Protein AF-A0A1G4PGA2-F1 (afdb_monomer_lite)

Structure (mmCIF, N/CA/C/O backbone):
data_AF-A0A1G4PGA2-F1
#
_entry.id   AF-A0A1G4PGA2-F1
#
loop_
_atom_site.group_PDB
_atom_site.id
_atom_site.type_symbol
_atom_site.label_atom_id
_atom_site.label_alt_id
_atom_site.label_comp_id
_atom_site.label_asym_id
_atom_site.label_entity_id
_atom_site.label_seq_id
_atom_site.pdbx_PDB_ins_code
_atom_site.Cartn_x
_atom_site.Cartn_y
_atom_site.Cartn_z
_atom_site.occupancy
_atom_site.B_iso_or_equiv
_atom_site.auth_seq_id
_atom_site.auth_comp_id
_atom_site.auth_asym_id
_atom_site.auth_atom_id
_atom_site.pdbx_PDB_model_num
ATOM 1 N N . MET A 1 1 ? 18.883 24.397 -32.772 1.00 50.59 1 MET A N 1
ATOM 2 C CA . MET A 1 1 ? 20.054 25.174 -33.257 1.00 50.59 1 MET A CA 1
ATOM 3 C C . MET A 1 1 ? 21.370 24.807 -32.547 1.00 50.59 1 MET A C 1
ATOM 5 O O . MET A 1 1 ? 22.327 24.494 -33.242 1.00 50.59 1 MET A O 1
ATOM 9 N N . ARG A 1 2 ? 21.434 24.738 -31.201 1.00 57.59 2 ARG A N 1
ATOM 10 C CA . ARG A 1 2 ? 22.665 24.384 -30.444 1.00 57.59 2 ARG A CA 1
ATOM 11 C C . ARG A 1 2 ? 23.278 23.006 -30.782 1.00 57.59 2 ARG A C 1
ATOM 13 O O . ARG A 1 2 ? 24.485 22.928 -30.967 1.00 57.59 2 ARG A O 1
ATOM 20 N N . HIS A 1 3 ? 22.468 21.954 -30.961 1.00 65.19 3 HIS A N 1
ATOM 21 C CA . HIS A 1 3 ? 22.962 20.607 -31.316 1.00 65.19 3 HIS A CA 1
ATOM 22 C C . HIS A 1 3 ? 23.694 20.544 -32.666 1.00 65.19 3 HIS A C 1
ATOM 24 O O . HIS A 1 3 ? 24.702 19.851 -32.784 1.00 65.19 3 HIS A O 1
ATOM 30 N N . LYS A 1 4 ? 23.231 21.305 -33.667 1.00 74.81 4 LYS A N 1
ATOM 31 C CA . LYS A 1 4 ? 23.867 21.354 -34.993 1.00 74.81 4 LYS A CA 1
ATOM 32 C C . LYS A 1 4 ? 25.257 21.996 -34.918 1.00 74.81 4 LYS A C 1
ATOM 34 O O . LYS A 1 4 ? 26.192 21.484 -35.518 1.00 74.81 4 LYS A O 1
ATOM 39 N N . LEU A 1 5 ? 25.414 23.052 -34.113 1.00 78.44 5 LEU A N 1
ATOM 40 C CA . LEU A 1 5 ? 26.699 23.732 -33.920 1.00 78.44 5 LEU A CA 1
ATOM 41 C C . LEU A 1 5 ? 27.727 22.835 -33.203 1.00 78.44 5 LEU A C 1
ATOM 43 O O . LEU A 1 5 ? 28.886 22.769 -33.605 1.00 78.44 5 LEU A O 1
ATOM 47 N N . SER A 1 6 ? 27.294 22.101 -32.171 1.00 79.12 6 SER A N 1
ATOM 48 C CA . SER A 1 6 ? 28.150 21.157 -31.436 1.00 79.12 6 SER A CA 1
ATOM 49 C C . SER A 1 6 ? 28.595 19.969 -32.290 1.00 79.12 6 SER A C 1
ATOM 51 O O . SER A 1 6 ? 29.737 19.529 -32.171 1.00 79.12 6 SER A O 1
ATOM 53 N N . LEU A 1 7 ? 27.719 19.466 -33.165 1.00 82.69 7 LEU A N 1
ATOM 54 C CA . LEU A 1 7 ? 28.053 18.395 -34.101 1.00 82.69 7 LEU A CA 1
ATOM 55 C C . LEU A 1 7 ? 29.088 18.857 -35.138 1.00 82.69 7 LEU A C 1
ATOM 57 O O . LEU A 1 7 ? 30.083 18.169 -35.342 1.00 82.69 7 LEU A O 1
ATOM 61 N N . ILE A 1 8 ? 28.897 20.044 -35.728 1.00 85.75 8 ILE A N 1
ATOM 62 C CA . ILE A 1 8 ? 29.845 20.636 -36.689 1.00 85.75 8 ILE A CA 1
ATOM 63 C C . ILE A 1 8 ? 31.226 20.818 -36.046 1.00 85.75 8 ILE A C 1
ATOM 65 O O . ILE A 1 8 ? 32.229 20.440 -36.645 1.00 85.75 8 ILE A O 1
ATOM 69 N N . TYR A 1 9 ? 31.284 21.324 -34.810 1.00 85.56 9 TYR A N 1
ATOM 70 C CA . TYR A 1 9 ? 32.539 21.467 -34.066 1.00 85.56 9 TYR A CA 1
ATOM 71 C C . TYR A 1 9 ? 33.263 20.125 -33.865 1.00 85.56 9 TYR A C 1
ATOM 73 O O . TYR A 1 9 ? 34.462 20.031 -34.118 1.00 85.56 9 TYR A O 1
ATOM 81 N N . LEU A 1 10 ? 32.550 19.077 -33.433 1.00 84.56 10 LEU A N 1
ATOM 82 C CA . LEU A 1 10 ? 33.153 17.762 -33.188 1.00 84.56 10 LEU A CA 1
ATOM 83 C C . LEU A 1 10 ? 33.642 17.095 -34.481 1.00 84.56 10 LEU A C 1
ATOM 85 O O . LEU A 1 10 ? 34.708 16.480 -34.475 1.00 84.56 10 LEU A O 1
ATOM 89 N N . ILE A 1 11 ? 32.901 17.249 -35.583 1.00 86.75 11 ILE A N 1
ATOM 90 C CA . ILE A 1 11 ? 33.300 16.740 -36.901 1.00 86.75 11 ILE A CA 1
ATOM 91 C C . ILE A 1 11 ? 34.535 17.490 -37.408 1.00 86.75 11 ILE A C 1
ATOM 93 O O . ILE A 1 11 ? 35.513 16.850 -37.784 1.00 86.75 11 ILE A O 1
ATOM 97 N N . ALA A 1 12 ? 34.541 18.825 -37.354 1.00 87.75 12 ALA A N 1
ATOM 98 C CA . ALA A 1 12 ? 35.699 19.625 -37.752 1.00 87.75 12 ALA A CA 1
ATOM 99 C C . ALA A 1 12 ? 36.947 19.266 -36.925 1.00 87.75 12 ALA A C 1
ATOM 101 O O . ALA A 1 12 ? 38.027 19.074 -37.480 1.00 87.75 12 ALA A O 1
ATOM 102 N N . ALA A 1 13 ? 36.791 19.082 -35.609 1.00 85.50 13 ALA A N 1
ATOM 103 C CA . ALA A 1 13 ? 37.876 18.648 -34.735 1.00 85.50 13 ALA A CA 1
ATOM 104 C C . ALA A 1 13 ? 38.384 17.235 -35.077 1.00 85.50 13 ALA A C 1
ATOM 106 O O . ALA A 1 13 ? 39.587 16.994 -35.023 1.00 85.50 13 ALA A O 1
ATOM 107 N N . ALA A 1 14 ? 37.507 16.293 -35.436 1.00 86.75 14 ALA A N 1
ATOM 108 C CA . ALA A 1 14 ? 37.919 14.957 -35.871 1.00 86.75 14 ALA A CA 1
ATOM 109 C C . ALA A 1 14 ? 38.691 15.005 -37.200 1.00 86.75 14 ALA A C 1
ATOM 111 O O . ALA A 1 14 ? 39.750 14.393 -37.309 1.00 86.75 14 ALA A O 1
ATOM 112 N N . VAL A 1 15 ? 38.207 15.790 -38.169 1.00 89.19 15 VAL A N 1
ATOM 113 C CA . VAL A 1 15 ? 38.842 15.956 -39.486 1.00 89.19 15 VAL A CA 1
ATOM 114 C C . VAL A 1 15 ? 40.237 16.573 -39.368 1.00 89.19 15 VAL A C 1
ATOM 116 O O . VAL A 1 15 ? 41.146 16.110 -40.044 1.00 89.19 15 VAL A O 1
ATOM 119 N N . ILE A 1 16 ? 40.439 17.551 -38.477 1.00 89.06 16 ILE A N 1
ATOM 120 C CA . ILE A 1 16 ? 41.754 18.180 -38.244 1.00 89.06 16 ILE A CA 1
ATOM 121 C C . ILE A 1 16 ? 42.763 17.211 -37.600 1.00 89.06 16 ILE A C 1
ATOM 123 O O . ILE A 1 16 ? 43.959 17.320 -37.856 1.00 89.06 16 ILE A O 1
ATOM 127 N N . ASN A 1 17 ? 42.314 16.235 -36.802 1.00 87.31 17 ASN A N 1
ATOM 128 C CA . ASN A 1 17 ? 43.223 15.276 -36.156 1.00 87.31 17 ASN A CA 1
ATOM 129 C C . ASN A 1 17 ? 43.839 14.267 -37.140 1.00 87.31 17 ASN A C 1
ATOM 131 O O . ASN A 1 17 ? 44.959 13.815 -36.926 1.00 87.31 17 ASN A O 1
ATOM 135 N N . ILE A 1 18 ? 43.143 13.927 -38.228 1.00 88.12 18 ILE A N 1
ATOM 136 C CA . ILE A 1 18 ? 43.618 12.957 -39.229 1.00 88.12 18 ILE A CA 1
ATOM 137 C C . ILE A 1 18 ? 44.949 13.385 -39.886 1.00 88.12 18 ILE A C 1
ATOM 139 O O . ILE A 1 18 ? 45.893 12.594 -39.847 1.00 88.12 18 ILE A O 1
ATOM 143 N N . PRO A 1 19 ? 45.099 14.603 -40.452 1.00 89.88 19 PRO A N 1
ATOM 144 C CA . PRO A 1 19 ? 46.370 15.031 -41.033 1.00 89.88 19 PRO A CA 1
ATOM 145 C C . PRO A 1 19 ? 47.485 15.173 -39.989 1.00 89.88 19 PRO A C 1
ATOM 147 O O . PRO A 1 19 ? 48.638 14.921 -40.323 1.00 89.88 19 PRO A O 1
ATOM 150 N N . LEU A 1 20 ? 47.166 15.508 -38.731 1.00 88.00 20 LEU A N 1
ATOM 151 C CA . LEU A 1 20 ? 48.154 15.550 -37.644 1.00 88.00 20 LEU A CA 1
ATOM 152 C C . LEU A 1 20 ? 48.703 14.152 -37.328 1.00 88.00 20 LEU A C 1
ATOM 154 O O . LEU A 1 20 ? 49.911 13.982 -37.221 1.00 88.00 20 LEU A O 1
ATOM 158 N N . ILE A 1 21 ? 47.839 13.135 -37.256 1.00 90.56 21 ILE A N 1
ATOM 159 C CA . ILE A 1 21 ? 48.256 11.735 -37.070 1.00 90.56 21 ILE A CA 1
ATOM 160 C C . ILE A 1 21 ? 49.142 11.271 -38.234 1.00 90.56 21 ILE A C 1
ATOM 162 O O . ILE A 1 21 ? 50.183 10.657 -38.009 1.00 90.56 21 ILE A O 1
ATOM 166 N N . LEU A 1 22 ? 48.759 11.584 -39.476 1.00 89.12 22 LEU A N 1
ATOM 167 C CA . LEU A 1 22 ? 49.545 11.231 -40.663 1.00 89.12 22 LEU A CA 1
ATOM 168 C C . LEU A 1 22 ? 50.917 11.921 -40.677 1.00 89.12 22 LEU A C 1
ATOM 170 O O . LEU A 1 22 ? 51.911 11.292 -41.037 1.00 89.12 22 LEU A O 1
ATOM 174 N N . PHE A 1 23 ? 50.981 13.185 -40.253 1.00 89.38 23 PHE A N 1
ATOM 175 C CA . PHE A 1 23 ? 52.235 13.921 -40.114 1.00 89.38 23 PHE A CA 1
ATOM 176 C C . PHE A 1 23 ? 53.157 13.286 -39.065 1.00 89.38 23 PHE A C 1
ATOM 178 O O . PHE A 1 23 ? 54.341 13.090 -39.332 1.00 89.38 23 PHE A O 1
ATOM 185 N N . GLU A 1 24 ? 52.623 12.877 -37.910 1.00 86.44 24 GLU A N 1
ATOM 186 C CA . GLU A 1 24 ? 53.438 12.216 -36.884 1.00 86.44 24 GLU A CA 1
ATOM 187 C C . GLU A 1 24 ? 53.908 10.819 -37.304 1.00 86.44 24 GLU A C 1
ATOM 189 O O . GLU A 1 24 ? 55.050 10.454 -37.038 1.00 86.44 24 GLU A O 1
ATOM 194 N N . LEU A 1 25 ? 53.092 10.050 -38.032 1.00 87.44 25 LEU A N 1
ATOM 195 C CA . LEU A 1 25 ? 53.529 8.774 -38.614 1.00 87.44 25 LEU A CA 1
ATOM 196 C C . LEU A 1 25 ? 54.690 8.963 -39.605 1.00 87.44 25 LEU A C 1
ATOM 198 O O . LEU A 1 25 ? 55.632 8.167 -39.613 1.00 87.44 25 LEU A O 1
ATOM 202 N N . LEU A 1 26 ? 54.660 10.039 -40.398 1.00 87.31 26 LEU A N 1
ATOM 203 C CA . LEU A 1 26 ? 55.762 10.410 -41.285 1.00 87.31 26 LEU A CA 1
ATOM 204 C C . LEU A 1 26 ? 57.020 10.800 -40.488 1.00 87.31 26 LEU A C 1
ATOM 206 O O . LEU A 1 26 ? 58.119 10.375 -40.847 1.00 87.31 26 LEU A O 1
ATOM 210 N N . ASN A 1 27 ? 56.875 11.541 -39.383 1.00 83.19 27 ASN A N 1
ATOM 211 C CA . ASN A 1 27 ? 57.992 11.855 -38.485 1.00 83.19 27 ASN A CA 1
ATOM 212 C C . ASN A 1 27 ? 58.613 10.584 -37.898 1.00 83.19 27 ASN A C 1
ATOM 214 O O . ASN A 1 27 ? 59.835 10.448 -37.917 1.00 83.19 27 ASN A O 1
ATOM 218 N N . ILE A 1 28 ? 57.805 9.620 -37.437 1.00 84.19 28 ILE A N 1
ATOM 219 C CA . ILE A 1 28 ? 58.326 8.338 -36.934 1.00 84.19 28 ILE A CA 1
ATOM 220 C C . ILE A 1 28 ? 59.193 7.673 -37.998 1.00 84.19 28 ILE A C 1
ATOM 222 O O . ILE A 1 28 ? 60.309 7.270 -37.676 1.00 84.19 28 ILE A O 1
ATOM 226 N N . LEU A 1 29 ? 58.731 7.614 -39.252 1.00 81.88 29 LEU A N 1
ATOM 227 C CA . LEU A 1 29 ? 59.466 7.013 -40.369 1.00 81.88 29 LEU A CA 1
ATOM 228 C C . LEU A 1 29 ? 60.796 7.735 -40.656 1.00 81.88 29 LEU A C 1
ATOM 230 O O . LEU A 1 29 ? 61.819 7.090 -40.866 1.00 81.88 29 LEU A O 1
ATOM 234 N N . ILE A 1 30 ? 60.810 9.071 -40.630 1.00 80.88 30 ILE A N 1
ATOM 235 C CA . ILE A 1 30 ? 62.016 9.876 -40.891 1.00 80.88 30 ILE A CA 1
ATOM 236 C C . ILE A 1 30 ? 63.040 9.734 -39.754 1.00 80.88 30 ILE A C 1
ATOM 238 O O . ILE A 1 30 ? 64.241 9.605 -40.003 1.00 80.88 30 ILE A O 1
ATOM 242 N N . PHE A 1 31 ? 62.582 9.750 -38.500 1.00 75.38 31 PHE A N 1
ATOM 243 C CA . PHE A 1 31 ? 63.460 9.728 -37.329 1.00 75.38 31 PHE A CA 1
ATOM 244 C C . PHE A 1 31 ? 63.889 8.315 -36.907 1.00 75.38 31 PHE A C 1
ATOM 246 O O . PHE A 1 31 ? 64.935 8.182 -36.270 1.00 75.38 31 PHE A O 1
ATOM 253 N N . THR A 1 32 ? 63.177 7.254 -37.316 1.00 74.25 32 THR A N 1
ATOM 254 C CA . THR A 1 32 ? 63.665 5.867 -37.145 1.00 74.25 32 THR A CA 1
ATOM 255 C C . THR A 1 32 ? 64.903 5.611 -37.993 1.00 74.25 32 THR A C 1
ATOM 257 O O . THR A 1 32 ? 65.824 4.942 -37.536 1.00 74.25 32 THR A O 1
ATOM 260 N N . VAL A 1 33 ? 64.984 6.217 -39.181 1.00 71.88 33 VAL A N 1
ATOM 261 C CA . VAL A 1 33 ? 66.159 6.123 -40.063 1.00 71.88 33 VAL A CA 1
ATOM 262 C C . VAL A 1 33 ? 67.386 6.842 -39.476 1.00 71.88 33 VAL A C 1
ATOM 264 O O . VAL A 1 33 ? 68.516 6.467 -39.778 1.00 71.88 33 VAL A O 1
ATOM 267 N N . ARG A 1 34 ? 67.193 7.849 -38.608 1.00 69.00 34 ARG A N 1
ATOM 268 C CA . ARG A 1 34 ? 68.276 8.659 -38.009 1.00 69.00 34 ARG A CA 1
ATOM 269 C C . ARG A 1 34 ? 68.684 8.259 -36.578 1.00 69.00 34 ARG A C 1
ATOM 271 O O . ARG A 1 34 ? 69.595 8.875 -36.039 1.00 69.00 34 ARG A O 1
ATOM 278 N N . TYR A 1 35 ? 68.061 7.235 -35.983 1.00 62.66 35 TYR A N 1
ATOM 279 C CA . TYR A 1 35 ? 68.421 6.652 -34.674 1.00 62.66 35 TYR A CA 1
ATOM 280 C C . TYR A 1 35 ? 68.547 7.649 -33.500 1.00 62.66 35 TYR A C 1
ATOM 282 O O . TYR A 1 35 ? 69.482 7.588 -32.704 1.00 62.66 35 TYR A O 1
ATOM 290 N N . GLU A 1 36 ? 67.562 8.535 -33.320 1.00 73.44 36 GLU A N 1
ATOM 291 C CA . GLU A 1 36 ? 67.478 9.372 -32.114 1.00 73.44 36 GLU A CA 1
ATOM 292 C C . GLU A 1 36 ? 66.358 8.910 -31.158 1.00 73.44 36 GLU A C 1
ATOM 294 O O . GLU A 1 36 ? 65.211 9.357 -31.278 1.00 73.44 36 GLU A O 1
ATOM 299 N N . PRO A 1 37 ? 66.657 8.047 -30.164 1.00 72.25 37 PRO A N 1
ATOM 300 C CA . PRO A 1 37 ? 65.638 7.400 -29.328 1.00 72.25 37 PRO A CA 1
ATOM 301 C C . PRO A 1 37 ? 64.796 8.387 -28.504 1.00 72.25 37 PRO A C 1
ATOM 303 O O . PRO A 1 37 ? 63.609 8.156 -28.285 1.00 72.25 37 PRO A O 1
ATOM 306 N N . GLY A 1 38 ? 65.373 9.521 -28.091 1.00 74.81 38 GLY A N 1
ATOM 307 C CA . GLY A 1 38 ? 64.644 10.562 -27.359 1.00 74.81 38 GLY A CA 1
ATOM 308 C C . GLY A 1 38 ? 63.583 11.277 -28.204 1.00 74.81 38 GLY A C 1
ATOM 309 O O . GLY A 1 38 ? 62.502 11.566 -27.699 1.00 74.81 38 GLY A O 1
ATOM 310 N N . TYR A 1 39 ? 63.857 11.519 -29.491 1.00 77.19 39 TYR A N 1
ATOM 311 C CA . TYR A 1 39 ? 62.876 12.122 -30.399 1.00 77.19 39 TYR A CA 1
ATOM 312 C C . TYR A 1 39 ? 61.802 11.119 -30.808 1.00 77.19 39 TYR A C 1
ATOM 314 O O . TYR A 1 39 ? 60.633 11.483 -30.860 1.00 77.19 39 TYR A O 1
ATOM 322 N N . LEU A 1 40 ? 62.166 9.850 -31.014 1.00 80.81 40 LEU A N 1
ATOM 323 C CA . LEU A 1 40 ? 61.195 8.786 -31.282 1.00 80.81 40 LEU A CA 1
ATOM 324 C C . LEU A 1 40 ? 60.169 8.645 -30.154 1.00 80.81 40 LEU A C 1
ATOM 326 O O . LEU A 1 40 ? 58.977 8.522 -30.428 1.00 80.81 40 LEU A O 1
ATOM 330 N N . LEU A 1 41 ? 60.608 8.735 -28.895 1.00 82.50 41 LEU A N 1
ATOM 331 C CA . LEU A 1 41 ? 59.708 8.721 -27.743 1.00 82.50 41 LEU A CA 1
ATOM 332 C C . LEU A 1 41 ? 58.776 9.944 -27.723 1.00 82.50 41 LEU A C 1
ATOM 334 O O . LEU A 1 41 ? 57.579 9.787 -27.498 1.00 82.50 41 LEU A O 1
ATOM 338 N N . MET A 1 42 ? 59.291 11.149 -27.993 1.00 81.94 42 MET A N 1
ATOM 339 C CA . MET A 1 42 ? 58.457 12.358 -28.068 1.00 81.94 42 MET A CA 1
ATOM 340 C C . MET A 1 42 ? 57.403 12.247 -29.172 1.00 81.94 42 MET A C 1
ATOM 342 O O . MET A 1 42 ? 56.225 12.475 -28.911 1.00 81.94 42 MET A O 1
ATOM 346 N N . VAL A 1 43 ? 57.802 11.842 -30.380 1.00 84.88 43 VAL A N 1
ATOM 347 C CA . VAL A 1 43 ? 56.888 11.667 -31.519 1.00 84.88 43 VAL A CA 1
ATOM 348 C C . VAL A 1 43 ? 55.839 10.586 -31.218 1.00 84.88 43 VAL A C 1
ATOM 350 O O . VAL A 1 43 ? 54.659 10.778 -31.505 1.00 84.88 43 VAL A O 1
ATOM 353 N N . ALA A 1 44 ? 56.217 9.484 -30.561 1.00 85.75 44 ALA A N 1
ATOM 354 C CA . ALA A 1 44 ? 55.272 8.448 -30.137 1.00 85.75 44 ALA A CA 1
ATOM 355 C C . ALA A 1 44 ? 54.255 8.957 -29.096 1.00 85.75 44 ALA A C 1
ATOM 357 O O . ALA A 1 44 ? 53.068 8.624 -29.172 1.00 85.75 44 ALA A O 1
ATOM 358 N N . LEU A 1 45 ? 54.687 9.795 -28.147 1.00 86.88 45 LEU A N 1
ATOM 359 C CA . LEU A 1 45 ? 53.793 10.445 -27.183 1.00 86.88 45 LEU A CA 1
ATOM 360 C C . LEU A 1 45 ? 52.828 11.416 -27.881 1.00 86.88 45 LEU A C 1
ATOM 362 O O . LEU A 1 45 ? 51.634 11.410 -27.570 1.00 86.88 45 LEU A O 1
ATOM 366 N N . PHE A 1 46 ? 53.314 12.203 -28.850 1.00 86.50 46 PHE A N 1
ATOM 367 C CA . PHE A 1 46 ? 52.479 13.102 -29.654 1.00 86.50 46 PHE A CA 1
ATOM 368 C C . PHE A 1 46 ? 51.428 12.314 -30.439 1.00 86.50 46 PHE A C 1
ATOM 370 O O . PHE A 1 46 ? 50.238 12.614 -30.341 1.00 86.50 46 PHE A O 1
ATOM 377 N N . LEU A 1 47 ? 51.840 11.253 -31.138 1.00 89.12 47 LEU A N 1
ATOM 378 C CA . LEU A 1 47 ? 50.938 10.369 -31.874 1.00 89.12 47 LEU A CA 1
ATOM 379 C C . LEU A 1 47 ? 49.860 9.768 -30.958 1.00 89.12 47 LEU A C 1
ATOM 381 O O . LEU A 1 47 ? 48.676 9.784 -31.296 1.00 89.12 47 LEU A O 1
ATOM 385 N N . THR A 1 48 ? 50.249 9.297 -29.771 1.00 88.31 48 THR A N 1
ATOM 386 C CA . THR A 1 48 ? 49.319 8.720 -28.788 1.00 88.31 48 THR A CA 1
ATOM 387 C C . THR A 1 48 ? 48.273 9.743 -28.335 1.00 88.31 48 THR A C 1
ATOM 389 O O . THR A 1 48 ? 47.082 9.428 -28.293 1.00 88.31 48 THR A O 1
ATOM 392 N N . ALA A 1 49 ? 48.681 10.985 -28.056 1.00 89.31 49 ALA A N 1
ATOM 393 C CA . ALA A 1 49 ? 47.759 12.053 -27.675 1.00 89.31 49 ALA A CA 1
ATOM 394 C C . ALA A 1 49 ? 46.753 12.380 -28.795 1.00 89.31 49 ALA A C 1
ATOM 396 O O . ALA A 1 49 ? 45.555 12.497 -28.526 1.00 89.31 49 ALA A O 1
ATOM 397 N N . GLN A 1 50 ? 47.205 12.453 -30.054 1.00 89.12 50 GLN A N 1
ATOM 398 C CA . GLN A 1 50 ? 46.321 12.713 -31.198 1.00 89.12 50 GLN A CA 1
ATOM 399 C C . GLN A 1 50 ? 45.319 11.570 -31.433 1.00 89.12 50 GLN A C 1
ATOM 401 O O . GLN A 1 50 ? 44.133 11.819 -31.666 1.00 89.12 50 GLN A O 1
ATOM 406 N N . CYS A 1 51 ? 45.755 10.315 -31.294 1.00 90.75 51 CYS A N 1
ATOM 407 C CA . CYS A 1 51 ? 44.871 9.149 -31.361 1.00 90.75 51 CYS A CA 1
ATOM 408 C C . CYS A 1 51 ? 43.793 9.183 -30.265 1.00 90.75 51 CYS A C 1
ATOM 410 O O . CYS A 1 51 ? 42.616 8.932 -30.539 1.00 90.75 51 CYS A O 1
ATOM 412 N N . LEU A 1 52 ? 44.162 9.554 -29.034 1.00 90.44 52 LEU A N 1
ATOM 413 C CA . LEU A 1 52 ? 43.212 9.708 -27.931 1.00 90.44 52 LEU A CA 1
ATOM 414 C C . LEU A 1 52 ? 42.220 10.854 -28.181 1.00 90.44 52 LEU A C 1
ATOM 416 O O . LEU A 1 52 ? 41.025 10.689 -27.931 1.00 90.44 52 LEU A O 1
ATOM 420 N N . TYR A 1 53 ? 42.661 11.990 -28.731 1.00 91.12 53 TYR A N 1
ATOM 421 C CA . TYR A 1 53 ? 41.755 13.077 -29.120 1.00 91.12 53 TYR A CA 1
ATOM 422 C C . TYR A 1 53 ? 40.759 12.663 -30.199 1.00 91.12 53 TYR A C 1
ATOM 424 O O . TYR A 1 53 ? 39.577 13.016 -30.105 1.00 91.12 53 TYR A O 1
ATOM 432 N N . LEU A 1 54 ? 41.200 11.891 -31.193 1.00 90.56 54 LEU A N 1
ATOM 433 C CA . LEU A 1 54 ? 40.316 11.349 -32.219 1.00 90.56 54 LEU A CA 1
ATOM 434 C C . LEU A 1 54 ? 39.279 10.394 -31.609 1.00 90.56 54 LEU A C 1
ATOM 436 O O . LEU A 1 54 ? 38.084 10.553 -31.863 1.00 90.56 54 LEU A O 1
ATOM 440 N N . ALA A 1 55 ? 39.703 9.476 -30.735 1.00 89.75 55 ALA A N 1
ATOM 441 C CA . ALA A 1 55 ? 38.800 8.566 -30.031 1.00 89.75 55 ALA A CA 1
ATOM 442 C C . ALA A 1 55 ? 37.762 9.323 -29.177 1.00 89.75 55 ALA A C 1
ATOM 444 O O . ALA A 1 55 ? 36.566 9.029 -29.248 1.00 89.75 55 ALA A O 1
ATOM 445 N N . ILE A 1 56 ? 38.184 10.355 -28.433 1.00 89.94 56 ILE A N 1
ATOM 446 C CA . ILE A 1 56 ? 37.280 11.210 -27.646 1.00 89.94 56 ILE A CA 1
ATOM 447 C C . ILE A 1 56 ? 36.261 11.910 -28.555 1.00 89.94 56 ILE A C 1
ATOM 449 O O . ILE A 1 56 ? 35.082 11.980 -28.199 1.00 89.94 56 ILE A O 1
ATOM 453 N N . ASN A 1 57 ? 36.672 12.414 -29.724 1.00 88.38 57 ASN A N 1
ATOM 454 C CA . ASN A 1 57 ? 35.760 13.041 -30.686 1.00 88.38 57 ASN A CA 1
ATOM 455 C C . ASN A 1 57 ? 34.720 12.050 -31.221 1.00 88.38 57 ASN A C 1
ATOM 457 O O . ASN A 1 57 ? 33.531 12.365 -31.192 1.00 88.38 57 ASN A O 1
ATOM 461 N N . ILE A 1 58 ? 35.136 10.848 -31.633 1.00 87.31 58 ILE A N 1
ATOM 462 C CA . ILE A 1 58 ? 34.233 9.801 -32.141 1.00 87.31 58 ILE A CA 1
ATOM 463 C C . ILE A 1 58 ? 33.211 9.407 -31.067 1.00 87.31 58 ILE A C 1
ATOM 465 O O . ILE A 1 58 ? 32.005 9.444 -31.311 1.00 87.31 58 ILE A O 1
ATOM 469 N N . VAL A 1 59 ? 33.667 9.124 -29.841 1.00 85.06 59 VAL A N 1
ATOM 470 C CA . VAL A 1 59 ? 32.781 8.796 -28.711 1.00 85.06 59 VAL A CA 1
ATOM 471 C C . VAL A 1 59 ? 31.834 9.956 -28.392 1.00 85.06 59 VAL A C 1
ATOM 473 O O . VAL A 1 59 ? 30.666 9.734 -28.076 1.00 85.06 59 VAL A O 1
ATOM 476 N N . SER A 1 60 ? 32.303 11.200 -28.496 1.00 85.38 60 SER A N 1
ATOM 477 C CA . SER A 1 60 ? 31.468 12.385 -28.280 1.00 85.38 60 SER A CA 1
ATOM 478 C C . SER A 1 60 ? 30.385 12.515 -29.354 1.00 85.38 60 SER A C 1
ATOM 480 O O . SER A 1 60 ? 29.238 12.770 -29.006 1.00 85.38 60 SER A O 1
ATOM 482 N N . ILE A 1 61 ? 30.698 12.276 -30.632 1.00 85.56 61 ILE A N 1
ATOM 483 C CA . ILE A 1 61 ? 29.713 12.277 -31.728 1.00 85.56 61 ILE A CA 1
ATOM 484 C C . ILE A 1 61 ? 28.651 11.195 -31.489 1.00 85.56 61 ILE A C 1
ATOM 486 O O . ILE A 1 61 ? 27.458 11.502 -31.493 1.00 85.56 61 ILE A O 1
ATOM 490 N N . LEU A 1 62 ? 29.072 9.967 -31.161 1.00 82.00 62 LEU A N 1
ATOM 491 C CA . LEU A 1 62 ? 28.160 8.860 -30.841 1.00 82.00 62 LEU A CA 1
ATOM 492 C C . LEU A 1 62 ? 27.256 9.175 -29.637 1.00 82.00 62 LEU A C 1
ATOM 494 O O . LEU A 1 62 ? 26.072 8.846 -29.636 1.00 82.00 62 LEU A O 1
ATOM 498 N N . ARG A 1 63 ? 27.786 9.846 -28.605 1.00 79.69 63 ARG A N 1
ATOM 499 C CA . ARG A 1 63 ? 27.001 10.281 -27.436 1.00 79.69 63 ARG A CA 1
ATOM 500 C C . ARG A 1 63 ? 26.062 11.447 -27.748 1.00 79.69 63 ARG A C 1
ATOM 502 O O . ARG A 1 63 ? 25.019 11.553 -27.105 1.00 79.69 63 ARG A O 1
ATOM 509 N N . LEU A 1 64 ? 26.421 12.319 -28.690 1.00 81.25 64 LEU A N 1
ATOM 510 C CA . LEU A 1 64 ? 25.577 13.431 -29.132 1.00 81.25 64 LEU A CA 1
ATOM 511 C C . LEU A 1 64 ? 24.366 12.923 -29.924 1.00 81.25 64 LEU A C 1
ATOM 513 O O . LEU A 1 64 ? 23.280 13.472 -29.767 1.00 81.25 64 LEU A O 1
ATOM 517 N N . TRP A 1 65 ? 24.545 11.868 -30.729 1.00 76.94 65 TRP A N 1
ATOM 518 C CA . TRP A 1 65 ? 23.455 11.188 -31.441 1.00 76.94 65 TRP A CA 1
ATOM 519 C C . TRP A 1 65 ? 22.461 10.504 -30.494 1.00 76.94 65 TRP A C 1
ATOM 521 O O . TRP A 1 65 ? 21.285 10.421 -30.814 1.00 76.94 65 TRP A O 1
ATOM 531 N N . LYS A 1 66 ? 22.898 10.098 -29.294 1.00 73.62 66 LYS A N 1
ATOM 532 C CA . LYS A 1 66 ? 22.037 9.583 -28.208 1.00 73.62 66 LYS A CA 1
ATOM 533 C C . LYS A 1 66 ? 21.481 10.686 -27.283 1.00 73.62 66 LYS A C 1
ATOM 535 O O . LYS A 1 66 ? 21.303 10.459 -26.088 1.00 73.62 66 LYS A O 1
ATOM 540 N N . GLU A 1 67 ? 21.319 11.904 -27.804 1.00 67.88 67 GLU A N 1
ATOM 541 C CA . GLU A 1 67 ? 20.725 13.080 -27.136 1.00 67.88 67 GLU A CA 1
ATOM 542 C C . GLU A 1 67 ? 21.294 13.466 -25.754 1.00 67.88 67 GLU A C 1
ATOM 544 O O . GLU A 1 67 ? 20.629 14.071 -24.909 1.00 67.88 67 GLU A O 1
ATOM 549 N N . ASN A 1 68 ? 22.565 13.168 -25.481 1.00 64.25 68 ASN A N 1
ATOM 550 C CA . ASN A 1 68 ? 23.142 13.501 -24.183 1.00 64.25 68 ASN A CA 1
ATOM 551 C C . ASN A 1 68 ? 23.462 15.015 -24.070 1.00 64.25 68 ASN A C 1
ATOM 553 O O . ASN A 1 68 ? 24.272 15.562 -24.821 1.00 64.25 68 ASN A O 1
ATOM 557 N N . LYS A 1 69 ? 22.856 15.708 -23.094 1.00 61.50 69 LYS A N 1
ATOM 558 C CA . LYS A 1 69 ? 22.897 17.183 -22.958 1.00 61.50 69 LYS A CA 1
ATOM 559 C C . LYS A 1 69 ? 24.266 17.765 -22.548 1.00 61.50 69 LYS A C 1
ATOM 561 O O . LYS A 1 69 ? 24.458 18.973 -22.651 1.00 61.50 69 LYS A O 1
ATOM 566 N N . ARG A 1 70 ? 25.231 16.946 -22.094 1.00 68.50 70 ARG A N 1
ATOM 567 C CA . ARG A 1 70 ? 26.540 17.403 -21.550 1.00 68.50 70 ARG A CA 1
ATOM 568 C C . ARG A 1 70 ? 27.775 16.943 -22.339 1.00 68.50 70 ARG A C 1
ATOM 570 O O . ARG A 1 70 ? 28.900 17.016 -21.845 1.00 68.50 70 ARG A O 1
ATOM 577 N N . VAL A 1 71 ? 27.587 16.485 -23.575 1.00 78.44 71 VAL A N 1
ATOM 578 C CA . VAL A 1 71 ? 28.649 15.866 -24.389 1.00 78.44 71 VAL A CA 1
ATOM 579 C C . VAL A 1 71 ? 29.846 16.787 -24.605 1.00 78.44 71 VAL A C 1
ATOM 581 O O . VAL A 1 71 ? 30.976 16.363 -24.383 1.00 78.44 71 VAL A O 1
ATOM 584 N N . VAL A 1 72 ? 29.615 18.052 -24.964 1.00 77.19 72 VAL A N 1
ATOM 585 C CA . VAL A 1 72 ? 30.694 19.007 -25.277 1.00 77.19 72 VAL A CA 1
ATOM 586 C C . VAL A 1 72 ? 31.571 19.291 -24.056 1.00 77.19 72 VAL A C 1
ATOM 588 O O . VAL A 1 72 ? 32.792 19.246 -24.166 1.00 77.19 72 VAL A O 1
ATOM 591 N N . ALA A 1 73 ? 30.966 19.500 -22.882 1.00 77.56 73 ALA A N 1
ATOM 592 C CA . ALA A 1 73 ? 31.706 19.737 -21.642 1.00 77.56 73 ALA A CA 1
ATOM 593 C C . ALA A 1 73 ? 32.537 18.508 -21.236 1.00 77.56 73 ALA A C 1
ATOM 595 O O . ALA A 1 73 ? 33.716 18.640 -20.920 1.00 77.56 73 ALA A O 1
ATOM 596 N N . SER A 1 74 ? 31.959 17.302 -21.325 1.00 80.00 74 SER A N 1
ATOM 597 C CA . SER A 1 74 ? 32.698 16.062 -21.044 1.00 80.00 74 SER A CA 1
ATOM 598 C C . SER A 1 74 ? 33.842 15.819 -22.038 1.00 80.00 74 SER A C 1
ATOM 600 O O . SER A 1 74 ? 34.922 15.400 -21.637 1.00 80.00 74 SER A O 1
ATOM 602 N N . SER A 1 75 ? 33.629 16.136 -23.320 1.00 84.06 75 SER A N 1
ATOM 603 C CA . SER A 1 75 ? 34.637 16.040 -24.382 1.00 84.06 75 SER A CA 1
ATOM 604 C C . SER A 1 75 ? 35.811 16.978 -24.119 1.00 84.06 75 SER A C 1
ATOM 606 O O . SER A 1 75 ? 36.963 16.567 -24.224 1.00 84.06 75 SER A O 1
ATOM 608 N N . LEU A 1 76 ? 35.520 18.222 -23.726 1.00 84.19 76 LEU A N 1
ATOM 609 C CA . LEU A 1 76 ? 36.536 19.214 -23.394 1.00 84.19 76 LEU A CA 1
ATOM 610 C C . LEU A 1 76 ? 37.363 18.770 -22.185 1.00 84.19 76 LEU A C 1
ATOM 612 O O . LEU A 1 76 ? 38.584 18.771 -22.267 1.00 84.19 76 LEU A O 1
ATOM 616 N N . LEU A 1 77 ? 36.715 18.315 -21.108 1.00 84.88 77 LEU A N 1
ATOM 617 C CA . LEU A 1 77 ? 37.413 17.840 -19.912 1.00 84.88 77 LEU A CA 1
ATOM 618 C C . LEU A 1 77 ? 38.307 16.624 -20.204 1.00 84.88 77 LEU A C 1
ATOM 620 O O . LEU A 1 77 ? 39.457 16.609 -19.779 1.00 84.88 77 LEU A O 1
ATOM 624 N N . MET A 1 78 ? 37.824 15.646 -20.981 1.00 86.00 78 MET A N 1
ATOM 625 C CA . MET A 1 78 ? 38.629 14.486 -21.389 1.00 86.00 78 MET A CA 1
ATOM 626 C C . MET A 1 78 ? 39.853 14.895 -22.222 1.00 86.00 78 MET A C 1
ATOM 628 O O . MET A 1 78 ? 40.945 14.375 -22.004 1.00 86.00 78 MET A O 1
ATOM 632 N N . LYS A 1 79 ? 39.700 15.855 -23.145 1.00 88.44 79 LYS A N 1
ATOM 633 C CA . LYS A 1 79 ? 40.827 16.393 -23.924 1.00 88.44 79 LYS A CA 1
ATOM 634 C C . LYS A 1 79 ? 41.817 17.139 -23.033 1.00 88.44 79 LYS A C 1
ATOM 636 O O . LYS A 1 79 ? 43.017 16.942 -23.173 1.00 88.44 79 LYS A O 1
ATOM 641 N N . THR A 1 80 ? 41.336 17.929 -22.077 1.00 88.06 80 THR A N 1
ATOM 642 C CA . THR A 1 80 ? 42.202 18.596 -21.100 1.00 88.06 80 THR A CA 1
ATOM 643 C C . THR A 1 80 ? 42.982 17.580 -20.265 1.00 88.06 80 THR A C 1
ATOM 645 O O . THR A 1 80 ? 44.178 17.752 -20.078 1.00 88.06 80 THR A O 1
ATOM 648 N N . THR A 1 81 ? 42.372 16.476 -19.822 1.00 88.94 81 THR A N 1
ATOM 649 C CA . THR A 1 81 ? 43.103 15.414 -19.109 1.00 88.94 81 THR A CA 1
ATOM 650 C C . THR A 1 81 ? 44.210 14.803 -19.971 1.00 88.94 81 THR A C 1
ATOM 652 O O . THR A 1 81 ? 45.337 14.671 -19.501 1.00 88.94 81 THR A O 1
ATOM 655 N N . VAL A 1 82 ? 43.922 14.471 -21.235 1.00 90.62 82 VAL A N 1
ATOM 656 C CA . VAL A 1 82 ? 44.926 13.924 -22.167 1.00 90.62 82 VAL A CA 1
ATOM 657 C C . VAL A 1 82 ? 46.053 14.929 -22.424 1.00 90.62 82 VAL A C 1
ATOM 659 O O . VAL A 1 82 ? 47.217 14.539 -22.412 1.00 90.62 82 VAL A O 1
ATOM 662 N N . PHE A 1 83 ? 45.734 16.218 -22.571 1.00 90.38 83 PHE A N 1
ATOM 663 C CA . PHE A 1 83 ? 46.723 17.292 -22.695 1.00 90.38 83 PHE A CA 1
ATOM 664 C C . PHE A 1 83 ? 47.675 17.325 -21.493 1.00 90.38 83 PHE A C 1
ATOM 666 O O . PHE A 1 83 ? 48.891 17.337 -21.659 1.00 90.38 83 PHE A O 1
ATOM 673 N N . LEU A 1 84 ? 47.132 17.286 -20.275 1.00 89.62 84 LEU A N 1
ATOM 674 C CA . LEU A 1 84 ? 47.927 17.351 -19.048 1.00 89.62 84 LEU A CA 1
ATOM 675 C C . LEU A 1 84 ? 48.807 16.109 -18.856 1.00 89.62 84 LEU A C 1
ATOM 677 O O . LEU A 1 84 ? 49.974 16.241 -18.495 1.00 89.62 84 LEU A O 1
ATOM 681 N N . LEU A 1 85 ? 48.289 14.915 -19.164 1.00 87.75 85 LEU A N 1
ATOM 682 C CA . LEU A 1 85 ? 49.070 13.673 -19.125 1.00 87.75 85 LEU A CA 1
ATOM 683 C C . LEU A 1 85 ? 50.184 13.654 -20.174 1.00 87.75 85 LEU A C 1
ATOM 685 O O . LEU A 1 85 ? 51.284 13.173 -19.898 1.00 87.75 85 LEU A O 1
ATOM 689 N N . PHE A 1 86 ? 49.918 14.197 -21.361 1.00 89.75 86 PHE A N 1
ATOM 690 C CA . PHE A 1 86 ? 50.921 14.344 -22.406 1.00 89.75 86 PHE A CA 1
ATOM 691 C C . PHE A 1 86 ? 52.071 15.255 -21.949 1.00 89.75 86 PHE A C 1
ATOM 693 O O . PHE A 1 86 ? 53.230 14.854 -22.036 1.00 89.75 86 PHE A O 1
ATOM 700 N N . PHE A 1 87 ? 51.765 16.430 -21.385 1.00 84.81 87 PHE A N 1
ATOM 701 C CA . PHE A 1 87 ? 52.788 17.337 -20.853 1.00 84.81 87 PHE A CA 1
ATOM 702 C C . PHE A 1 87 ? 53.562 16.718 -19.686 1.00 84.81 87 PHE A C 1
ATOM 704 O O . PHE A 1 87 ? 54.788 16.786 -19.680 1.00 84.81 87 PHE A O 1
ATOM 711 N N . ALA A 1 88 ? 52.884 16.039 -18.755 1.00 86.62 88 ALA A N 1
ATOM 712 C CA . ALA A 1 88 ? 53.555 15.298 -17.687 1.00 86.62 88 ALA A CA 1
ATOM 713 C C . ALA A 1 88 ? 54.539 14.255 -18.250 1.00 86.62 88 ALA A C 1
ATOM 715 O O . ALA A 1 88 ? 55.666 14.153 -17.781 1.00 86.62 88 ALA A O 1
ATOM 716 N N . SER A 1 89 ? 54.145 13.532 -19.303 1.00 84.44 89 SER A N 1
ATOM 717 C CA . SER A 1 89 ? 54.985 12.511 -19.947 1.00 84.44 89 SER A CA 1
ATOM 718 C C . SER A 1 89 ? 56.164 13.109 -20.720 1.00 84.44 89 SER A C 1
ATOM 720 O O . SER A 1 89 ? 57.243 12.519 -20.762 1.00 84.44 89 SER A O 1
ATOM 722 N N . LEU A 1 90 ? 55.991 14.297 -21.308 1.00 84.31 90 LEU A N 1
ATOM 723 C CA . LEU A 1 90 ? 57.043 15.001 -22.042 1.00 84.31 90 LEU A CA 1
ATOM 724 C C . LEU A 1 90 ? 58.195 15.416 -21.113 1.00 84.31 90 LEU A C 1
ATOM 726 O O . LEU A 1 90 ? 59.360 15.243 -21.476 1.00 84.31 90 LEU A O 1
ATOM 730 N N . TYR A 1 91 ? 57.884 15.856 -19.889 1.00 82.38 91 TYR A N 1
ATOM 731 C CA . TYR A 1 91 ? 58.873 16.222 -18.864 1.00 82.38 91 TYR A CA 1
ATOM 732 C C . TYR A 1 91 ? 59.546 15.029 -18.163 1.00 82.38 91 TYR A C 1
ATOM 734 O O . TYR A 1 91 ? 60.426 15.236 -17.330 1.00 82.38 91 TYR A O 1
ATOM 742 N N . ILE A 1 92 ? 59.186 13.788 -18.514 1.00 78.88 92 ILE A N 1
ATOM 743 C CA . ILE A 1 92 ? 59.887 12.561 -18.086 1.00 78.88 92 ILE A CA 1
ATOM 744 C C . ILE A 1 92 ? 60.947 12.145 -19.122 1.00 78.88 92 ILE A C 1
ATOM 746 O O . ILE A 1 92 ? 61.819 11.322 -18.841 1.00 78.88 92 ILE A O 1
ATOM 750 N N . THR A 1 93 ? 60.917 12.715 -20.333 1.00 75.69 93 THR A N 1
ATOM 751 C CA . THR A 1 93 ? 61.865 12.328 -21.382 1.00 75.69 93 THR A CA 1
ATOM 752 C C . THR A 1 93 ? 63.305 12.734 -21.023 1.00 75.69 93 THR A C 1
ATOM 754 O O . THR A 1 93 ? 63.521 13.826 -20.493 1.00 75.69 93 THR A O 1
ATOM 757 N N . PRO A 1 94 ? 64.325 11.916 -21.362 1.00 68.12 94 PRO A N 1
ATOM 758 C CA . PRO A 1 94 ? 65.712 12.139 -20.930 1.00 68.12 94 PRO A CA 1
ATOM 759 C C . PRO A 1 94 ? 66.314 13.499 -21.318 1.00 68.12 94 PRO A C 1
ATOM 761 O O . PRO A 1 94 ? 67.275 13.941 -20.699 1.00 68.12 94 PRO A O 1
ATOM 764 N N . LYS A 1 95 ? 65.771 14.160 -22.352 1.00 67.25 95 LYS A N 1
ATOM 765 C CA . LYS A 1 95 ? 66.238 15.469 -22.834 1.00 67.25 95 LYS A CA 1
ATOM 766 C C . LYS A 1 95 ? 65.561 16.665 -22.135 1.00 67.25 95 LYS A C 1
ATOM 768 O O . LYS A 1 95 ? 66.059 17.776 -22.273 1.00 67.25 95 LYS A O 1
ATOM 773 N N . VAL A 1 96 ? 64.441 16.469 -21.430 1.00 70.62 96 VAL A N 1
ATOM 774 C CA . VAL A 1 96 ? 63.586 17.552 -20.885 1.00 70.62 96 VAL A CA 1
ATOM 775 C C . VAL A 1 96 ? 63.147 17.240 -19.446 1.00 70.62 96 VAL A C 1
ATOM 777 O O . VAL A 1 96 ? 62.053 17.603 -19.022 1.00 70.62 96 VAL A O 1
ATOM 780 N N . PHE A 1 97 ? 63.983 16.524 -18.689 1.00 79.62 97 PHE A N 1
ATOM 781 C CA . PHE A 1 97 ? 63.609 16.045 -17.362 1.00 79.62 97 PHE A CA 1
ATOM 782 C C . PHE A 1 97 ? 63.424 17.196 -16.364 1.00 79.62 97 PHE A C 1
ATOM 784 O O . PHE A 1 97 ? 64.396 17.833 -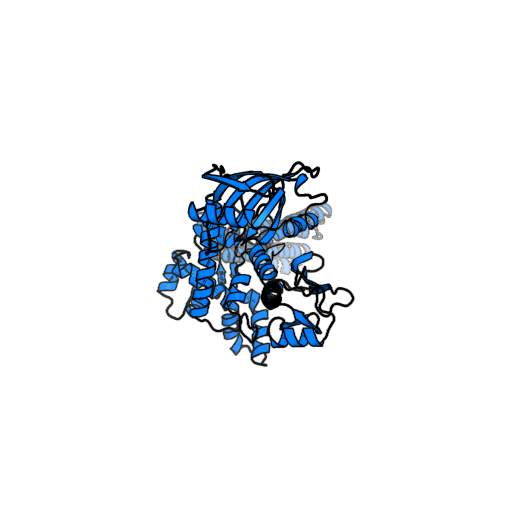15.959 1.00 79.62 97 PHE A O 1
ATOM 791 N N . ILE A 1 98 ? 62.172 17.453 -15.971 1.00 86.00 98 ILE A N 1
ATOM 792 C CA . ILE A 1 98 ? 61.795 18.459 -14.967 1.00 86.00 98 ILE A CA 1
ATOM 793 C C . ILE A 1 98 ? 60.787 17.806 -13.999 1.00 86.00 98 ILE A C 1
ATOM 795 O O . ILE A 1 98 ? 59.586 17.738 -14.304 1.00 86.00 98 ILE A O 1
ATOM 799 N N . PRO A 1 99 ? 61.250 17.286 -12.845 1.00 81.38 99 PRO A N 1
ATOM 800 C CA . PRO A 1 99 ? 60.410 16.582 -11.873 1.00 81.38 99 PRO A CA 1
ATOM 801 C C . PRO A 1 99 ? 59.216 17.403 -11.376 1.00 81.38 99 PRO A C 1
ATOM 803 O O . PRO A 1 99 ? 58.102 16.889 -11.272 1.00 81.38 99 PRO A O 1
ATOM 806 N N . GLU A 1 100 ? 59.427 18.691 -11.107 1.00 84.44 100 GLU A N 1
ATOM 807 C CA . GLU A 1 100 ? 58.421 19.593 -10.547 1.00 84.44 100 GLU A CA 1
ATOM 808 C C . GLU A 1 100 ? 57.279 19.836 -11.540 1.00 84.44 100 GLU A C 1
ATOM 810 O O . GLU A 1 100 ? 56.105 19.817 -11.167 1.00 84.44 100 GLU A O 1
ATOM 815 N N . ALA A 1 101 ? 57.611 20.000 -12.825 1.00 81.38 101 ALA A N 1
ATOM 816 C CA . ALA A 1 101 ? 56.627 20.146 -13.892 1.00 81.38 101 ALA A CA 1
ATOM 817 C C . ALA A 1 101 ? 55.841 18.843 -14.094 1.00 81.38 101 ALA A C 1
ATOM 819 O O . ALA A 1 101 ? 54.614 18.873 -14.176 1.00 81.38 101 ALA A O 1
ATOM 820 N N . THR A 1 102 ? 56.528 17.697 -14.089 1.00 84.88 102 THR A N 1
ATOM 821 C CA . THR A 1 102 ? 55.900 16.369 -14.183 1.00 84.88 102 THR A CA 1
ATOM 822 C C . THR A 1 102 ? 54.858 16.165 -13.083 1.00 84.88 102 THR A C 1
ATOM 824 O O . THR A 1 102 ? 53.722 15.773 -13.359 1.00 84.88 102 THR A O 1
ATOM 827 N N . LEU A 1 103 ? 55.221 16.477 -11.836 1.00 84.62 103 LEU A N 1
ATOM 828 C CA . LEU A 1 103 ? 54.349 16.317 -10.675 1.00 84.62 103 LEU A CA 1
ATOM 829 C C . LEU A 1 103 ? 53.168 17.301 -10.710 1.00 84.62 103 LEU A C 1
ATOM 831 O O . LEU A 1 103 ? 52.033 16.899 -10.459 1.00 84.62 103 LEU A O 1
ATOM 835 N N . CYS A 1 104 ? 53.402 18.557 -11.103 1.00 89.12 104 CYS A N 1
ATOM 836 C CA . CYS A 1 104 ? 52.352 19.567 -11.260 1.00 89.12 104 CYS A CA 1
ATOM 837 C C . CYS A 1 104 ? 51.304 19.156 -12.312 1.00 89.12 104 CYS A C 1
ATOM 839 O O . CYS A 1 104 ? 50.105 19.114 -12.020 1.00 89.12 104 CYS A O 1
ATOM 841 N N . PHE A 1 105 ? 51.748 18.781 -13.517 1.00 87.31 105 PHE A N 1
ATOM 842 C CA . PHE A 1 105 ? 50.855 18.342 -14.593 1.00 87.31 105 PHE A CA 1
ATOM 843 C C . PHE A 1 105 ? 50.155 17.015 -14.264 1.00 87.31 105 PHE A C 1
ATOM 845 O O . PHE A 1 105 ? 48.976 16.857 -14.584 1.00 87.31 105 PHE A O 1
ATOM 852 N N . GLY A 1 106 ? 50.833 16.095 -13.570 1.00 85.56 106 GLY A N 1
ATOM 853 C CA . GLY A 1 106 ? 50.253 14.837 -13.097 1.00 85.56 106 GLY A CA 1
ATOM 854 C C . GLY A 1 106 ? 49.134 15.036 -12.069 1.00 85.56 106 GLY A C 1
ATOM 855 O O . GLY A 1 106 ? 48.055 14.459 -12.216 1.00 85.56 106 GLY A O 1
ATOM 856 N N . ILE A 1 107 ? 49.339 15.903 -11.069 1.00 87.75 107 ILE A N 1
ATOM 857 C CA . ILE A 1 107 ? 48.301 16.242 -10.081 1.00 87.75 107 ILE A CA 1
ATOM 858 C C . ILE A 1 107 ? 47.118 16.931 -10.764 1.00 87.75 107 ILE A C 1
ATOM 860 O O . ILE A 1 107 ? 45.967 16.567 -10.517 1.00 87.75 107 ILE A O 1
ATOM 864 N N . LEU A 1 108 ? 47.373 17.885 -11.666 1.00 88.19 108 LEU A N 1
ATOM 865 C CA . LEU A 1 108 ? 46.299 18.573 -12.382 1.00 88.19 108 LEU A CA 1
ATOM 866 C C . LEU A 1 108 ? 45.494 17.595 -13.255 1.00 88.19 108 LEU A C 1
ATOM 868 O O . LEU A 1 108 ? 44.263 17.655 -13.276 1.00 88.19 108 LEU A O 1
ATOM 872 N N . ALA A 1 109 ? 46.164 16.646 -13.916 1.00 87.88 109 ALA A N 1
ATOM 873 C CA . ALA A 1 109 ? 45.507 15.580 -14.667 1.00 87.88 109 ALA A CA 1
ATOM 874 C C . ALA A 1 109 ? 44.634 14.694 -13.768 1.00 87.88 109 ALA A C 1
ATOM 876 O O . ALA A 1 109 ? 43.516 14.359 -14.160 1.00 87.88 109 ALA A O 1
ATOM 877 N N . ALA A 1 110 ? 45.097 14.358 -12.559 1.00 85.31 110 ALA A N 1
ATOM 878 C CA . ALA A 1 110 ? 44.329 13.578 -11.592 1.00 85.31 110 ALA A CA 1
ATOM 879 C C . ALA A 1 110 ? 43.080 14.332 -11.102 1.00 85.31 110 ALA A C 1
ATOM 881 O O . ALA A 1 110 ? 41.996 13.750 -11.045 1.00 85.31 110 ALA A O 1
ATOM 882 N N . VAL A 1 111 ? 43.191 15.636 -10.824 1.00 88.38 111 VAL A N 1
ATOM 883 C CA . VAL A 1 111 ? 42.055 16.482 -10.416 1.00 88.38 111 VAL A CA 1
ATOM 884 C C . VAL A 1 111 ? 41.017 16.581 -11.535 1.00 88.38 111 VAL A C 1
ATOM 886 O O . VAL A 1 111 ? 39.834 16.316 -11.312 1.00 88.38 111 VAL A O 1
ATOM 889 N N . VAL A 1 112 ? 41.445 16.898 -12.761 1.00 85.88 112 VAL A N 1
ATOM 890 C CA . VAL A 1 112 ? 40.534 17.007 -13.913 1.00 85.88 112 VAL A CA 1
ATOM 891 C C . VAL A 1 112 ? 39.950 15.639 -14.278 1.00 85.88 112 VAL A C 1
ATOM 893 O O . VAL A 1 112 ? 38.758 15.542 -14.554 1.00 85.88 112 VAL A O 1
ATOM 896 N N . GLY A 1 113 ? 40.740 14.564 -14.219 1.00 80.88 113 GLY A N 1
ATOM 897 C CA . GLY A 1 113 ? 40.277 13.193 -14.452 1.00 80.88 113 GLY A CA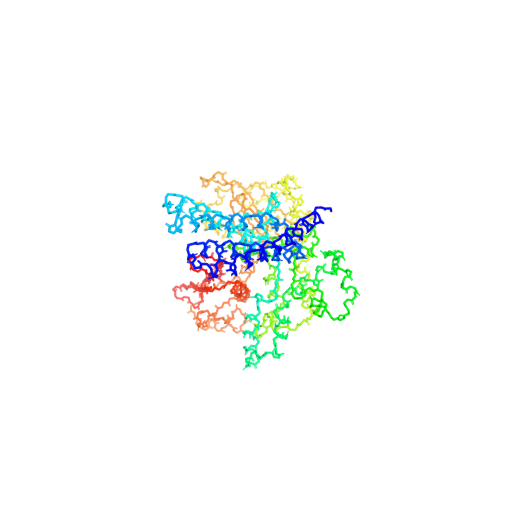 1
ATOM 898 C C . GLY A 1 113 ? 39.242 12.734 -13.420 1.00 80.88 113 GLY A C 1
ATOM 899 O O . GLY A 1 113 ? 38.232 12.130 -13.779 1.00 80.88 113 GLY A O 1
ATOM 900 N N . THR A 1 114 ? 39.425 13.110 -12.153 1.00 80.06 114 THR A N 1
ATOM 901 C CA . THR A 1 114 ? 38.437 12.884 -11.089 1.00 80.06 114 THR A CA 1
ATOM 902 C C . THR A 1 114 ? 37.156 13.674 -11.364 1.00 80.06 114 THR A C 1
ATOM 904 O O . THR A 1 114 ? 36.058 13.125 -11.275 1.00 80.06 114 THR A O 1
ATOM 907 N N . ALA A 1 115 ? 37.267 14.931 -11.809 1.00 78.81 115 ALA A N 1
ATOM 908 C CA . ALA A 1 115 ? 36.113 15.719 -12.236 1.00 78.81 115 ALA A CA 1
ATOM 909 C C . ALA A 1 115 ? 35.383 15.084 -13.435 1.00 78.81 115 ALA A C 1
ATOM 911 O O . ALA A 1 115 ? 34.155 15.043 -13.432 1.00 78.81 115 ALA A O 1
ATOM 912 N N . VAL A 1 116 ? 36.100 14.523 -14.420 1.00 76.12 116 VAL A N 1
ATOM 913 C CA . VAL A 1 116 ? 35.515 13.743 -15.531 1.00 76.12 116 VAL A CA 1
ATOM 914 C C . VAL A 1 116 ? 34.772 12.520 -15.004 1.00 76.12 116 VAL A C 1
ATOM 916 O O . VAL A 1 116 ? 33.653 12.262 -15.451 1.00 76.12 116 VAL A O 1
ATOM 919 N N . PHE A 1 117 ? 35.361 11.784 -14.057 1.00 71.19 117 PHE A N 1
ATOM 920 C CA . PHE A 1 117 ? 34.738 10.615 -13.440 1.00 71.19 117 PHE A CA 1
ATOM 921 C C . PHE A 1 117 ? 33.427 10.993 -12.745 1.00 71.19 117 PHE A C 1
ATOM 923 O O . PHE A 1 117 ? 32.404 10.383 -13.037 1.00 71.19 117 PHE A O 1
ATOM 930 N N . PHE A 1 118 ? 33.401 12.054 -11.932 1.00 68.94 118 PHE A N 1
ATOM 931 C CA . PHE A 1 118 ? 32.167 12.536 -11.301 1.00 68.94 118 PHE A CA 1
ATOM 932 C C . PHE A 1 118 ? 31.152 13.090 -12.318 1.00 68.94 118 PHE A C 1
ATOM 934 O O . PHE A 1 118 ? 29.970 12.755 -12.240 1.00 68.94 118 PHE A O 1
ATOM 941 N N . PHE A 1 119 ? 31.585 13.851 -13.331 1.00 65.12 119 PHE A N 1
ATOM 942 C CA . PHE A 1 119 ? 30.693 14.374 -14.378 1.00 65.12 119 PHE A CA 1
ATOM 943 C C . PHE A 1 119 ? 30.081 13.275 -15.255 1.00 65.12 119 PHE A C 1
ATOM 945 O O . PHE A 1 119 ? 28.931 13.405 -15.680 1.00 65.12 119 PHE A O 1
ATOM 952 N N . CYS A 1 120 ? 30.827 12.203 -15.538 1.00 62.56 120 CYS A N 1
ATOM 953 C CA . CYS A 1 120 ? 30.348 11.065 -16.324 1.00 62.56 120 CYS A CA 1
ATOM 954 C C . CYS A 1 120 ? 29.547 10.064 -15.475 1.00 62.56 120 CYS A C 1
ATOM 956 O O . CYS A 1 120 ? 28.610 9.458 -15.993 1.00 62.56 120 CYS A O 1
ATOM 958 N N . ARG A 1 121 ? 29.875 9.914 -14.183 1.00 54.69 121 ARG A N 1
ATOM 959 C CA . ARG A 1 121 ? 29.179 9.037 -13.224 1.00 54.69 121 ARG A CA 1
ATOM 960 C C . ARG A 1 121 ? 27.904 9.657 -12.659 1.00 54.69 121 ARG A C 1
ATOM 962 O O . ARG A 1 121 ? 27.037 8.917 -12.212 1.00 54.69 121 ARG A O 1
ATOM 969 N N . SER A 1 122 ? 27.699 10.967 -12.801 1.00 45.81 122 SER A N 1
ATOM 970 C CA . SER A 1 122 ? 26.429 11.657 -12.504 1.00 45.81 122 SER A CA 1
ATOM 971 C C . SER A 1 122 ? 25.238 11.204 -13.384 1.00 45.81 122 SER A C 1
ATOM 973 O O . SER A 1 122 ? 24.224 11.893 -13.444 1.00 45.81 122 SER A O 1
ATOM 975 N N . ARG A 1 123 ? 25.363 10.069 -14.089 1.00 43.06 123 ARG A N 1
ATOM 976 C CA . ARG A 1 123 ? 24.298 9.339 -14.790 1.00 43.06 123 ARG A CA 1
ATOM 977 C C . ARG A 1 123 ? 24.054 7.917 -14.244 1.00 43.06 123 ARG A C 1
ATOM 979 O O . ARG A 1 123 ? 23.225 7.210 -14.800 1.00 43.06 123 ARG A O 1
ATOM 986 N N . ALA A 1 124 ? 24.779 7.494 -13.202 1.00 35.44 124 ALA A N 1
ATOM 987 C CA . ALA A 1 124 ? 24.501 6.273 -12.433 1.00 35.44 124 ALA A CA 1
ATOM 988 C C . ALA A 1 124 ? 23.682 6.553 -11.156 1.00 35.44 124 ALA A C 1
ATOM 990 O O . ALA A 1 124 ? 23.116 5.632 -10.585 1.00 35.44 124 ALA A O 1
ATOM 991 N N . GLY A 1 125 ? 23.595 7.818 -10.734 1.00 33.62 125 GLY A N 1
ATOM 992 C CA . GLY A 1 125 ? 22.469 8.318 -9.951 1.00 33.62 125 GLY A CA 1
ATOM 993 C C . GLY A 1 125 ? 21.457 8.886 -10.935 1.00 33.62 125 GLY A C 1
ATOM 994 O O . GLY A 1 125 ? 21.865 9.534 -11.906 1.00 33.62 125 GLY A O 1
ATOM 995 N N . GLY A 1 126 ? 20.180 8.568 -10.736 1.00 33.53 126 GLY A N 1
ATOM 996 C CA . GLY A 1 126 ? 19.082 9.005 -11.586 1.00 33.53 126 GLY A CA 1
ATOM 997 C C . GLY A 1 126 ? 19.138 10.500 -11.885 1.00 33.53 126 GLY A C 1
ATOM 998 O O . GLY A 1 126 ? 19.771 11.289 -11.183 1.00 33.53 126 GLY A O 1
ATOM 999 N N . GLN A 1 127 ? 18.474 10.905 -12.964 1.00 32.22 127 GLN A N 1
ATOM 1000 C CA . GLN A 1 127 ? 18.056 12.292 -13.061 1.00 32.22 127 GLN A CA 1
ATOM 1001 C C . GLN A 1 127 ? 17.306 12.621 -11.772 1.00 32.22 127 GLN A C 1
ATOM 1003 O O . GLN A 1 127 ? 16.162 12.209 -11.611 1.00 32.22 127 GLN A O 1
ATOM 1008 N N . ASP A 1 128 ? 17.952 13.379 -10.888 1.00 35.34 128 ASP A N 1
ATOM 1009 C CA . ASP A 1 128 ? 17.268 14.224 -9.930 1.00 35.34 128 ASP A CA 1
ATOM 1010 C C . ASP A 1 128 ? 16.396 15.166 -10.765 1.00 35.34 128 ASP A C 1
ATOM 1012 O O . ASP A 1 128 ? 16.778 16.281 -11.139 1.00 35.34 128 ASP A O 1
ATOM 1016 N N . ASN A 1 129 ? 15.190 14.693 -11.079 1.00 34.28 129 ASN A N 1
ATOM 1017 C CA . ASN A 1 129 ? 14.016 15.519 -10.944 1.00 34.28 129 ASN A CA 1
ATOM 1018 C C . ASN A 1 129 ? 14.134 16.077 -9.537 1.00 34.28 129 ASN A C 1
ATOM 1020 O O . ASN A 1 129 ? 13.781 15.396 -8.580 1.00 34.28 129 ASN A O 1
ATOM 1024 N N . LYS A 1 130 ? 14.713 17.277 -9.397 1.00 27.94 130 LYS A N 1
ATOM 1025 C CA . LYS A 1 130 ? 14.531 18.036 -8.168 1.00 27.94 130 LYS A CA 1
ATOM 1026 C C . LYS A 1 130 ? 13.032 17.964 -7.913 1.00 27.94 130 LYS A C 1
ATOM 1028 O O . LYS A 1 130 ? 12.299 18.444 -8.789 1.00 27.94 130 LYS A O 1
ATOM 1033 N N . PRO A 1 131 ? 12.581 17.322 -6.820 1.00 35.25 131 PRO A N 1
ATOM 1034 C CA . PRO A 1 131 ? 11.178 17.359 -6.497 1.00 35.25 131 PRO A CA 1
ATOM 1035 C C . PRO A 1 131 ? 10.839 18.840 -6.499 1.00 35.25 131 PRO A C 1
ATOM 1037 O O . PRO A 1 131 ? 11.540 19.660 -5.888 1.00 35.25 131 PRO A O 1
ATOM 1040 N N . VAL A 1 132 ? 9.836 19.205 -7.297 1.00 34.84 132 VAL A N 1
ATOM 1041 C CA . VAL A 1 132 ? 9.126 20.454 -7.059 1.00 34.84 132 VAL A CA 1
ATOM 1042 C C . VAL A 1 132 ? 8.905 20.441 -5.558 1.00 34.84 132 VAL A C 1
ATOM 1044 O O . VAL A 1 132 ? 8.380 19.449 -5.058 1.00 34.84 132 VAL A O 1
ATOM 1047 N N . LYS A 1 133 ? 9.426 21.438 -4.834 1.00 34.25 133 LYS A N 1
ATOM 1048 C CA . LYS A 1 133 ? 9.146 21.580 -3.406 1.00 34.25 133 LYS A CA 1
ATOM 1049 C C . LYS A 1 133 ? 7.631 21.712 -3.293 1.00 34.25 133 LYS A C 1
ATOM 1051 O O . LYS A 1 133 ? 7.086 22.800 -3.435 1.00 34.25 133 LYS A O 1
ATOM 1056 N N . SER A 1 134 ? 6.964 20.577 -3.165 1.00 36.03 134 SER A N 1
ATOM 1057 C CA . SER A 1 134 ? 5.561 20.460 -2.865 1.00 36.03 134 SER A CA 1
ATOM 1058 C C . SER A 1 134 ? 5.502 20.547 -1.359 1.00 36.03 134 SER A C 1
ATOM 1060 O O . SER A 1 134 ? 5.931 19.632 -0.654 1.00 36.03 134 SER A O 1
ATOM 1062 N N . ASN A 1 135 ? 5.022 21.681 -0.875 1.00 35.88 135 ASN A N 1
ATOM 1063 C CA . ASN A 1 135 ? 4.530 21.770 0.485 1.00 35.88 135 ASN A CA 1
ATOM 1064 C C . ASN A 1 135 ? 3.470 20.660 0.621 1.00 35.88 135 ASN A C 1
ATOM 1066 O O . ASN A 1 135 ? 2.466 20.712 -0.078 1.00 35.88 135 ASN A O 1
ATOM 1070 N N . GLY A 1 136 ? 3.761 19.599 1.383 1.00 42.03 136 GLY A N 1
ATOM 1071 C CA . GLY A 1 136 ? 2.800 18.525 1.674 1.00 42.03 136 GLY A CA 1
ATOM 1072 C C . GLY A 1 136 ? 3.251 17.077 1.434 1.00 42.03 136 GLY A C 1
ATOM 1073 O O . GLY A 1 136 ? 2.593 16.183 1.948 1.00 42.03 136 GLY A O 1
ATOM 1074 N N . ILE A 1 137 ? 4.355 16.804 0.722 1.00 43.22 137 ILE A N 1
ATOM 1075 C CA . ILE A 1 137 ? 4.886 15.424 0.633 1.00 43.22 137 ILE A CA 1
ATOM 1076 C C . ILE A 1 137 ? 5.837 15.190 1.812 1.00 43.22 137 ILE A C 1
ATOM 1078 O O . ILE A 1 137 ? 6.754 15.990 2.021 1.00 43.22 137 ILE A O 1
ATOM 1082 N N . ASP A 1 138 ? 5.614 14.116 2.582 1.00 44.62 138 ASP A N 1
ATOM 1083 C CA . ASP A 1 138 ? 6.515 13.699 3.662 1.00 44.62 138 ASP A CA 1
ATOM 1084 C C . ASP A 1 138 ? 7.941 13.567 3.089 1.00 44.62 138 ASP A C 1
ATOM 1086 O O . ASP A 1 138 ? 8.152 12.782 2.159 1.00 44.62 138 ASP A O 1
ATOM 1090 N N . PRO A 1 139 ? 8.942 14.304 3.608 1.00 41.44 139 PRO A N 1
ATOM 1091 C CA . PRO A 1 139 ? 10.325 14.232 3.134 1.00 41.44 139 PRO A CA 1
ATOM 1092 C C . PRO A 1 139 ? 10.959 12.830 3.244 1.00 41.44 139 PRO A C 1
ATOM 1094 O O . PRO A 1 139 ? 12.096 12.644 2.814 1.00 41.44 139 PRO A O 1
ATOM 1097 N N . ARG A 1 140 ? 10.253 11.850 3.824 1.00 43.97 140 ARG A N 1
ATOM 1098 C CA . ARG A 1 140 ? 10.647 10.440 3.933 1.00 43.97 140 ARG A CA 1
ATOM 1099 C C . ARG A 1 140 ? 10.292 9.566 2.722 1.00 43.97 140 ARG A C 1
ATOM 1101 O O . ARG A 1 140 ? 10.672 8.398 2.761 1.00 43.97 140 ARG A O 1
ATOM 1108 N N . LEU A 1 141 ? 9.586 10.074 1.710 1.00 52.56 141 LEU A N 1
ATOM 1109 C CA . LEU A 1 141 ? 9.145 9.304 0.538 1.00 52.56 141 LEU A CA 1
ATOM 1110 C C . LEU A 1 141 ? 9.905 9.720 -0.731 1.00 52.56 141 LEU A C 1
ATOM 1112 O O . LEU A 1 141 ? 9.988 10.908 -1.054 1.00 52.56 141 LEU A O 1
ATOM 1116 N N . SER A 1 142 ? 10.440 8.749 -1.478 1.00 61.78 142 SER A N 1
ATOM 1117 C CA . SER A 1 142 ? 10.865 8.963 -2.867 1.00 61.78 142 SER A CA 1
ATOM 1118 C C . SER A 1 142 ? 9.646 8.786 -3.775 1.00 61.78 142 SER A C 1
ATOM 1120 O O . SER A 1 142 ? 9.054 7.714 -3.832 1.00 61.78 142 SER A O 1
ATOM 1122 N N . GLY A 1 143 ? 9.240 9.854 -4.470 1.00 71.62 143 GLY A N 1
ATOM 1123 C CA . GLY A 1 143 ? 8.099 9.802 -5.393 1.00 71.62 143 GLY A CA 1
ATOM 1124 C C . GLY A 1 143 ? 8.280 8.774 -6.520 1.00 71.62 143 GLY A C 1
ATOM 1125 O O . GLY A 1 143 ? 9.386 8.295 -6.781 1.00 71.62 143 GLY A O 1
ATOM 1126 N N . PHE A 1 144 ? 7.198 8.469 -7.236 1.00 84.06 144 PHE A N 1
ATOM 1127 C CA . PHE A 1 144 ? 7.188 7.485 -8.313 1.00 84.06 144 PHE A CA 1
ATOM 1128 C C . PHE A 1 144 ? 8.137 7.901 -9.445 1.00 84.06 144 PHE A C 1
ATOM 1130 O O .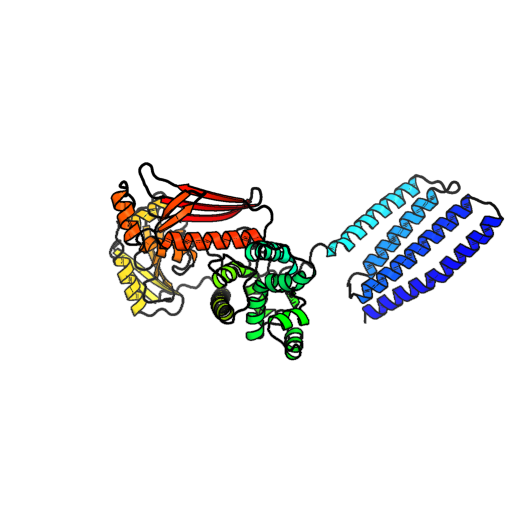 PHE A 1 144 ? 7.984 8.965 -10.057 1.00 84.06 144 PHE A O 1
ATOM 1137 N N . THR A 1 145 ? 9.116 7.058 -9.762 1.00 84.25 145 THR A N 1
ATOM 1138 C CA . THR A 1 145 ? 10.092 7.327 -10.831 1.00 84.25 145 THR A CA 1
ATOM 1139 C C . THR A 1 145 ? 9.834 6.465 -12.054 1.00 84.25 145 THR A C 1
ATOM 1141 O O . THR A 1 145 ? 9.681 6.989 -13.159 1.00 84.25 145 THR A O 1
ATOM 1144 N N . ASP A 1 146 ? 9.770 5.157 -11.855 1.00 86.75 146 ASP A N 1
ATOM 1145 C CA . ASP A 1 146 ? 9.387 4.184 -12.856 1.00 86.75 146 ASP A CA 1
ATOM 1146 C C . ASP A 1 146 ? 9.074 2.831 -12.203 1.00 86.75 146 ASP A C 1
ATOM 1148 O O . ASP A 1 146 ? 9.376 2.601 -11.033 1.00 86.75 146 ASP A O 1
ATOM 1152 N N . TYR A 1 147 ? 8.476 1.939 -12.986 1.00 89.56 147 TYR A N 1
ATOM 1153 C CA . TYR A 1 147 ? 8.374 0.520 -12.688 1.00 89.56 147 TYR A CA 1
ATOM 1154 C C . TYR A 1 147 ? 8.930 -0.273 -13.866 1.00 89.56 147 TYR A C 1
ATOM 1156 O O . TYR A 1 147 ? 8.541 -0.043 -15.012 1.00 89.56 147 TYR A O 1
ATOM 1164 N N . LYS A 1 148 ? 9.809 -1.244 -13.601 1.00 89.25 148 LYS A N 1
ATOM 1165 C CA . LYS A 1 148 ? 10.365 -2.123 -14.637 1.00 89.25 148 LYS A CA 1
ATOM 1166 C C . LYS A 1 148 ? 10.207 -3.580 -14.235 1.00 89.25 148 LYS A C 1
ATOM 1168 O O . LYS A 1 148 ? 10.783 -3.989 -13.230 1.00 89.25 148 LYS A O 1
ATOM 1173 N N . ALA A 1 149 ? 9.555 -4.388 -15.073 1.00 89.62 149 ALA A N 1
ATOM 1174 C CA . ALA A 1 149 ? 9.365 -5.822 -14.812 1.00 89.62 149 ALA A CA 1
ATOM 1175 C C . ALA A 1 149 ? 10.692 -6.559 -14.538 1.00 89.62 149 ALA A C 1
ATOM 1177 O O . ALA A 1 149 ? 10.761 -7.473 -13.726 1.00 89.62 149 ALA A O 1
ATOM 1178 N N . LYS A 1 150 ? 11.799 -6.101 -15.141 1.00 89.25 150 LYS A N 1
ATOM 1179 C CA . LYS A 1 150 ? 13.141 -6.654 -14.892 1.00 89.25 150 LYS A CA 1
ATOM 1180 C C . LYS A 1 150 ? 13.589 -6.606 -13.422 1.00 89.25 150 LYS A C 1
ATOM 1182 O O . LYS A 1 150 ? 14.505 -7.340 -13.068 1.00 89.25 150 LYS A O 1
ATOM 1187 N N . TRP A 1 151 ? 13.038 -5.706 -12.604 1.00 85.81 151 TRP A N 1
ATOM 1188 C CA . TRP A 1 151 ? 13.424 -5.559 -11.198 1.00 85.81 151 TRP A CA 1
ATOM 1189 C C . TRP A 1 151 ? 12.868 -6.677 -10.324 1.00 85.81 151 TRP A C 1
ATOM 1191 O O . TRP A 1 151 ? 13.584 -7.149 -9.451 1.00 85.81 151 TRP A O 1
ATOM 1201 N N . VAL A 1 152 ? 11.661 -7.148 -10.637 1.00 87.81 152 VAL A N 1
ATOM 1202 C CA . VAL A 1 152 ? 10.970 -8.239 -9.929 1.00 87.81 152 VAL A CA 1
ATOM 1203 C C . VAL A 1 152 ? 11.021 -9.565 -10.696 1.00 87.81 152 VAL A C 1
ATOM 1205 O O . VAL A 1 152 ? 10.402 -10.551 -10.311 1.00 87.81 152 VAL A O 1
ATOM 1208 N N . TRP A 1 153 ? 11.782 -9.622 -11.796 1.00 90.94 153 TRP A N 1
ATOM 1209 C CA . TRP A 1 153 ? 11.910 -10.825 -12.622 1.00 90.94 153 TRP A CA 1
ATOM 1210 C C . TRP A 1 153 ? 12.408 -12.029 -11.819 1.00 90.94 153 TRP A C 1
ATOM 1212 O O . TRP A 1 153 ? 11.931 -13.140 -12.023 1.00 90.94 153 TRP A O 1
ATOM 1222 N N . ALA A 1 154 ? 13.353 -11.819 -10.896 1.00 88.12 154 ALA A N 1
ATOM 1223 C CA . ALA A 1 154 ? 13.894 -12.897 -10.070 1.00 88.12 154 ALA A CA 1
ATOM 1224 C C . ALA A 1 154 ? 12.836 -13.479 -9.119 1.00 88.12 154 ALA A C 1
ATOM 1226 O O . ALA A 1 154 ? 12.789 -14.695 -8.944 1.00 88.12 154 ALA A O 1
ATOM 1227 N N . ASP A 1 155 ? 11.969 -12.630 -8.568 1.00 87.19 155 ASP A N 1
ATOM 1228 C CA . ASP A 1 155 ? 10.884 -13.047 -7.677 1.00 87.19 155 ASP A CA 1
ATOM 1229 C C . ASP A 1 155 ? 9.812 -13.807 -8.463 1.00 87.19 155 ASP A C 1
ATOM 1231 O O . ASP A 1 155 ? 9.417 -14.906 -8.073 1.00 87.19 155 ASP A O 1
ATOM 1235 N N . ALA A 1 156 ? 9.436 -13.298 -9.641 1.00 90.69 156 ALA A N 1
ATOM 1236 C CA . ALA A 1 156 ? 8.538 -13.995 -10.558 1.00 90.69 156 ALA A CA 1
ATOM 1237 C C . ALA A 1 156 ? 9.115 -15.350 -11.014 1.00 90.69 156 ALA A C 1
ATOM 1239 O O . ALA A 1 156 ? 8.393 -16.341 -11.069 1.00 90.69 156 ALA A O 1
ATOM 1240 N N . ALA A 1 157 ? 10.420 -15.432 -11.295 1.00 90.56 157 ALA A N 1
ATOM 1241 C CA . ALA A 1 157 ? 11.096 -16.679 -11.654 1.00 90.56 157 ALA A CA 1
ATOM 1242 C C . ALA A 1 157 ? 11.105 -17.694 -10.498 1.00 90.56 157 ALA A C 1
ATOM 1244 O O . ALA A 1 157 ? 10.899 -18.891 -10.717 1.00 90.56 157 ALA A O 1
ATOM 1245 N N . ALA A 1 158 ? 11.350 -17.228 -9.270 1.00 88.44 158 ALA A N 1
ATOM 1246 C CA . ALA A 1 158 ? 11.327 -18.065 -8.075 1.00 88.44 158 ALA A CA 1
ATOM 1247 C C . ALA A 1 158 ? 9.917 -18.608 -7.803 1.00 88.44 158 ALA A C 1
ATOM 1249 O O . ALA A 1 158 ? 9.753 -19.799 -7.529 1.00 88.44 158 ALA A O 1
ATOM 1250 N N . GLU A 1 159 ? 8.899 -17.761 -7.945 1.00 89.12 159 GLU A N 1
ATOM 1251 C CA . GLU A 1 159 ? 7.503 -18.163 -7.814 1.00 89.12 159 GLU A CA 1
ATOM 1252 C C . GLU A 1 159 ? 7.079 -19.141 -8.920 1.00 89.12 159 GLU A C 1
ATOM 1254 O O . GLU A 1 159 ? 6.471 -20.170 -8.625 1.00 89.12 159 GLU A O 1
ATOM 1259 N N . TYR A 1 160 ? 7.495 -18.903 -10.166 1.00 90.06 160 TYR A N 1
ATOM 1260 C CA . TYR A 1 160 ? 7.257 -19.819 -11.283 1.00 90.06 160 TYR A CA 1
ATOM 1261 C C . TYR A 1 160 ? 7.852 -21.204 -11.005 1.00 90.06 160 TYR A C 1
ATOM 1263 O O . TYR A 1 160 ? 7.182 -22.225 -11.170 1.00 90.06 160 TYR A O 1
ATOM 1271 N N . LYS A 1 161 ? 9.099 -21.253 -10.514 1.00 89.44 161 LYS A N 1
ATOM 1272 C CA . LYS A 1 161 ? 9.757 -22.506 -10.114 1.00 89.44 161 LYS A CA 1
ATOM 1273 C C . LYS A 1 161 ? 9.001 -23.207 -8.986 1.00 89.44 161 LYS A C 1
ATOM 1275 O O . LYS A 1 161 ? 8.891 -24.431 -9.013 1.00 89.44 161 LYS A O 1
ATOM 1280 N N . ARG A 1 162 ? 8.480 -22.458 -8.010 1.00 88.69 162 ARG A N 1
ATOM 1281 C CA . ARG A 1 162 ? 7.683 -23.002 -6.899 1.00 88.69 162 ARG A CA 1
ATOM 1282 C C . ARG A 1 162 ? 6.385 -23.648 -7.391 1.00 88.69 162 ARG A C 1
ATOM 1284 O O . ARG A 1 162 ? 6.060 -24.736 -6.932 1.00 88.69 162 ARG A O 1
ATOM 1291 N N . ILE A 1 163 ? 5.673 -23.001 -8.313 1.00 87.38 163 ILE A N 1
ATOM 1292 C CA . ILE A 1 163 ? 4.362 -23.454 -8.807 1.00 87.38 163 ILE A CA 1
ATOM 1293 C C . ILE A 1 163 ? 4.504 -24.605 -9.811 1.00 87.38 163 ILE A C 1
ATOM 1295 O O . ILE A 1 163 ? 3.789 -25.600 -9.726 1.00 87.38 163 ILE A O 1
ATOM 1299 N N . HIS A 1 164 ? 5.448 -24.502 -10.749 1.00 85.50 164 HIS A N 1
ATOM 1300 C CA . HIS A 1 164 ? 5.594 -25.459 -11.852 1.00 85.50 164 HIS A CA 1
ATOM 1301 C C . HIS A 1 164 ? 6.700 -26.504 -11.634 1.00 85.50 164 HIS A C 1
ATOM 1303 O O . HIS A 1 164 ? 6.931 -27.348 -12.500 1.00 85.50 164 HIS A O 1
ATOM 1309 N N . GLY A 1 165 ? 7.432 -26.439 -10.517 1.00 82.75 165 GLY A N 1
ATOM 1310 C CA . GLY A 1 165 ? 8.490 -27.392 -10.158 1.00 82.75 165 GLY A CA 1
ATOM 1311 C C . GLY A 1 165 ? 9.699 -27.414 -11.102 1.00 82.75 165 GLY A C 1
ATOM 1312 O O . GLY A 1 165 ? 10.532 -28.312 -11.001 1.00 82.75 165 GLY A O 1
ATOM 1313 N N . THR A 1 166 ? 9.804 -26.455 -12.027 1.00 83.50 166 THR A N 1
ATOM 1314 C CA . THR A 1 166 ? 10.785 -26.469 -13.121 1.00 83.50 166 THR A CA 1
ATOM 1315 C C . THR A 1 166 ? 11.604 -25.183 -13.130 1.00 83.50 166 THR A C 1
ATOM 1317 O O . THR A 1 166 ? 11.071 -24.100 -12.893 1.00 83.50 166 THR A O 1
ATOM 1320 N N . GLU A 1 167 ? 12.909 -25.282 -13.399 1.00 81.50 167 GLU A N 1
ATOM 1321 C CA . GLU A 1 167 ? 13.746 -24.090 -13.560 1.00 81.50 167 GLU A CA 1
ATOM 1322 C C . GLU A 1 167 ? 13.409 -23.328 -14.843 1.00 81.50 167 GLU A C 1
ATOM 1324 O O . GLU A 1 167 ? 13.053 -23.912 -15.869 1.00 81.50 167 GLU A O 1
ATOM 1329 N N . VAL A 1 168 ? 13.551 -22.005 -14.780 1.00 80.88 168 VAL A N 1
ATOM 1330 C CA . VAL A 1 168 ? 13.294 -21.119 -15.914 1.00 80.88 168 VAL A CA 1
ATOM 1331 C C . VAL A 1 168 ? 14.364 -21.344 -16.981 1.00 80.88 168 VAL A C 1
ATOM 1333 O O . VAL A 1 168 ? 15.533 -21.009 -16.795 1.00 80.88 168 VAL A O 1
ATOM 1336 N N . SER A 1 169 ? 13.953 -21.910 -18.113 1.00 79.88 169 SER A N 1
ATOM 1337 C CA . SER A 1 169 ? 14.791 -22.021 -19.309 1.00 79.88 169 SER A CA 1
ATOM 1338 C C . SER A 1 169 ? 14.814 -20.708 -20.103 1.00 79.88 169 SER A C 1
ATOM 1340 O O . SER A 1 169 ? 13.981 -19.823 -19.899 1.00 79.88 169 SER A O 1
ATOM 1342 N N . ALA A 1 170 ? 15.748 -20.581 -21.052 1.00 76.69 170 ALA A N 1
ATOM 1343 C CA . ALA A 1 170 ? 15.836 -19.405 -21.922 1.00 76.69 170 ALA A CA 1
ATOM 1344 C C . ALA A 1 170 ? 14.534 -19.149 -22.709 1.00 76.69 170 ALA A C 1
ATOM 1346 O O . ALA A 1 170 ? 14.136 -17.996 -22.869 1.00 76.69 170 ALA A O 1
ATOM 1347 N N . ASP A 1 171 ? 13.837 -20.213 -23.114 1.00 77.38 171 ASP A N 1
ATOM 1348 C CA . ASP A 1 171 ? 12.575 -20.133 -23.861 1.00 77.38 171 ASP A CA 1
ATOM 1349 C C . ASP A 1 171 ? 11.403 -19.657 -22.984 1.00 77.38 171 ASP A C 1
ATOM 1351 O O . ASP A 1 171 ? 10.439 -19.074 -23.476 1.00 77.38 171 ASP A O 1
ATOM 1355 N N . MET A 1 172 ? 11.501 -19.840 -21.663 1.00 82.38 172 MET A N 1
ATOM 1356 C CA . MET A 1 172 ? 10.498 -19.401 -20.685 1.00 82.38 172 MET A CA 1
ATOM 1357 C C . MET A 1 172 ? 10.720 -17.966 -20.201 1.00 82.38 172 MET A C 1
ATOM 1359 O O . MET A 1 172 ? 9.859 -17.405 -19.525 1.00 82.38 172 MET A O 1
ATOM 1363 N N . ASN A 1 173 ? 11.843 -17.340 -20.567 1.00 83.88 173 ASN A N 1
ATOM 1364 C CA . ASN A 1 173 ? 12.189 -15.992 -20.121 1.00 83.88 173 ASN A CA 1
ATOM 1365 C C . ASN A 1 173 ? 11.098 -14.970 -20.479 1.00 83.88 173 ASN A C 1
ATOM 1367 O O . ASN A 1 173 ? 10.748 -14.113 -19.671 1.00 83.88 173 ASN A O 1
ATOM 1371 N N . TYR A 1 174 ? 10.507 -15.106 -21.669 1.00 84.31 174 TYR A N 1
ATOM 1372 C CA . TYR A 1 174 ? 9.394 -14.267 -22.109 1.00 84.31 174 TYR A CA 1
ATOM 1373 C C . TYR A 1 174 ? 8.169 -14.390 -21.193 1.00 84.31 174 TYR A C 1
ATOM 1375 O O . TYR A 1 174 ? 7.605 -13.376 -20.785 1.00 84.31 174 TYR A O 1
ATOM 1383 N N . GLN A 1 175 ? 7.790 -15.616 -20.831 1.00 87.62 175 GLN A N 1
ATOM 1384 C CA . GLN A 1 175 ? 6.647 -15.863 -19.954 1.00 87.62 175 GLN A CA 1
ATOM 1385 C C . GLN A 1 175 ? 6.891 -15.298 -18.549 1.00 87.62 175 GLN A C 1
ATOM 1387 O O . GLN A 1 175 ? 6.006 -14.673 -17.973 1.00 87.62 175 GLN A O 1
ATOM 1392 N N . VAL A 1 176 ? 8.112 -15.428 -18.022 1.00 90.81 176 VAL A N 1
ATOM 1393 C CA . VAL A 1 176 ? 8.467 -14.844 -16.720 1.00 90.81 176 VAL A CA 1
ATOM 1394 C C . VAL A 1 176 ? 8.428 -13.317 -16.762 1.00 90.81 176 VAL A C 1
ATOM 1396 O O . VAL A 1 176 ? 7.953 -12.705 -15.812 1.00 90.81 176 VAL A O 1
ATOM 1399 N N . TYR A 1 177 ? 8.842 -12.680 -17.862 1.00 90.31 177 TYR A N 1
ATOM 1400 C CA . TYR A 1 177 ? 8.672 -11.232 -18.027 1.00 90.31 177 TYR A CA 1
ATOM 1401 C C . TYR A 1 177 ? 7.202 -10.806 -18.048 1.00 90.31 177 TYR A C 1
ATOM 1403 O O . TYR A 1 177 ? 6.879 -9.768 -17.468 1.00 90.31 177 TYR A O 1
ATOM 1411 N N . ARG A 1 178 ? 6.310 -11.611 -18.645 1.00 91.56 178 ARG A N 1
ATOM 1412 C CA . ARG A 1 178 ? 4.862 -11.367 -18.559 1.00 91.56 178 ARG A CA 1
ATOM 1413 C C . ARG A 1 178 ? 4.397 -11.411 -17.105 1.00 91.56 178 ARG A C 1
ATOM 1415 O O . ARG A 1 178 ? 3.825 -10.428 -16.647 1.00 91.56 178 ARG A O 1
ATOM 1422 N N . TYR A 1 179 ? 4.726 -12.459 -16.351 1.00 92.81 179 TYR A N 1
ATOM 1423 C CA . TYR A 1 179 ? 4.365 -12.551 -14.927 1.00 92.81 179 TYR A CA 1
ATOM 1424 C C . TYR A 1 179 ? 4.956 -11.419 -14.078 1.00 92.81 179 TYR A C 1
ATOM 1426 O O . TYR A 1 179 ? 4.250 -10.770 -13.311 1.00 92.81 179 TYR A O 1
ATOM 1434 N N . ALA A 1 180 ? 6.229 -11.090 -14.286 1.00 92.44 180 ALA A N 1
ATOM 1435 C CA . ALA A 1 180 ? 6.899 -9.982 -13.611 1.00 92.44 180 ALA A CA 1
ATOM 1436 C C . ALA A 1 180 ? 6.254 -8.615 -13.907 1.00 92.44 180 ALA A C 1
ATOM 1438 O O . ALA A 1 180 ? 6.399 -7.678 -13.126 1.00 92.44 180 ALA A O 1
ATOM 1439 N N . SER A 1 181 ? 5.545 -8.480 -15.031 1.00 93.19 181 SER A N 1
ATOM 1440 C CA . SER A 1 181 ? 4.834 -7.253 -15.394 1.00 93.19 181 SER A CA 1
ATOM 1441 C C . SER A 1 181 ? 3.403 -7.164 -14.855 1.00 93.19 181 SER A C 1
ATOM 1443 O O . SER A 1 181 ? 2.823 -6.082 -14.929 1.00 93.19 181 SER A O 1
ATOM 1445 N N . MET A 1 182 ? 2.838 -8.237 -14.283 1.00 93.38 182 MET A N 1
ATOM 1446 C CA . MET A 1 182 ? 1.445 -8.244 -13.806 1.00 93.38 182 MET A CA 1
ATOM 1447 C C . MET A 1 182 ? 1.099 -7.070 -12.888 1.00 93.38 182 MET A C 1
ATOM 1449 O O . MET A 1 182 ? 0.102 -6.406 -13.179 1.00 93.38 182 MET A O 1
ATOM 1453 N N . PRO A 1 183 ? 1.906 -6.725 -11.860 1.00 91.88 183 PRO A N 1
ATOM 1454 C CA . PRO A 1 183 ? 1.560 -5.615 -10.981 1.00 91.88 183 PRO A CA 1
ATOM 1455 C C . PRO A 1 183 ? 1.385 -4.312 -11.765 1.00 91.88 183 PRO A C 1
ATOM 1457 O O . PRO A 1 183 ? 0.342 -3.670 -11.699 1.00 91.88 183 PRO A O 1
ATOM 1460 N N . VAL A 1 184 ? 2.365 -3.944 -12.593 1.00 92.62 184 VAL A N 1
ATOM 1461 C CA . VAL A 1 184 ? 2.307 -2.680 -13.339 1.00 92.62 184 VAL A CA 1
ATOM 1462 C C . VAL A 1 184 ? 1.256 -2.676 -14.440 1.00 92.62 184 VAL A C 1
ATOM 1464 O O . VAL A 1 184 ? 0.744 -1.609 -14.756 1.00 92.62 184 VAL A O 1
ATOM 1467 N N . ILE A 1 185 ? 0.888 -3.828 -15.000 1.00 94.88 185 ILE A N 1
ATOM 1468 C CA . ILE A 1 185 ? -0.133 -3.901 -16.052 1.00 94.88 185 ILE A CA 1
ATOM 1469 C C . ILE A 1 185 ? -1.492 -3.435 -15.550 1.00 94.88 185 ILE A C 1
ATOM 1471 O O . ILE A 1 185 ? -2.167 -2.693 -16.261 1.00 94.88 185 ILE A O 1
ATOM 1475 N N . TYR A 1 186 ? -1.885 -3.806 -14.331 1.00 95.94 186 TYR A N 1
ATOM 1476 C CA . TYR A 1 186 ? -3.155 -3.337 -13.781 1.00 95.94 186 TYR A CA 1
ATOM 1477 C C . TYR A 1 186 ? -3.149 -1.820 -13.543 1.00 95.94 186 TYR A C 1
ATOM 1479 O O . TYR A 1 186 ? -4.127 -1.145 -13.867 1.00 95.94 186 TYR A O 1
ATOM 1487 N N . LEU A 1 187 ? -2.033 -1.260 -13.057 1.00 95.44 187 LEU A N 1
ATOM 1488 C CA . LEU A 1 187 ? -1.876 0.193 -12.923 1.00 95.44 187 LEU A CA 1
ATOM 1489 C C . LEU A 1 187 ? -1.870 0.894 -14.289 1.00 95.44 187 LEU A C 1
ATOM 1491 O O . LEU A 1 187 ? -2.508 1.930 -14.462 1.00 95.44 187 LEU A O 1
ATOM 1495 N N . PHE A 1 188 ? -1.169 0.326 -15.268 1.00 95.69 188 PHE A N 1
ATOM 1496 C CA . PHE A 1 188 ? -1.103 0.824 -16.638 1.00 95.69 188 PHE A CA 1
ATOM 1497 C C . PHE A 1 188 ? -2.489 0.855 -17.289 1.00 95.69 188 PHE A C 1
ATOM 1499 O O . PHE A 1 188 ? -2.879 1.886 -17.834 1.00 95.69 188 PHE A O 1
ATOM 1506 N N . GLN A 1 189 ? -3.252 -0.233 -17.178 1.00 95.62 189 GLN A N 1
ATOM 1507 C CA . GLN A 1 189 ? -4.632 -0.307 -17.648 1.00 95.62 189 GLN A CA 1
ATOM 1508 C C . GLN A 1 189 ? -5.493 0.779 -16.981 1.00 95.62 189 GLN A C 1
ATOM 1510 O O . GLN A 1 189 ? -6.186 1.519 -17.676 1.00 95.62 189 GLN A O 1
ATOM 1515 N N . TRP A 1 190 ? -5.392 0.944 -15.655 1.00 96.81 190 TRP A N 1
ATOM 1516 C CA . TRP A 1 190 ? -6.142 1.971 -14.921 1.00 96.81 190 TRP A CA 1
ATOM 1517 C C . TRP A 1 190 ? -5.820 3.394 -15.406 1.00 96.81 190 TRP A C 1
ATOM 1519 O O . TRP A 1 190 ? -6.734 4.201 -15.606 1.00 96.81 190 TRP A O 1
ATOM 1529 N N . LEU A 1 191 ? -4.532 3.688 -15.638 1.00 96.25 191 LEU A N 1
ATOM 1530 C CA . LEU A 1 191 ? -4.061 4.965 -16.187 1.00 96.25 191 LEU A CA 1
ATOM 1531 C C . LEU A 1 191 ? -4.557 5.186 -17.620 1.00 96.25 191 LEU A C 1
ATOM 1533 O O . LEU A 1 191 ? -4.955 6.300 -17.964 1.00 96.25 191 LEU A O 1
ATOM 1537 N N . ARG A 1 192 ? -4.528 4.141 -18.452 1.00 93.50 192 ARG A N 1
ATOM 1538 C CA . ARG A 1 192 ? -4.976 4.188 -19.847 1.00 93.50 192 ARG A CA 1
ATOM 1539 C C . ARG A 1 192 ? -6.466 4.496 -19.932 1.00 93.50 192 ARG A C 1
ATOM 1541 O O . ARG A 1 192 ? -6.851 5.423 -20.638 1.00 93.50 192 ARG A O 1
ATOM 1548 N N . ASP A 1 193 ? -7.284 3.773 -19.174 1.00 94.12 193 ASP A N 1
ATOM 1549 C CA . ASP A 1 193 ? -8.746 3.881 -19.230 1.00 94.12 193 ASP A CA 1
ATOM 1550 C C . ASP A 1 193 ? -9.258 5.244 -18.714 1.00 94.12 193 ASP A C 1
ATOM 1552 O O . ASP A 1 193 ? -10.365 5.661 -19.048 1.00 94.12 193 ASP A O 1
ATOM 1556 N N . ARG A 1 194 ? -8.437 5.980 -17.948 1.00 94.56 194 ARG A N 1
ATOM 1557 C CA . ARG A 1 194 ? -8.710 7.353 -17.471 1.00 94.56 194 ARG A CA 1
ATOM 1558 C C . ARG A 1 194 ? -7.998 8.442 -18.278 1.00 94.56 194 ARG A C 1
ATOM 1560 O O . ARG A 1 194 ? -7.990 9.599 -17.862 1.00 94.56 194 ARG A O 1
ATOM 1567 N N . GLU A 1 195 ? -7.373 8.086 -19.400 1.00 93.06 195 GLU A N 1
ATOM 1568 C CA . GLU A 1 195 ? -6.595 9.002 -20.246 1.00 93.06 195 GLU A CA 1
ATOM 1569 C C . GLU A 1 195 ? -5.502 9.765 -19.468 1.00 93.06 195 GLU A C 1
ATOM 1571 O O . GLU A 1 195 ? -5.252 10.955 -19.683 1.00 93.06 195 GLU A O 1
ATOM 1576 N N . LEU A 1 196 ? -4.844 9.084 -18.527 1.00 95.44 196 LEU A N 1
ATOM 1577 C CA . LEU A 1 196 ? -3.806 9.650 -17.658 1.00 95.44 196 LEU A CA 1
ATOM 1578 C C . LEU A 1 196 ? -2.385 9.430 -18.198 1.00 95.44 196 LEU A C 1
ATOM 1580 O O . LEU A 1 196 ? -1.424 9.926 -17.610 1.00 95.44 196 LEU A O 1
ATOM 1584 N N . LEU A 1 197 ? -2.246 8.739 -19.330 1.00 93.56 197 LEU A N 1
ATOM 1585 C CA . LEU A 1 197 ? -0.997 8.608 -20.086 1.00 93.56 197 LEU A CA 1
ATOM 1586 C C . LEU A 1 197 ? -0.782 9.808 -21.023 1.00 93.56 197 LEU A C 1
ATOM 1588 O O . LEU A 1 197 ? -1.724 10.530 -21.369 1.00 93.56 197 LEU A O 1
ATOM 1592 N N . THR A 1 198 ? 0.465 10.061 -21.421 1.00 90.88 198 THR A N 1
ATOM 1593 C CA . THR A 1 198 ? 0.784 11.119 -22.391 1.00 90.88 198 THR A CA 1
ATOM 1594 C C . THR A 1 198 ? 0.180 10.830 -23.764 1.00 90.88 198 THR A C 1
ATOM 1596 O O . THR A 1 198 ? -0.075 9.682 -24.128 1.00 90.88 198 THR A O 1
ATOM 1599 N N . ASP A 1 199 ? -0.032 11.885 -24.553 1.00 89.50 199 ASP A N 1
ATOM 1600 C CA . ASP A 1 199 ? -0.644 11.763 -25.882 1.00 89.50 199 ASP A CA 1
ATOM 1601 C C . ASP A 1 199 ? 0.192 10.874 -26.819 1.00 89.50 199 ASP A C 1
ATOM 1603 O O . ASP A 1 199 ? -0.367 10.066 -27.549 1.00 89.50 199 ASP A O 1
ATOM 1607 N N . GLU A 1 200 ? 1.526 10.934 -26.716 1.00 88.50 200 GLU A N 1
ATOM 1608 C CA . GLU A 1 200 ? 2.459 10.075 -27.464 1.00 88.50 200 GLU A CA 1
ATOM 1609 C C . GLU A 1 200 ? 2.222 8.578 -27.206 1.00 88.50 200 GLU A C 1
ATOM 1611 O O . GLU A 1 200 ? 2.211 7.766 -28.137 1.00 88.50 200 GLU A O 1
ATOM 1616 N N . ILE A 1 201 ? 1.993 8.209 -25.943 1.00 90.31 201 ILE A N 1
ATOM 1617 C CA . ILE A 1 201 ? 1.729 6.823 -25.557 1.00 90.31 201 ILE A CA 1
ATOM 1618 C C . ILE A 1 201 ? 0.322 6.414 -25.978 1.00 90.31 201 ILE A C 1
ATOM 1620 O O . ILE A 1 201 ? 0.159 5.360 -26.585 1.00 90.31 201 ILE A O 1
ATOM 1624 N N . ASN A 1 202 ? -0.684 7.257 -25.735 1.00 87.12 202 ASN A N 1
ATOM 1625 C CA . ASN A 1 202 ? -2.058 6.978 -26.157 1.00 87.12 202 ASN A CA 1
ATOM 1626 C C . ASN A 1 202 ? -2.166 6.778 -27.675 1.00 87.12 202 ASN A C 1
ATOM 1628 O O . ASN A 1 202 ? -2.850 5.859 -28.124 1.00 87.12 202 ASN A O 1
ATOM 1632 N N . ASP A 1 203 ? -1.464 7.588 -28.468 1.00 85.81 203 ASP A N 1
ATOM 1633 C CA . ASP A 1 203 ? -1.417 7.416 -29.918 1.00 85.81 203 ASP A CA 1
ATOM 1634 C C . ASP A 1 203 ? -0.722 6.108 -30.300 1.00 85.81 203 ASP A C 1
ATOM 1636 O O . ASP A 1 203 ? -1.254 5.363 -31.118 1.00 85.81 203 ASP A O 1
ATOM 1640 N N . SER A 1 204 ? 0.400 5.767 -29.663 1.00 86.75 204 SER A N 1
ATOM 1641 C CA . SER A 1 204 ? 1.096 4.493 -29.901 1.00 86.75 204 SER A CA 1
ATOM 1642 C C . SER A 1 204 ? 0.218 3.275 -29.576 1.00 86.75 204 SER A C 1
ATOM 1644 O O . SER A 1 204 ? 0.201 2.302 -30.333 1.00 86.75 204 SER A O 1
ATOM 1646 N N . LEU A 1 205 ? -0.572 3.344 -28.500 1.00 86.75 205 LEU A N 1
ATOM 1647 C CA . LEU A 1 205 ? -1.485 2.277 -28.079 1.00 86.75 205 LEU A CA 1
ATOM 1648 C C . LEU A 1 205 ? -2.646 2.055 -29.054 1.00 86.75 205 LEU A C 1
ATOM 1650 O O . LEU A 1 205 ? -3.072 0.919 -29.234 1.00 86.75 205 LEU A O 1
ATOM 1654 N N . ARG A 1 206 ? -3.126 3.102 -29.738 1.00 82.00 206 ARG A N 1
ATOM 1655 C CA . ARG A 1 206 ? -4.177 2.970 -30.767 1.00 82.00 206 ARG A CA 1
ATOM 1656 C C . ARG A 1 206 ? -3.739 2.116 -31.958 1.00 82.00 206 ARG A C 1
ATOM 1658 O O . ARG A 1 206 ? -4.587 1.511 -32.609 1.00 82.00 206 ARG A O 1
ATOM 1665 N N . TYR A 1 207 ? -2.438 2.075 -32.248 1.00 78.94 207 TYR A N 1
ATOM 1666 C CA . TYR A 1 207 ? -1.868 1.281 -33.343 1.00 78.94 207 TYR A CA 1
ATOM 1667 C C . TYR A 1 207 ? -1.317 -0.073 -32.882 1.00 78.94 207 TYR A C 1
ATOM 1669 O O . TYR A 1 207 ? -1.136 -0.973 -33.704 1.00 78.94 207 TYR A O 1
ATOM 1677 N N . ALA A 1 208 ? -1.068 -0.236 -31.582 1.00 74.00 208 ALA A N 1
ATOM 1678 C CA . ALA A 1 208 ? -0.695 -1.505 -30.981 1.00 74.00 208 ALA A CA 1
ATOM 1679 C C . ALA A 1 208 ? -1.951 -2.384 -30.843 1.00 74.00 208 ALA A C 1
ATOM 1681 O O . ALA A 1 208 ? -2.683 -2.323 -29.861 1.00 74.00 208 ALA A O 1
ATOM 1682 N N . GLY A 1 209 ? -2.261 -3.185 -31.863 1.00 72.94 209 GLY A N 1
ATOM 1683 C CA . GLY A 1 209 ? -3.250 -4.257 -31.711 1.00 72.94 209 GLY A CA 1
ATOM 1684 C C . GLY A 1 209 ? -2.809 -5.280 -30.650 1.00 72.94 209 GLY A C 1
ATOM 1685 O O . GLY A 1 209 ? -1.632 -5.339 -30.300 1.00 72.94 209 GLY A O 1
ATOM 1686 N N . GLY A 1 210 ? -3.738 -6.109 -30.168 1.00 80.94 210 GLY A N 1
ATOM 1687 C CA . GLY A 1 210 ? -3.467 -7.142 -29.158 1.00 80.94 210 GLY A CA 1
ATOM 1688 C C . GLY A 1 210 ? -4.145 -6.868 -27.816 1.00 80.94 210 GLY A C 1
ATOM 1689 O O . GLY A 1 210 ? -4.924 -5.923 -27.689 1.00 80.94 210 GLY A O 1
ATOM 1690 N N . ASP A 1 211 ? -3.877 -7.729 -26.835 1.00 86.56 211 ASP A N 1
ATOM 1691 C CA . ASP A 1 211 ? -4.332 -7.538 -25.456 1.00 86.56 211 ASP A CA 1
ATOM 1692 C C . ASP A 1 211 ? -3.476 -6.482 -24.719 1.00 86.56 211 ASP A C 1
ATOM 1694 O O . ASP A 1 211 ? -2.474 -5.985 -25.241 1.00 86.56 211 ASP A O 1
ATOM 1698 N N . VAL A 1 212 ? -3.872 -6.102 -23.497 1.00 88.31 212 VAL A N 1
ATOM 1699 C CA . VAL A 1 212 ? -3.153 -5.086 -22.698 1.00 88.31 212 VAL A CA 1
ATOM 1700 C C . VAL A 1 212 ? -1.680 -5.447 -22.471 1.00 88.31 212 VAL A C 1
ATOM 1702 O O . VAL A 1 212 ? -0.816 -4.572 -22.463 1.00 88.31 212 VAL A O 1
ATOM 1705 N N . LEU A 1 213 ? -1.388 -6.737 -22.324 1.00 87.19 213 LEU A N 1
ATOM 1706 C CA . LEU A 1 213 ? -0.053 -7.282 -22.102 1.00 87.19 213 LEU A CA 1
ATOM 1707 C C . LEU A 1 213 ? 0.840 -7.081 -23.322 1.00 87.19 213 LEU A C 1
ATOM 1709 O O . LEU A 1 213 ? 1.964 -6.586 -23.206 1.00 87.19 213 LEU A O 1
ATOM 1713 N N . ASP A 1 214 ? 0.334 -7.446 -24.495 1.00 86.31 214 ASP A N 1
ATOM 1714 C CA . ASP A 1 214 ? 1.027 -7.265 -25.760 1.00 86.31 214 ASP A CA 1
ATOM 1715 C C . ASP A 1 214 ? 1.226 -5.789 -26.083 1.00 86.31 214 ASP A C 1
ATOM 1717 O O . ASP A 1 214 ? 2.312 -5.402 -26.517 1.00 86.31 214 ASP A O 1
ATOM 1721 N N . GLN A 1 215 ? 0.231 -4.950 -25.801 1.00 87.38 215 GLN A N 1
ATOM 1722 C CA . GLN A 1 215 ? 0.351 -3.502 -25.947 1.00 87.38 215 GLN A CA 1
ATOM 1723 C C . GLN A 1 215 ? 1.432 -2.922 -25.033 1.00 87.38 215 GLN A C 1
ATOM 1725 O O . GLN A 1 215 ? 2.308 -2.194 -25.505 1.00 87.38 215 GLN A O 1
ATOM 1730 N N . PHE A 1 216 ? 1.412 -3.276 -23.745 1.00 88.88 216 PHE A N 1
ATOM 1731 C CA . PHE A 1 216 ? 2.397 -2.812 -22.770 1.00 88.88 216 PHE A CA 1
ATOM 1732 C C . PHE A 1 216 ? 3.815 -3.243 -23.158 1.00 88.88 216 PHE A C 1
ATOM 1734 O O . PHE A 1 216 ? 4.763 -2.462 -23.078 1.00 88.88 216 PHE A O 1
ATOM 1741 N N . ARG A 1 217 ? 3.967 -4.464 -23.676 1.00 87.50 217 ARG A N 1
ATOM 1742 C CA . ARG A 1 217 ? 5.236 -4.944 -24.223 1.00 87.50 217 ARG A CA 1
ATOM 1743 C C . ARG A 1 217 ? 5.685 -4.148 -25.445 1.00 87.50 217 ARG A C 1
ATOM 1745 O O . ARG A 1 217 ? 6.822 -3.695 -25.485 1.00 87.50 217 ARG A O 1
ATOM 1752 N N . VAL A 1 218 ? 4.841 -4.042 -26.469 1.00 82.88 218 VAL A N 1
ATOM 1753 C CA . VAL A 1 218 ? 5.229 -3.470 -27.768 1.00 82.88 218 VAL A CA 1
ATOM 1754 C C . VAL A 1 218 ? 5.533 -1.981 -27.647 1.00 82.88 218 VAL A C 1
ATOM 1756 O O . VAL A 1 218 ? 6.482 -1.503 -28.265 1.00 82.88 218 VAL A O 1
ATOM 1759 N N . VAL A 1 219 ? 4.741 -1.257 -26.857 1.00 83.62 219 VAL A N 1
ATOM 1760 C CA . VAL A 1 219 ? 4.853 0.200 -26.729 1.00 83.62 219 VAL A CA 1
ATOM 1761 C C . VAL A 1 219 ? 5.848 0.599 -25.643 1.00 83.62 219 VAL A C 1
ATOM 1763 O O . VAL A 1 219 ? 6.549 1.592 -25.813 1.00 83.62 219 VAL A O 1
ATOM 1766 N N . MET A 1 220 ? 5.932 -0.163 -24.548 1.00 86.50 220 MET A N 1
ATOM 1767 C CA . MET A 1 220 ? 6.632 0.273 -23.333 1.00 86.50 220 MET A CA 1
ATOM 1768 C C . MET A 1 220 ? 7.737 -0.687 -22.863 1.00 86.50 220 MET A C 1
ATOM 1770 O O . MET A 1 220 ? 8.390 -0.425 -21.857 1.00 86.50 220 MET A O 1
ATOM 1774 N N . ASP A 1 221 ? 7.974 -1.801 -23.569 1.00 86.94 221 ASP A N 1
ATOM 1775 C CA . ASP A 1 221 ? 9.012 -2.799 -23.248 1.00 86.94 221 ASP A CA 1
ATOM 1776 C C . ASP A 1 221 ? 8.986 -3.242 -21.770 1.00 86.94 221 ASP A C 1
ATOM 1778 O O . ASP A 1 221 ? 10.002 -3.292 -21.071 1.00 86.94 221 ASP A O 1
ATOM 1782 N N . TYR A 1 222 ? 7.776 -3.506 -21.262 1.00 86.75 222 TYR A N 1
ATOM 1783 C CA . TYR A 1 222 ? 7.520 -3.882 -19.867 1.00 86.75 222 TYR A CA 1
ATOM 1784 C C . TYR A 1 222 ? 8.001 -2.862 -18.814 1.00 86.75 222 TYR A C 1
ATOM 1786 O O . TYR A 1 222 ? 8.309 -3.224 -17.667 1.00 86.75 222 TYR A O 1
ATOM 1794 N N . CYS A 1 223 ? 8.089 -1.587 -19.192 1.00 90.25 223 CYS A N 1
ATOM 1795 C CA . CYS A 1 223 ? 8.527 -0.496 -18.333 1.00 90.25 223 CYS A CA 1
ATOM 1796 C C . CYS A 1 223 ? 7.496 0.635 -18.346 1.00 90.25 223 CYS A C 1
ATOM 1798 O O . CYS A 1 223 ? 7.182 1.158 -19.400 1.00 90.25 223 CYS A O 1
ATOM 1800 N N . LEU A 1 224 ? 7.018 1.058 -17.176 1.00 91.56 224 LEU A N 1
ATOM 1801 C CA . LEU A 1 224 ? 6.203 2.265 -17.036 1.00 91.56 224 LEU A CA 1
ATOM 1802 C C . LEU A 1 224 ? 7.069 3.378 -16.455 1.00 91.56 224 LEU A C 1
ATOM 1804 O O . LEU A 1 224 ? 7.506 3.293 -15.306 1.00 91.56 224 LEU A O 1
ATOM 1808 N N . LEU A 1 225 ? 7.331 4.419 -17.235 1.00 89.56 225 LEU A N 1
ATOM 1809 C CA . LEU A 1 225 ? 8.179 5.541 -16.853 1.00 89.56 225 LEU A CA 1
ATOM 1810 C C . LEU A 1 225 ? 7.338 6.758 -16.458 1.00 89.56 225 LEU A C 1
ATOM 1812 O O . LEU A 1 225 ? 6.306 7.061 -17.050 1.00 89.56 225 LEU A O 1
ATOM 1816 N N . ARG A 1 226 ? 7.819 7.554 -15.497 1.00 91.50 226 ARG A N 1
ATOM 1817 C CA . ARG A 1 226 ? 7.130 8.786 -15.070 1.00 91.50 226 ARG A CA 1
ATOM 1818 C C . ARG A 1 226 ? 6.828 9.762 -16.213 1.00 91.50 226 ARG A C 1
ATOM 1820 O O . ARG A 1 226 ? 5.815 10.450 -16.165 1.00 91.50 226 ARG A O 1
ATOM 1827 N N . ASN A 1 227 ? 7.703 9.874 -17.214 1.00 88.94 227 ASN A N 1
ATOM 1828 C CA . ASN A 1 227 ? 7.516 10.793 -18.347 1.00 88.94 227 ASN A CA 1
ATOM 1829 C C . ASN A 1 227 ? 6.439 10.336 -19.343 1.00 88.94 227 ASN A C 1
ATOM 1831 O O . ASN A 1 227 ? 6.098 11.104 -20.237 1.00 88.94 227 ASN A O 1
ATOM 1835 N N . GLU A 1 228 ? 5.916 9.123 -19.189 1.00 90.06 228 GLU A N 1
ATOM 1836 C CA . GLU A 1 228 ? 4.818 8.555 -19.982 1.00 90.06 228 GLU A CA 1
ATOM 1837 C C . GLU A 1 228 ? 3.452 8.823 -19.330 1.00 90.06 228 GLU A C 1
ATOM 1839 O O . GLU A 1 228 ? 2.405 8.532 -19.907 1.00 90.06 228 GLU A O 1
ATOM 1844 N N . ILE A 1 229 ? 3.454 9.435 -18.142 1.00 93.44 229 ILE A N 1
ATOM 1845 C CA . ILE A 1 229 ? 2.274 9.739 -17.337 1.00 93.44 229 ILE A CA 1
ATOM 1846 C C . ILE A 1 229 ? 2.041 11.256 -17.310 1.00 93.44 229 ILE A C 1
ATOM 1848 O O . ILE A 1 229 ? 2.973 12.058 -17.188 1.00 93.44 229 ILE A O 1
ATOM 1852 N N . ARG A 1 230 ? 0.776 11.678 -17.407 1.00 92.31 230 ARG A N 1
ATOM 1853 C CA . ARG A 1 230 ? 0.396 13.096 -17.377 1.00 92.31 230 ARG A CA 1
ATOM 1854 C C . ARG A 1 230 ? 0.744 13.738 -16.026 1.00 92.31 230 ARG A C 1
ATOM 1856 O O . ARG A 1 230 ? 0.468 13.156 -14.981 1.00 92.31 230 ARG A O 1
ATOM 1863 N N . PRO A 1 231 ? 1.232 14.992 -15.992 1.00 86.69 231 PRO A N 1
ATOM 1864 C CA . PRO A 1 231 ? 1.652 15.638 -14.744 1.00 86.69 231 PRO A CA 1
ATOM 1865 C C . PRO A 1 231 ? 0.580 15.739 -13.648 1.00 86.69 231 PRO A C 1
ATOM 1867 O O . PRO A 1 231 ? 0.921 15.752 -12.468 1.00 86.69 231 PRO A O 1
ATOM 1870 N N . GLY A 1 232 ? -0.705 15.809 -14.020 1.00 85.06 232 GLY A N 1
ATOM 1871 C CA . GLY A 1 232 ? -1.813 16.016 -13.080 1.00 85.06 232 GLY A CA 1
ATOM 1872 C C . GLY A 1 232 ? -2.025 14.880 -12.074 1.00 85.06 232 GLY A C 1
ATOM 1873 O O . GLY A 1 232 ? -2.492 15.141 -10.969 1.00 85.06 232 GLY A O 1
ATOM 1874 N N . ILE A 1 233 ? -1.646 13.644 -12.418 1.00 91.62 233 ILE A N 1
ATOM 1875 C CA . ILE A 1 233 ? -1.783 12.475 -11.531 1.00 91.62 233 ILE A CA 1
ATOM 1876 C C . ILE A 1 233 ? -0.505 12.180 -10.739 1.00 91.62 233 ILE A C 1
ATOM 1878 O O . ILE A 1 233 ? -0.540 11.455 -9.749 1.00 91.62 233 ILE A O 1
ATOM 1882 N N . LEU A 1 234 ? 0.633 12.764 -11.126 1.00 89.25 234 LEU A N 1
ATOM 1883 C CA . LEU A 1 234 ? 1.933 12.385 -10.570 1.00 89.25 234 LEU A CA 1
ATOM 1884 C C . LEU A 1 234 ? 2.025 12.591 -9.058 1.00 89.25 234 LEU A C 1
ATOM 1886 O O . LEU A 1 234 ? 2.629 11.763 -8.394 1.00 89.25 234 LEU A O 1
ATOM 1890 N N . LYS A 1 235 ? 1.386 13.627 -8.498 1.00 87.38 235 LYS A N 1
ATOM 1891 C CA . LYS A 1 235 ? 1.371 13.832 -7.038 1.00 87.38 235 LYS A CA 1
ATOM 1892 C C . LYS A 1 235 ? 0.689 12.683 -6.286 1.00 87.38 235 LYS A C 1
ATOM 1894 O O . LYS A 1 235 ? 1.123 12.344 -5.194 1.00 87.38 235 LYS A O 1
ATOM 1899 N N . PHE A 1 236 ? -0.367 12.105 -6.861 1.00 90.94 236 PHE A N 1
ATOM 1900 C CA . PHE A 1 236 ? -1.037 10.943 -6.281 1.00 90.94 236 PHE A CA 1
ATOM 1901 C C . PHE A 1 236 ? -0.120 9.722 -6.343 1.00 90.94 236 PHE A C 1
ATOM 1903 O O . PHE A 1 236 ? 0.122 9.091 -5.321 1.00 90.94 236 PHE A O 1
ATOM 1910 N N . LEU A 1 237 ? 0.467 9.444 -7.512 1.00 92.12 237 LEU A N 1
ATOM 1911 C CA . LEU A 1 237 ? 1.402 8.325 -7.679 1.00 92.12 237 LEU A CA 1
ATOM 1912 C C . LEU A 1 237 ? 2.655 8.474 -6.803 1.00 92.12 237 LEU A C 1
ATOM 1914 O O . LEU A 1 237 ? 3.160 7.483 -6.290 1.00 92.12 237 LEU A O 1
ATOM 1918 N N . ASP A 1 238 ? 3.116 9.705 -6.575 1.00 87.38 238 ASP A N 1
ATOM 1919 C CA . ASP A 1 238 ? 4.221 10.024 -5.665 1.00 87.38 238 ASP A CA 1
ATOM 1920 C C . ASP A 1 238 ? 3.913 9.701 -4.203 1.00 87.38 238 ASP A C 1
ATOM 1922 O O . ASP A 1 238 ? 4.845 9.566 -3.424 1.00 87.38 238 ASP A O 1
ATOM 1926 N N . SER A 1 239 ? 2.644 9.584 -3.817 1.00 85.12 239 SER A N 1
ATOM 1927 C CA . SER A 1 239 ? 2.255 9.106 -2.489 1.00 85.12 239 SER A CA 1
ATOM 1928 C C . SER A 1 239 ? 1.922 7.616 -2.508 1.00 85.12 239 SER A C 1
ATOM 1930 O O . SER A 1 239 ? 2.304 6.886 -1.603 1.00 85.12 239 SER A O 1
ATOM 1932 N N . TYR A 1 240 ? 1.201 7.171 -3.534 1.00 90.50 240 TYR A N 1
ATOM 1933 C CA . TYR A 1 240 ? 0.590 5.847 -3.599 1.00 90.50 240 TYR A CA 1
ATOM 1934 C C . TYR A 1 240 ? 1.558 4.742 -4.044 1.00 90.50 240 TYR A C 1
ATOM 1936 O O . TYR A 1 240 ? 1.387 3.580 -3.693 1.00 90.50 240 TYR A O 1
ATOM 1944 N N . CYS A 1 241 ? 2.583 5.081 -4.823 1.00 88.56 241 CYS A N 1
ATOM 1945 C CA . CYS A 1 241 ? 3.600 4.144 -5.310 1.00 88.56 241 CYS A CA 1
ATOM 1946 C C . CYS A 1 241 ? 4.996 4.441 -4.738 1.00 88.56 241 CYS A C 1
ATOM 1948 O O . CYS A 1 241 ? 5.981 3.904 -5.244 1.00 88.56 241 CYS A O 1
ATOM 1950 N N . ALA A 1 242 ? 5.104 5.345 -3.761 1.00 79.31 242 ALA A N 1
ATOM 1951 C CA . ALA A 1 242 ? 6.393 5.722 -3.199 1.00 79.31 242 ALA A CA 1
ATOM 1952 C C . ALA A 1 242 ? 6.984 4.631 -2.314 1.00 79.31 242 ALA A C 1
ATOM 1954 O O . ALA A 1 242 ? 6.289 4.003 -1.516 1.00 79.31 242 ALA A O 1
ATOM 1955 N N . GLU A 1 243 ? 8.306 4.498 -2.385 1.00 72.94 243 GLU A N 1
ATOM 1956 C CA . GLU A 1 243 ? 9.043 3.708 -1.411 1.00 72.94 243 GLU A CA 1
ATOM 1957 C C . GLU A 1 243 ? 9.033 4.435 -0.064 1.00 72.94 243 GLU A C 1
ATOM 1959 O O . GLU A 1 243 ? 9.419 5.607 0.047 1.00 72.94 243 GLU A O 1
ATOM 1964 N N . ALA A 1 244 ? 8.600 3.724 0.976 1.00 70.19 244 ALA A N 1
ATOM 1965 C CA . ALA A 1 244 ? 8.543 4.248 2.326 1.00 70.19 244 ALA A CA 1
ATOM 1966 C C . ALA A 1 244 ? 9.753 3.818 3.153 1.00 70.19 244 ALA A C 1
ATOM 1968 O O . ALA A 1 244 ? 10.139 2.653 3.195 1.00 70.19 244 ALA A O 1
ATOM 1969 N N . ASN A 1 245 ? 10.315 4.764 3.912 1.00 72.12 245 ASN A N 1
ATOM 1970 C CA . ASN A 1 245 ? 11.315 4.433 4.928 1.00 72.12 245 ASN A CA 1
ATOM 1971 C C . ASN A 1 245 ? 10.750 3.524 6.030 1.00 72.12 245 ASN A C 1
ATOM 1973 O O . ASN A 1 245 ? 11.497 2.723 6.591 1.00 72.12 245 ASN A O 1
ATOM 1977 N N . ILE A 1 246 ? 9.460 3.684 6.343 1.00 79.38 246 ILE A N 1
ATOM 1978 C CA . ILE A 1 246 ? 8.677 2.854 7.261 1.00 79.38 246 ILE A CA 1
ATOM 1979 C C . ILE A 1 246 ? 7.293 2.679 6.634 1.00 79.38 246 ILE A C 1
ATOM 1981 O O . ILE A 1 246 ? 6.586 3.665 6.409 1.00 79.38 246 ILE A O 1
ATOM 1985 N N . PHE A 1 247 ? 6.902 1.436 6.385 1.00 82.00 247 PHE A N 1
ATOM 1986 C CA . PHE A 1 247 ? 5.577 1.068 5.913 1.00 82.00 247 PHE A CA 1
ATOM 1987 C C . PHE A 1 247 ? 4.626 0.998 7.101 1.00 82.00 247 PHE A C 1
ATOM 1989 O O . PHE A 1 247 ? 4.854 0.254 8.058 1.00 82.00 247 PHE A O 1
ATOM 1996 N N . ARG A 1 248 ? 3.551 1.789 7.044 1.00 80.19 248 ARG A N 1
ATOM 1997 C CA . ARG A 1 248 ? 2.491 1.711 8.049 1.00 80.19 248 ARG A CA 1
ATOM 1998 C C . ARG A 1 248 ? 1.474 0.644 7.645 1.00 80.19 248 ARG A C 1
ATOM 2000 O O . ARG A 1 248 ? 1.139 0.553 6.465 1.00 80.19 248 ARG A O 1
ATOM 2007 N N . PRO A 1 249 ? 0.918 -0.102 8.605 1.00 74.38 249 PRO A N 1
ATOM 2008 C CA . PRO A 1 249 ? -0.098 -1.108 8.326 1.00 74.38 249 PRO A CA 1
ATOM 2009 C C . PRO A 1 249 ? -1.403 -0.542 7.768 1.00 74.38 249 PRO A C 1
ATOM 2011 O O . PRO A 1 249 ? -2.123 -1.293 7.137 1.00 74.38 249 PRO A O 1
ATOM 2014 N N . GLY A 1 250 ? -1.692 0.752 7.928 1.00 74.44 250 GLY A N 1
ATOM 2015 C CA . GLY A 1 250 ? -2.815 1.436 7.269 1.00 74.44 250 GLY A CA 1
ATOM 2016 C C . GLY A 1 250 ? -2.437 2.219 6.004 1.00 74.44 250 GLY A C 1
ATOM 2017 O O . GLY A 1 250 ? -3.268 2.954 5.492 1.00 74.44 250 GLY A O 1
ATOM 2018 N N . MET A 1 251 ? -1.189 2.132 5.526 1.00 79.00 251 MET A N 1
ATOM 2019 C CA . MET A 1 251 ? -0.714 2.952 4.406 1.00 79.00 251 MET A CA 1
ATOM 2020 C C . MET A 1 251 ? -1.400 2.573 3.091 1.00 79.00 251 MET A C 1
ATOM 2022 O O . MET A 1 251 ? -1.430 1.400 2.717 1.00 79.00 251 MET A O 1
ATOM 2026 N N . ASP A 1 252 ? -1.860 3.590 2.367 1.00 83.94 252 ASP A N 1
ATOM 2027 C CA . ASP A 1 252 ? -2.357 3.459 1.001 1.00 83.94 252 ASP A CA 1
ATOM 2028 C C . ASP A 1 252 ? -1.160 3.286 0.065 1.00 83.94 252 ASP A C 1
ATOM 2030 O O . ASP A 1 252 ? -0.471 4.253 -0.263 1.00 83.94 252 ASP A O 1
ATOM 2034 N N . HIS A 1 253 ? -0.883 2.041 -0.323 1.00 88.19 253 HIS A N 1
ATOM 2035 C CA . HIS A 1 253 ? 0.269 1.701 -1.149 1.00 88.19 253 HIS A CA 1
ATOM 2036 C C . HIS A 1 253 ? -0.112 0.695 -2.235 1.00 88.19 253 HIS A C 1
ATOM 2038 O O . HIS A 1 253 ? -0.674 -0.363 -1.949 1.00 88.19 253 HIS A O 1
ATOM 2044 N N . PHE A 1 254 ? 0.265 0.992 -3.478 1.00 91.31 254 PHE A N 1
ATOM 2045 C CA . PHE A 1 254 ? -0.139 0.235 -4.659 1.00 91.31 254 PHE A CA 1
ATOM 2046 C C . PHE A 1 254 ? 0.159 -1.263 -4.555 1.00 91.31 254 PHE A C 1
ATOM 2048 O O . PHE A 1 254 ? -0.700 -2.084 -4.859 1.00 91.31 254 PHE A O 1
ATOM 2055 N N . MET A 1 255 ? 1.354 -1.641 -4.088 1.00 88.94 255 MET A N 1
ATOM 2056 C CA . MET A 1 255 ? 1.702 -3.063 -3.975 1.00 88.94 255 MET A CA 1
ATOM 2057 C C . MET A 1 255 ? 0.874 -3.793 -2.911 1.00 88.94 255 MET A C 1
ATOM 2059 O O . MET A 1 255 ? 0.657 -4.989 -3.058 1.00 88.94 255 MET A O 1
ATOM 2063 N N . PHE A 1 256 ? 0.388 -3.105 -1.871 1.00 90.25 256 PHE A N 1
ATOM 2064 C CA . PHE A 1 256 ? -0.499 -3.732 -0.883 1.00 90.25 256 PHE A CA 1
ATOM 2065 C C . PHE A 1 256 ? -1.867 -3.999 -1.497 1.00 90.25 256 PHE A C 1
ATOM 2067 O O . PHE A 1 256 ? -2.347 -5.128 -1.442 1.00 90.25 256 PHE A O 1
ATOM 2074 N N . ASP A 1 257 ? -2.438 -2.995 -2.162 1.00 91.81 257 ASP A N 1
ATOM 2075 C CA . ASP A 1 257 ? -3.730 -3.138 -2.831 1.00 91.81 257 ASP A CA 1
ATOM 2076 C C . ASP A 1 257 ? -3.657 -4.189 -3.963 1.00 91.81 257 ASP A C 1
ATOM 2078 O O . ASP A 1 257 ? -4.572 -4.997 -4.121 1.00 91.81 257 ASP A O 1
ATOM 2082 N N . TYR A 1 258 ? -2.541 -4.253 -4.705 1.00 92.44 258 TYR A N 1
ATOM 2083 C CA . TYR A 1 258 ? -2.305 -5.285 -5.720 1.00 92.44 258 TYR A CA 1
ATOM 2084 C C . TYR A 1 258 ? -2.284 -6.699 -5.119 1.00 92.44 258 TYR A C 1
ATOM 2086 O O . TYR A 1 258 ? -3.006 -7.566 -5.611 1.00 92.44 258 TYR A O 1
ATOM 2094 N N . TYR A 1 259 ? -1.504 -6.936 -4.054 1.00 90.12 259 TYR A N 1
ATOM 2095 C CA . TYR A 1 259 ? -1.387 -8.257 -3.411 1.00 90.12 259 TYR A CA 1
ATOM 2096 C C . TYR A 1 259 ? -2.732 -8.728 -2.844 1.00 90.12 259 TYR A C 1
ATOM 2098 O O . TYR A 1 259 ? -3.096 -9.896 -2.993 1.00 90.12 259 TYR A O 1
ATOM 2106 N N . GLU A 1 260 ? -3.505 -7.812 -2.254 1.00 87.62 260 GLU A N 1
ATOM 2107 C CA . GLU A 1 260 ? -4.856 -8.104 -1.773 1.00 87.62 260 GLU A CA 1
ATOM 2108 C C . GLU A 1 260 ? -5.809 -8.461 -2.930 1.00 87.62 260 GLU A C 1
ATOM 2110 O O . GLU A 1 260 ? -6.610 -9.392 -2.805 1.00 87.62 260 GLU A O 1
ATOM 2115 N N . ALA A 1 261 ? -5.694 -7.792 -4.084 1.00 91.12 261 ALA A N 1
ATOM 2116 C CA . ALA A 1 261 ? -6.531 -8.063 -5.252 1.00 91.12 261 ALA A CA 1
ATOM 2117 C C . ALA A 1 261 ? -6.222 -9.415 -5.926 1.00 91.12 261 ALA A C 1
ATOM 2119 O O . ALA A 1 261 ? -7.152 -10.126 -6.318 1.00 91.12 261 ALA A O 1
ATOM 2120 N N . VAL A 1 262 ? -4.946 -9.804 -6.049 1.00 90.00 262 VAL A N 1
ATOM 2121 C CA . VAL A 1 262 ? -4.538 -11.068 -6.709 1.00 90.00 262 VAL A CA 1
ATOM 2122 C C . VAL A 1 262 ? -4.553 -12.290 -5.793 1.00 90.00 262 VAL A C 1
ATOM 2124 O O . VAL A 1 262 ? -4.197 -13.389 -6.225 1.00 90.00 262 VAL A O 1
ATOM 2127 N N . ARG A 1 263 ? -4.958 -12.119 -4.533 1.00 83.69 263 ARG A N 1
ATOM 2128 C CA . ARG A 1 263 ? -4.934 -13.168 -3.514 1.00 83.69 263 ARG A CA 1
ATOM 2129 C C . ARG A 1 263 ? -5.584 -14.467 -4.003 1.00 83.69 263 ARG A C 1
ATOM 2131 O O . ARG A 1 263 ? -6.727 -14.484 -4.458 1.00 83.69 263 ARG A O 1
ATOM 2138 N N . ASN A 1 264 ? -4.849 -15.565 -3.858 1.00 82.81 264 ASN A N 1
ATOM 2139 C CA . ASN A 1 264 ? -5.250 -16.905 -4.282 1.00 82.81 264 ASN A CA 1
ATOM 2140 C C . ASN A 1 264 ? -4.725 -17.977 -3.305 1.00 82.81 264 ASN A C 1
ATOM 2142 O O . ASN A 1 264 ? -3.798 -17.698 -2.538 1.00 82.81 264 ASN A O 1
ATOM 2146 N N . PRO A 1 265 ? -5.295 -19.201 -3.324 1.00 79.50 265 PRO A N 1
ATOM 2147 C CA . PRO A 1 265 ? -4.896 -20.284 -2.419 1.00 79.50 265 PRO A CA 1
ATOM 2148 C C . PRO A 1 265 ? -3.420 -20.681 -2.528 1.00 79.50 265 PRO A C 1
ATOM 2150 O O . PRO A 1 265 ? -2.820 -21.084 -1.534 1.00 79.50 265 PRO A O 1
ATOM 2153 N N . ASP A 1 266 ? -2.822 -20.525 -3.712 1.00 78.62 266 ASP A N 1
ATOM 2154 C CA . ASP A 1 266 ? -1.429 -20.890 -3.978 1.00 78.62 266 ASP A CA 1
ATOM 2155 C C . ASP A 1 266 ? -0.425 -19.830 -3.500 1.00 78.62 266 ASP A C 1
ATOM 2157 O O . ASP A 1 266 ? 0.787 -20.018 -3.667 1.00 78.62 266 ASP A O 1
ATOM 2161 N N . LYS A 1 267 ? -0.913 -18.721 -2.919 1.00 80.56 267 LYS A N 1
ATOM 2162 C CA . LYS A 1 267 ? -0.124 -17.546 -2.514 1.00 80.56 267 LYS A CA 1
ATOM 2163 C C . LYS A 1 267 ? 0.809 -17.070 -3.637 1.00 80.56 267 LYS A C 1
ATOM 2165 O O . LYS A 1 267 ? 1.987 -16.808 -3.411 1.00 80.56 267 LYS A O 1
ATOM 2170 N N . ALA A 1 268 ? 0.313 -17.079 -4.876 1.00 85.81 268 ALA A N 1
ATOM 2171 C CA . ALA A 1 268 ? 1.028 -16.555 -6.035 1.00 85.81 268 ALA A CA 1
ATOM 2172 C C . ALA A 1 268 ? 0.755 -15.052 -6.190 1.00 85.81 268 ALA A C 1
ATOM 2174 O O . ALA A 1 268 ? -0.396 -14.633 -6.113 1.00 85.81 268 ALA A O 1
ATOM 2175 N N . TYR A 1 269 ? 1.779 -14.243 -6.439 1.00 87.50 269 TYR A N 1
ATOM 2176 C CA . TYR A 1 269 ? 1.637 -12.791 -6.588 1.00 87.50 269 TYR A CA 1
ATOM 2177 C C . TYR A 1 269 ? 2.034 -12.280 -7.970 1.00 87.50 269 TYR A C 1
ATOM 2179 O O . TYR A 1 269 ? 1.505 -11.270 -8.426 1.00 87.50 269 TYR A O 1
ATOM 2187 N N . TYR A 1 270 ? 2.945 -12.965 -8.653 1.00 90.31 270 TYR A N 1
ATOM 2188 C CA . TYR A 1 270 ? 3.419 -12.617 -9.993 1.00 90.31 270 TYR A CA 1
ATOM 2189 C C . TYR A 1 270 ? 2.897 -13.597 -11.040 1.00 90.31 270 TYR A C 1
ATOM 2191 O O . TYR A 1 270 ? 2.441 -13.190 -12.106 1.00 90.31 270 TYR A O 1
ATOM 2199 N N . CYS A 1 271 ? 2.940 -14.893 -10.731 1.00 90.38 271 CYS A N 1
ATOM 2200 C CA . CYS A 1 271 ? 2.497 -15.996 -11.579 1.00 90.38 271 CYS A CA 1
ATOM 2201 C C . CYS A 1 271 ? 0.974 -16.163 -11.523 1.00 90.38 271 CYS A C 1
ATOM 2203 O O . CYS A 1 271 ? 0.456 -17.250 -11.277 1.00 90.38 271 CYS A O 1
ATOM 2205 N N . VAL A 1 272 ? 0.266 -15.055 -11.723 1.00 89.81 272 VAL A N 1
ATOM 2206 C CA . VAL A 1 272 ? -1.189 -14.975 -11.793 1.00 89.81 272 VAL A CA 1
ATOM 2207 C C . VAL A 1 272 ? -1.539 -14.471 -13.184 1.00 89.81 272 VAL A C 1
ATOM 2209 O O . VAL A 1 272 ? -0.964 -13.493 -13.658 1.00 89.81 272 VAL A O 1
ATOM 2212 N N . GLU A 1 273 ? -2.457 -15.151 -13.864 1.00 90.25 273 GLU A N 1
ATOM 2213 C CA . GLU A 1 273 ? -2.915 -14.703 -15.178 1.00 90.25 273 GLU A CA 1
ATOM 2214 C C . GLU A 1 273 ? -3.735 -13.415 -15.060 1.00 90.25 273 GLU A C 1
ATOM 2216 O O . GLU A 1 273 ? -4.460 -13.189 -14.084 1.00 90.25 273 GLU A O 1
ATOM 2221 N N . TYR A 1 274 ? -3.636 -12.570 -16.085 1.00 91.69 274 TYR A N 1
ATOM 2222 C CA . TYR A 1 274 ? -4.442 -11.360 -16.149 1.00 91.69 274 TYR A CA 1
ATOM 2223 C C . TYR A 1 274 ? -5.934 -11.712 -16.169 1.00 91.69 274 TYR A C 1
ATOM 2225 O O . TYR A 1 274 ? -6.372 -12.570 -16.937 1.00 91.69 274 TYR A O 1
ATOM 2233 N N . SER A 1 275 ? -6.726 -11.023 -15.348 1.00 93.12 275 SER A N 1
ATOM 2234 C CA . SER A 1 275 ? -8.183 -11.155 -15.353 1.00 93.12 275 SER A CA 1
ATOM 2235 C C . SER A 1 275 ? -8.865 -9.804 -15.184 1.00 93.12 275 SER A C 1
ATOM 2237 O O . SER A 1 275 ? -8.476 -8.993 -14.340 1.00 93.12 275 SER A O 1
ATOM 2239 N N . GLU A 1 276 ? -9.936 -9.599 -15.949 1.00 93.94 276 GLU A N 1
ATOM 2240 C CA . GLU A 1 276 ? -10.790 -8.411 -15.842 1.00 93.94 276 GLU A CA 1
ATOM 2241 C C . GLU A 1 276 ? -11.387 -8.270 -14.435 1.00 93.94 276 GLU A C 1
ATOM 2243 O O . GLU A 1 276 ? -11.468 -7.170 -13.902 1.00 93.94 276 GLU A O 1
ATOM 2248 N N . ASP A 1 277 ? -11.727 -9.375 -13.769 1.00 94.75 277 ASP A N 1
ATOM 2249 C CA . ASP A 1 277 ? -12.258 -9.347 -12.400 1.00 94.75 277 ASP A CA 1
ATOM 2250 C C . ASP A 1 277 ? -11.249 -8.789 -11.388 1.00 94.75 277 ASP A C 1
ATOM 2252 O O . ASP A 1 277 ? -11.608 -8.062 -10.459 1.00 94.75 277 ASP A O 1
ATOM 2256 N N . THR A 1 278 ? -9.967 -9.113 -11.548 1.00 94.88 278 THR A N 1
ATOM 2257 C CA . THR A 1 278 ? -8.903 -8.556 -10.703 1.00 94.88 278 THR A CA 1
ATOM 2258 C C . THR A 1 278 ? -8.654 -7.099 -11.049 1.00 94.88 278 THR A C 1
ATOM 2260 O O . THR A 1 278 ? -8.529 -6.277 -10.140 1.00 94.88 278 THR A O 1
ATOM 2263 N N . TYR A 1 279 ? -8.658 -6.766 -12.343 1.00 96.00 279 TYR A N 1
ATOM 2264 C CA . TYR A 1 279 ? -8.553 -5.385 -12.793 1.00 96.00 279 TYR A CA 1
ATOM 2265 C C . TYR A 1 279 ? -9.664 -4.517 -12.202 1.00 96.00 279 TYR A C 1
ATOM 2267 O O . TYR A 1 279 ? -9.359 -3.514 -11.569 1.00 96.00 279 TYR A O 1
ATOM 2275 N N . ASN A 1 280 ? -10.927 -4.923 -12.321 1.00 95.94 280 ASN A N 1
ATOM 2276 C CA . ASN A 1 280 ? -12.073 -4.167 -11.820 1.00 95.94 280 ASN A CA 1
ATOM 2277 C C . ASN A 1 280 ? -12.015 -3.963 -10.299 1.00 95.94 280 ASN A C 1
ATOM 2279 O O . ASN A 1 280 ? -12.265 -2.857 -9.817 1.00 95.94 280 ASN A O 1
ATOM 2283 N N . ARG A 1 281 ? -11.631 -5.001 -9.540 1.00 94.88 281 ARG A N 1
ATOM 2284 C CA . ARG A 1 281 ? -11.442 -4.896 -8.083 1.00 94.88 281 ARG A CA 1
ATOM 2285 C C . ARG A 1 281 ? -10.351 -3.888 -7.730 1.00 94.88 281 ARG A C 1
ATOM 2287 O O . ARG A 1 281 ? -10.597 -2.985 -6.935 1.00 94.88 281 ARG A O 1
ATOM 2294 N N . LEU A 1 282 ? -9.171 -4.008 -8.338 1.00 96.12 282 LEU A N 1
ATOM 2295 C CA . LEU A 1 282 ? -8.056 -3.106 -8.053 1.00 96.12 282 LEU A CA 1
ATOM 2296 C C . LEU A 1 282 ? -8.344 -1.677 -8.537 1.00 96.12 282 LEU A C 1
ATOM 2298 O O . LEU A 1 282 ? -8.057 -0.722 -7.825 1.00 96.12 282 LEU A O 1
ATOM 2302 N N . ALA A 1 283 ? -8.967 -1.518 -9.704 1.00 96.88 283 ALA A N 1
ATOM 2303 C CA . ALA A 1 283 ? -9.351 -0.224 -10.256 1.00 96.88 283 ALA A CA 1
ATOM 2304 C C . ALA A 1 283 ? -10.305 0.541 -9.330 1.00 96.88 283 ALA A C 1
ATOM 2306 O O . ALA A 1 283 ? -10.103 1.736 -9.124 1.00 96.88 283 ALA A O 1
ATOM 2307 N N . SER A 1 284 ? -11.287 -0.150 -8.737 1.00 95.06 284 SER A N 1
ATOM 2308 C CA . SER A 1 284 ? -12.189 0.438 -7.739 1.00 95.06 284 SER A CA 1
ATOM 2309 C C . SER A 1 284 ? -11.422 0.948 -6.519 1.00 95.06 284 SER A C 1
ATOM 2311 O O . SER A 1 284 ? -11.665 2.061 -6.065 1.00 95.06 284 SER A O 1
ATOM 2313 N N . VAL A 1 285 ? -10.457 0.171 -6.014 1.00 93.56 285 VAL A N 1
ATOM 2314 C CA . VAL A 1 285 ? -9.635 0.592 -4.869 1.00 93.56 285 VAL A CA 1
ATOM 2315 C C . VAL A 1 285 ? -8.797 1.820 -5.229 1.00 93.56 285 VAL A C 1
ATOM 2317 O O . VAL A 1 285 ? -8.781 2.788 -4.471 1.00 93.56 285 VAL A O 1
ATOM 2320 N N . ILE A 1 286 ? -8.139 1.826 -6.395 1.00 95.81 286 ILE A N 1
ATOM 2321 C CA . ILE A 1 286 ? -7.333 2.974 -6.839 1.00 95.81 286 ILE A CA 1
ATOM 2322 C C . ILE A 1 286 ? -8.213 4.225 -7.005 1.00 95.81 286 ILE A C 1
ATOM 2324 O O . ILE A 1 286 ? -7.783 5.317 -6.632 1.00 95.81 286 ILE A O 1
ATOM 2328 N N . ASP A 1 287 ? -9.444 4.090 -7.509 1.00 94.25 287 ASP A N 1
ATOM 2329 C CA . ASP A 1 287 ? -10.394 5.205 -7.612 1.00 94.25 287 ASP A CA 1
ATOM 2330 C C . ASP A 1 287 ? -10.762 5.790 -6.248 1.00 94.25 287 ASP A C 1
ATOM 2332 O O . ASP A 1 287 ? -10.773 7.017 -6.091 1.00 94.25 287 ASP A O 1
ATOM 2336 N N . ASP A 1 288 ? -11.006 4.935 -5.255 1.00 89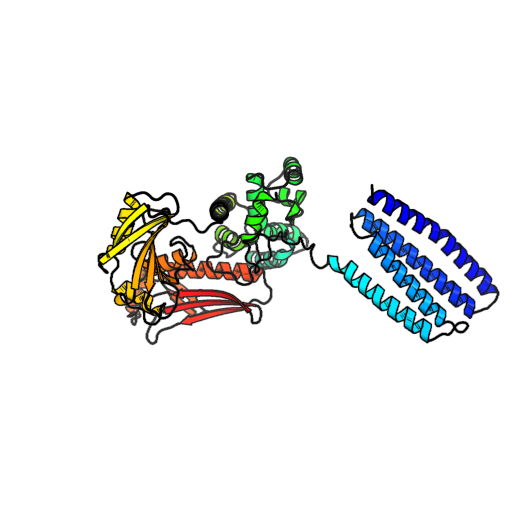.38 288 ASP A N 1
ATOM 2337 C CA . ASP A 1 288 ? -11.290 5.361 -3.886 1.00 89.38 288 ASP A CA 1
ATOM 2338 C C . ASP A 1 288 ? -10.082 6.089 -3.280 1.00 89.38 288 ASP A C 1
ATOM 2340 O O . ASP A 1 288 ? -10.228 7.182 -2.718 1.00 89.38 288 ASP A O 1
ATOM 2344 N N . ARG A 1 289 ? -8.867 5.542 -3.457 1.00 90.06 289 ARG A N 1
ATOM 2345 C CA . ARG A 1 289 ? -7.618 6.180 -2.997 1.00 90.06 289 ARG A CA 1
ATOM 2346 C C . ARG A 1 289 ? -7.400 7.529 -3.671 1.00 90.06 289 ARG A C 1
ATOM 2348 O O . ARG A 1 289 ? -7.060 8.511 -3.009 1.00 90.06 289 ARG A O 1
ATOM 2355 N N . TYR A 1 290 ? -7.610 7.603 -4.984 1.00 91.25 290 TYR A N 1
ATOM 2356 C CA . TYR A 1 290 ? -7.421 8.832 -5.742 1.00 91.25 290 TYR A CA 1
ATOM 2357 C C . TYR A 1 290 ? -8.450 9.899 -5.358 1.00 91.25 290 TYR A C 1
ATOM 2359 O O . TYR A 1 290 ? -8.101 11.072 -5.199 1.00 91.25 290 TYR A O 1
ATOM 2367 N N . SER A 1 291 ? -9.703 9.501 -5.145 1.00 86.31 291 SER A N 1
ATOM 2368 C CA . SER A 1 291 ? -10.769 10.394 -4.689 1.00 86.31 291 SER A CA 1
ATOM 2369 C C . SER A 1 291 ? -10.468 10.954 -3.297 1.00 86.31 291 SER A C 1
ATOM 2371 O O . SER A 1 291 ? -10.532 12.168 -3.101 1.00 86.31 291 SER A O 1
ATOM 2373 N N . ALA A 1 292 ? -10.040 10.106 -2.357 1.00 80.25 292 ALA A N 1
ATOM 2374 C CA . ALA A 1 292 ? -9.616 10.533 -1.023 1.00 80.25 292 ALA A CA 1
ATOM 2375 C C . ALA A 1 292 ? -8.419 11.498 -1.078 1.00 80.25 292 ALA A C 1
ATOM 2377 O O . ALA A 1 292 ? -8.425 12.550 -0.433 1.00 80.25 292 ALA A O 1
ATOM 2378 N N . PHE A 1 293 ? -7.421 11.189 -1.911 1.00 83.94 293 PHE A N 1
ATOM 2379 C CA . PHE A 1 293 ? -6.265 12.051 -2.132 1.00 83.94 293 PHE A CA 1
ATOM 2380 C C . PHE A 1 293 ? -6.674 13.427 -2.670 1.00 83.94 293 PHE A C 1
ATOM 2382 O O . PHE A 1 293 ? -6.235 14.454 -2.150 1.00 83.94 293 PHE A O 1
ATOM 2389 N N . ARG A 1 294 ? -7.565 13.489 -3.665 1.00 82.06 294 ARG A N 1
ATOM 2390 C CA . ARG A 1 294 ? -8.064 14.767 -4.194 1.00 82.06 294 ARG A CA 1
ATOM 2391 C C . ARG A 1 294 ? -8.777 15.598 -3.131 1.00 82.06 294 ARG A C 1
ATOM 2393 O O . ARG A 1 294 ? -8.531 16.799 -3.067 1.00 82.06 294 ARG A O 1
ATOM 2400 N N . SER A 1 295 ? -9.595 14.963 -2.295 1.00 70.94 295 SER A N 1
ATOM 2401 C CA . SER A 1 295 ? -10.279 15.624 -1.178 1.00 70.94 295 SER A CA 1
ATOM 2402 C C . SER A 1 295 ? -9.304 16.155 -0.120 1.00 70.94 295 SER A C 1
ATOM 2404 O O . SER A 1 295 ? -9.549 17.204 0.469 1.00 70.94 295 SER A O 1
ATOM 2406 N N . SER A 1 296 ? -8.170 15.481 0.105 1.00 68.06 296 SER A N 1
ATOM 2407 C CA . SER A 1 296 ? -7.128 15.987 1.012 1.00 68.06 296 SER A CA 1
ATOM 2408 C C . SER A 1 296 ? -6.381 17.210 0.465 1.00 68.06 296 SER A C 1
ATOM 2410 O O . SER A 1 296 ? -6.045 18.104 1.236 1.00 68.06 296 SER A O 1
ATOM 2412 N N . LEU A 1 297 ? -6.175 17.300 -0.856 1.00 67.50 297 LEU A N 1
ATOM 2413 C CA . LEU A 1 297 ? -5.499 18.441 -1.491 1.00 67.50 297 LEU A CA 1
ATOM 2414 C C . LEU A 1 297 ? -6.344 19.722 -1.486 1.00 67.50 297 LEU A C 1
ATOM 2416 O O . LEU A 1 297 ? -5.793 20.814 -1.566 1.00 67.50 297 LEU A O 1
ATOM 2420 N N . SER A 1 298 ? -7.672 19.612 -1.421 1.00 56.09 298 SER A N 1
ATOM 2421 C CA . SER A 1 298 ? -8.557 20.777 -1.300 1.00 56.09 298 SER A CA 1
ATOM 2422 C C . SER A 1 298 ? -8.608 21.369 0.112 1.00 56.09 298 SER A C 1
ATOM 2424 O O . SER A 1 298 ? -9.104 22.479 0.271 1.00 56.09 298 SER A O 1
ATOM 2426 N N . ASN A 1 299 ? -8.079 20.665 1.119 1.00 52.03 299 ASN A N 1
ATOM 2427 C CA . ASN A 1 299 ? -8.146 21.041 2.534 1.00 52.03 299 ASN A CA 1
ATOM 2428 C C . ASN A 1 299 ? -6.800 21.595 3.056 1.00 52.03 299 ASN A C 1
ATOM 2430 O O . ASN A 1 299 ? -6.386 21.265 4.165 1.00 52.03 299 ASN A O 1
ATOM 2434 N N . GLU A 1 300 ? -6.085 22.398 2.252 1.00 43.34 300 GLU A N 1
ATOM 2435 C CA . GLU A 1 300 ? -4.771 22.970 2.624 1.00 43.34 300 GLU A CA 1
ATOM 2436 C C . GLU A 1 300 ? -4.834 23.990 3.782 1.00 43.34 300 GLU A C 1
ATOM 2438 O O . GLU A 1 300 ? -3.810 24.241 4.419 1.00 43.34 300 GLU A O 1
ATOM 2443 N N . ASP A 1 301 ? -6.018 24.507 4.121 1.00 42.03 301 ASP A N 1
ATOM 2444 C CA . ASP A 1 301 ? -6.256 25.216 5.381 1.00 42.03 301 ASP A CA 1
ATOM 2445 C C . ASP A 1 301 ? -6.858 24.246 6.411 1.00 42.03 301 ASP A C 1
ATOM 2447 O O . ASP A 1 301 ? -7.768 23.486 6.056 1.00 42.03 301 ASP A O 1
ATOM 2451 N N . PRO A 1 302 ? -6.411 24.255 7.688 1.00 49.81 302 PRO A N 1
ATOM 2452 C CA . PRO A 1 302 ? -7.110 23.518 8.731 1.00 49.81 302 PRO A CA 1
ATOM 2453 C C . PRO A 1 302 ? -8.573 23.967 8.689 1.00 49.81 302 PRO A C 1
ATOM 2455 O O . PRO A 1 302 ? -8.818 25.175 8.779 1.00 49.81 302 PRO A O 1
ATOM 2458 N N . PRO A 1 303 ? -9.536 23.048 8.489 1.00 53.28 303 PRO A N 1
ATOM 2459 C CA . PRO A 1 303 ? -10.920 23.440 8.309 1.00 53.28 303 PRO A CA 1
ATOM 2460 C C . PRO A 1 303 ? -11.332 24.323 9.482 1.00 53.28 303 PRO A C 1
ATOM 2462 O O . PRO A 1 303 ? -11.150 23.960 10.647 1.00 53.28 303 PRO A O 1
ATOM 2465 N N . VAL A 1 304 ? -11.839 25.518 9.172 1.00 52.88 304 VAL A N 1
ATOM 2466 C CA . VAL A 1 304 ? -12.517 26.341 10.168 1.00 52.88 304 VAL A CA 1
ATOM 2467 C C . VAL A 1 304 ? -13.752 25.544 10.554 1.00 52.88 304 VAL A C 1
ATOM 2469 O O . VAL A 1 304 ? -14.719 25.458 9.801 1.00 52.88 304 VAL A O 1
ATOM 2472 N N . TYR A 1 305 ? -13.656 24.860 11.688 1.00 63.75 305 TYR A N 1
ATOM 2473 C CA . TYR A 1 305 ? -14.704 23.998 12.199 1.00 63.75 305 TYR A CA 1
ATOM 2474 C C . TYR A 1 305 ? -15.840 24.872 12.732 1.00 63.75 305 TYR A C 1
ATOM 2476 O O . TYR A 1 305 ? -15.878 25.223 13.911 1.00 63.75 305 TYR A O 1
ATOM 2484 N N . GLU A 1 306 ? -16.743 25.281 11.846 1.00 71.69 306 GLU A N 1
ATOM 2485 C CA . GLU A 1 306 ? -17.991 25.903 12.264 1.00 71.69 306 GLU A CA 1
ATOM 2486 C C . GLU A 1 306 ? -18.876 24.851 12.937 1.00 71.69 306 GLU A C 1
ATOM 2488 O O . GLU A 1 306 ? -19.104 23.759 12.409 1.00 71.69 306 GLU A O 1
ATOM 2493 N N . SER A 1 307 ? -19.366 25.188 14.130 1.00 84.50 307 SER A N 1
ATOM 2494 C CA . SER A 1 307 ? -20.301 24.342 14.864 1.00 84.50 307 SER A CA 1
ATOM 2495 C C . SER A 1 307 ? -21.622 24.285 14.097 1.00 84.50 307 SER A C 1
ATOM 2497 O O . SER A 1 307 ? -22.281 25.308 13.920 1.00 84.50 307 SER A O 1
ATOM 2499 N N . VAL A 1 308 ? -22.027 23.091 13.673 1.00 89.44 308 VAL A N 1
ATOM 2500 C CA . VAL A 1 308 ? -23.281 22.859 12.937 1.00 89.44 308 VAL A CA 1
ATOM 2501 C C . VAL A 1 308 ? -24.437 22.461 13.854 1.00 89.44 308 VAL A C 1
ATOM 2503 O O . VAL A 1 308 ? -25.597 22.625 13.480 1.00 89.44 308 VAL A O 1
ATOM 2506 N N . ASP A 1 309 ? -24.125 21.940 15.044 1.00 92.19 309 ASP A N 1
ATOM 2507 C CA . ASP A 1 309 ? -25.101 21.522 16.055 1.00 92.19 309 ASP A CA 1
ATOM 2508 C C . ASP A 1 309 ? -24.467 21.464 17.461 1.00 92.19 309 ASP A C 1
ATOM 2510 O O . ASP A 1 309 ? -23.296 21.826 17.635 1.00 92.19 309 ASP A O 1
ATOM 2514 N N . ARG A 1 310 ? -25.225 20.996 18.458 1.00 93.50 310 ARG A N 1
ATOM 2515 C CA . ARG A 1 310 ? -24.745 20.656 19.803 1.00 93.50 310 ARG A CA 1
ATOM 2516 C C . ARG A 1 310 ? -25.269 19.299 20.258 1.00 93.50 310 ARG A C 1
ATOM 2518 O O . ARG A 1 310 ? -26.416 18.945 20.001 1.00 93.50 310 ARG A O 1
ATOM 2525 N N . VAL A 1 311 ? -24.435 18.554 20.976 1.00 95.31 311 VAL A N 1
ATOM 2526 C CA . VAL A 1 311 ? -24.791 17.261 21.573 1.00 95.31 311 VAL A CA 1
ATOM 2527 C C . VAL A 1 311 ? -24.423 17.286 23.046 1.00 95.31 311 VAL A C 1
ATOM 2529 O O . VAL A 1 311 ? -23.289 17.589 23.404 1.00 95.31 311 VAL A O 1
ATOM 2532 N N . LYS A 1 312 ? -25.377 16.942 23.909 1.00 95.62 312 LYS A N 1
ATOM 2533 C CA . LYS A 1 312 ? -25.117 16.772 25.337 1.00 95.62 312 LYS A CA 1
ATOM 2534 C C . LYS A 1 312 ? -24.559 15.376 25.607 1.00 95.62 312 LYS A C 1
ATOM 2536 O O . LYS A 1 312 ? -25.135 14.386 25.147 1.00 95.62 312 LYS A O 1
ATOM 2541 N N . TRP A 1 313 ? -23.479 15.305 26.379 1.00 94.44 313 TRP A N 1
ATOM 2542 C CA . TRP A 1 313 ? -22.983 14.050 26.928 1.00 94.44 313 TRP A CA 1
ATOM 2543 C C . TRP A 1 313 ? -23.466 13.899 28.367 1.00 94.44 313 TRP A C 1
ATOM 2545 O O . TRP A 1 313 ? -22.988 14.566 29.279 1.00 94.44 313 TRP A O 1
ATOM 2555 N N . ASP A 1 314 ? -24.440 13.022 28.586 1.00 93.12 314 ASP A N 1
ATOM 2556 C CA . ASP A 1 314 ? -25.111 12.877 29.879 1.00 93.12 314 ASP A CA 1
ATOM 2557 C C . ASP A 1 314 ? -24.188 12.370 30.990 1.00 93.12 314 ASP A C 1
ATOM 2559 O O . ASP A 1 314 ? -24.448 12.638 32.161 1.00 93.12 314 ASP A O 1
ATOM 2563 N N . LEU A 1 315 ? -23.104 11.672 30.633 1.00 89.31 315 LEU A N 1
ATOM 2564 C CA . LEU A 1 315 ? -22.164 11.117 31.600 1.00 89.31 315 LEU A CA 1
ATOM 2565 C C . LEU A 1 315 ? -21.369 12.202 32.343 1.00 89.31 315 LEU A C 1
ATOM 2567 O O . LEU A 1 315 ? -21.155 12.071 33.545 1.00 89.31 315 LEU A O 1
ATOM 2571 N N . THR A 1 316 ? -20.942 13.259 31.646 1.00 88.75 316 THR A N 1
ATOM 2572 C CA . THR A 1 316 ? -20.215 14.393 32.249 1.00 88.75 316 THR A CA 1
ATOM 2573 C C . THR A 1 316 ? -21.121 15.602 32.486 1.00 88.75 316 THR A C 1
ATOM 2575 O O . THR A 1 316 ? -20.833 16.446 33.329 1.00 88.75 316 THR A O 1
ATOM 2578 N N . GLY A 1 317 ? -22.255 15.669 31.784 1.00 90.00 317 GLY A N 1
ATOM 2579 C CA . GLY A 1 317 ? -23.173 16.804 31.797 1.00 90.00 317 GLY A CA 1
ATOM 2580 C C . GLY A 1 317 ? -22.784 17.925 30.830 1.00 90.00 317 GLY A C 1
ATOM 2581 O O . GLY A 1 317 ? -23.528 18.903 30.735 1.00 90.00 317 GLY A O 1
ATOM 2582 N N . ASP A 1 318 ? -21.676 17.779 30.102 1.00 92.38 318 ASP A N 1
ATOM 2583 C CA . ASP A 1 318 ? -21.169 18.793 29.179 1.00 92.38 318 ASP A CA 1
ATOM 2584 C C . ASP A 1 318 ? -21.975 18.861 27.879 1.00 92.38 318 ASP A C 1
ATOM 2586 O O . ASP A 1 318 ? -22.554 17.879 27.400 1.00 92.38 318 ASP A O 1
ATOM 2590 N N . GLU A 1 319 ? -21.977 20.049 27.277 1.00 95.12 319 GLU A N 1
ATOM 2591 C CA . GLU A 1 319 ? -22.574 20.305 25.972 1.00 95.12 319 GLU A CA 1
ATOM 2592 C C . GLU A 1 319 ? -21.464 20.487 24.929 1.00 95.12 319 GLU A C 1
ATOM 2594 O O . GLU A 1 319 ? -20.723 21.470 24.946 1.00 95.12 319 GLU A O 1
ATOM 2599 N N . LEU A 1 320 ? -21.348 19.523 24.017 1.00 95.25 320 LEU A N 1
ATOM 2600 C CA . LEU A 1 320 ? -20.289 19.463 23.020 1.00 95.25 320 LEU A CA 1
ATOM 2601 C C . LEU A 1 320 ? -20.737 20.179 21.748 1.00 95.25 320 LEU A C 1
ATOM 2603 O O . LEU A 1 320 ? -21.819 19.920 21.212 1.00 95.25 320 LEU A O 1
ATOM 2607 N N . SER A 1 321 ? -19.870 21.042 21.224 1.00 94.56 321 SER A N 1
ATOM 2608 C CA . SER A 1 321 ? -20.045 21.620 19.888 1.00 94.56 321 SER A CA 1
ATOM 2609 C C . SER A 1 321 ? -19.863 20.545 18.814 1.00 94.56 321 SER A C 1
ATOM 2611 O O . SER A 1 321 ? -18.895 19.786 18.852 1.00 94.56 321 SER A O 1
ATOM 2613 N N . VAL A 1 322 ? -20.796 20.446 17.864 1.00 93.88 322 VAL A N 1
ATOM 2614 C CA . VAL A 1 322 ? -20.720 19.460 16.778 1.00 93.88 322 VAL A CA 1
ATOM 2615 C C . VAL A 1 322 ? -20.124 20.092 15.539 1.00 93.88 322 VAL A C 1
ATOM 2617 O O . VAL A 1 322 ? -20.636 21.086 15.030 1.00 93.88 322 VAL A O 1
ATOM 2620 N N . THR A 1 323 ? -19.115 19.431 15.000 1.00 91.44 323 THR A N 1
ATOM 2621 C CA . THR A 1 323 ? -18.450 19.773 13.751 1.00 91.44 323 THR A CA 1
ATOM 2622 C C . THR A 1 323 ? -18.689 18.660 12.737 1.00 91.44 323 THR A C 1
ATOM 2624 O O . THR A 1 323 ? -18.368 17.503 13.008 1.00 91.44 323 THR A O 1
ATOM 2627 N N . ALA A 1 324 ? -19.213 18.994 11.558 1.00 88.19 324 ALA A N 1
ATOM 2628 C CA . ALA A 1 324 ? -19.409 18.039 10.468 1.00 88.19 324 ALA A CA 1
ATOM 2629 C C . ALA A 1 324 ? -18.255 18.090 9.457 1.00 88.19 324 ALA A C 1
ATOM 2631 O O . ALA A 1 324 ? -17.847 19.164 9.021 1.00 88.19 324 ALA A O 1
ATOM 2632 N N . VAL A 1 325 ? -17.762 16.919 9.051 1.00 85.19 325 VAL A N 1
ATOM 2633 C CA . VAL A 1 325 ? -16.744 16.755 8.006 1.00 85.19 325 VAL A CA 1
ATOM 2634 C C . VAL A 1 325 ? -17.348 15.953 6.855 1.00 85.19 325 VAL A C 1
ATOM 2636 O O . VAL A 1 325 ? -17.505 14.738 6.965 1.00 85.19 325 VAL A O 1
ATOM 2639 N N . GLY A 1 326 ? -17.669 16.631 5.752 1.00 81.31 326 GLY A N 1
ATOM 2640 C CA . GLY A 1 326 ? -18.363 16.042 4.600 1.00 81.31 326 GLY A CA 1
ATOM 2641 C C . GLY A 1 326 ? -19.888 16.136 4.715 1.00 81.31 326 GLY A C 1
ATOM 2642 O O . GLY A 1 326 ? -20.415 17.004 5.415 1.00 81.31 326 GLY A O 1
ATOM 2643 N N . ASN A 1 327 ? -20.610 15.269 4.003 1.00 85.50 327 ASN A N 1
ATOM 2644 C CA . ASN A 1 327 ? -22.074 15.315 3.964 1.00 85.50 327 ASN A CA 1
ATOM 2645 C C . ASN A 1 327 ? -22.707 14.603 5.174 1.00 85.50 327 ASN A C 1
ATOM 2647 O O . ASN A 1 327 ? -22.918 13.392 5.173 1.00 85.50 327 ASN A O 1
ATOM 2651 N N . VAL A 1 328 ? -23.026 15.365 6.222 1.00 90.12 328 VAL A N 1
ATOM 2652 C CA . VAL A 1 328 ? -23.582 14.841 7.479 1.00 90.12 328 VAL A CA 1
ATOM 2653 C C . VAL A 1 328 ? -25.011 15.343 7.692 1.00 90.12 328 VAL A C 1
ATOM 2655 O O . VAL A 1 328 ? -25.263 16.542 7.804 1.00 90.12 328 VAL A O 1
ATOM 2658 N N . SER A 1 329 ? -25.965 14.413 7.784 1.00 92.31 329 SER A N 1
ATOM 2659 C CA . SER A 1 329 ? -27.372 14.729 8.057 1.00 92.31 329 SER A CA 1
ATOM 2660 C C . SER A 1 329 ? -27.641 14.934 9.553 1.00 92.31 329 SER A C 1
ATOM 2662 O O . SER A 1 329 ? -26.997 14.325 10.406 1.00 92.31 329 SER A O 1
ATOM 2664 N N . ARG A 1 330 ? -28.668 15.724 9.897 1.00 92.75 330 ARG A N 1
ATOM 2665 C CA . ARG A 1 330 ? -29.101 15.908 11.299 1.00 92.75 330 ARG A CA 1
ATOM 2666 C C . ARG A 1 330 ? -29.541 14.608 11.980 1.00 92.75 330 ARG A C 1
ATOM 2668 O O . ARG A 1 330 ? -29.315 14.429 13.175 1.00 92.75 330 ARG A O 1
ATOM 2675 N N . SER A 1 331 ? -30.152 13.688 11.231 1.00 94.62 331 SER A N 1
ATOM 2676 C CA . SER A 1 331 ? -30.511 12.360 11.744 1.00 94.62 331 SER A CA 1
ATOM 2677 C C . SER A 1 331 ? -29.273 11.550 12.123 1.00 94.62 331 SER A C 1
ATOM 2679 O O . SER A 1 331 ? -29.279 10.887 13.156 1.00 94.62 331 SER A O 1
ATOM 2681 N N . TYR A 1 332 ? -28.193 11.654 11.345 1.00 95.75 332 TYR A N 1
ATOM 2682 C CA . TYR A 1 332 ? -26.929 10.993 11.661 1.00 95.75 332 TYR A CA 1
ATOM 2683 C C . TYR A 1 332 ? -26.214 11.645 12.857 1.00 95.75 332 TYR A C 1
ATOM 2685 O O . TYR A 1 332 ? -25.706 10.937 13.719 1.00 95.75 332 TYR A O 1
ATOM 2693 N N . ILE A 1 333 ? -26.270 12.977 12.999 1.00 95.62 333 ILE A N 1
ATOM 2694 C CA . ILE A 1 333 ? -25.795 13.670 14.216 1.00 95.62 333 ILE A CA 1
ATOM 2695 C C . ILE A 1 333 ? -26.517 13.134 15.462 1.00 95.62 333 ILE A C 1
ATOM 2697 O O . ILE A 1 333 ? -25.877 12.818 16.464 1.00 95.62 333 ILE A O 1
ATOM 2701 N N . SER A 1 334 ? -27.840 12.969 15.375 1.00 95.31 334 SER A N 1
ATOM 2702 C CA . SER A 1 334 ? -28.655 12.424 16.469 1.00 95.31 334 SER A CA 1
ATOM 2703 C C . SER A 1 334 ? -28.274 10.978 16.808 1.00 95.31 334 SER A C 1
ATOM 2705 O O . SER A 1 334 ? -28.169 10.634 17.984 1.00 95.31 334 SER A O 1
ATOM 2707 N N . LEU A 1 335 ? -28.016 10.146 15.792 1.00 95.94 335 LEU A N 1
ATOM 2708 C CA . LEU A 1 335 ? -27.527 8.775 15.964 1.00 95.94 335 LEU A CA 1
ATOM 2709 C C . LEU A 1 335 ? -26.180 8.751 16.701 1.00 95.94 335 LEU A C 1
ATOM 2711 O O . LEU A 1 335 ? -26.021 8.013 17.672 1.00 95.94 335 LEU A O 1
ATOM 2715 N N . CYS A 1 336 ? -25.231 9.594 16.291 1.00 96.50 336 CYS A N 1
ATOM 2716 C CA . CYS A 1 336 ? -23.933 9.710 16.949 1.00 96.50 336 CYS A CA 1
ATOM 2717 C C . CYS A 1 336 ? -24.062 10.198 18.401 1.00 96.50 336 CYS A C 1
ATOM 2719 O O . CYS A 1 336 ? -23.381 9.677 19.282 1.00 96.50 336 CYS A O 1
ATOM 2721 N N . GLY A 1 337 ? -24.954 11.155 18.678 1.00 95.69 337 GLY A N 1
ATOM 2722 C CA . GLY A 1 337 ? -25.225 11.612 20.044 1.00 95.69 337 GLY A CA 1
ATOM 2723 C C . GLY A 1 337 ? -25.843 10.525 20.929 1.00 95.69 337 GLY A C 1
ATOM 2724 O O . GLY A 1 337 ? -25.462 10.380 22.091 1.00 95.69 337 GLY A O 1
ATOM 2725 N N . ALA A 1 338 ? -26.746 9.706 20.384 1.00 95.38 338 ALA A N 1
ATOM 2726 C CA . ALA A 1 338 ? -27.277 8.542 21.092 1.00 95.38 338 ALA A CA 1
ATOM 2727 C C . ALA A 1 338 ? -26.176 7.503 21.372 1.00 95.38 338 ALA A C 1
ATOM 2729 O O . ALA A 1 338 ? -26.071 7.001 22.490 1.00 95.38 338 ALA A O 1
ATOM 2730 N N . ALA A 1 339 ? -25.310 7.239 20.389 1.00 95.06 339 ALA A N 1
ATOM 2731 C CA . ALA A 1 339 ? -24.180 6.330 20.543 1.00 95.06 339 ALA A CA 1
ATOM 2732 C C . ALA A 1 339 ? -23.187 6.818 21.614 1.00 95.06 339 ALA A C 1
ATOM 2734 O O . ALA A 1 339 ? -22.779 6.017 22.452 1.00 95.06 339 ALA A O 1
ATOM 2735 N N . LEU A 1 340 ? -22.864 8.117 21.664 1.00 95.31 340 LEU A N 1
ATOM 2736 C CA . LEU A 1 340 ? -22.035 8.722 22.720 1.00 95.31 340 LEU A CA 1
ATOM 2737 C C . LEU A 1 340 ? -22.602 8.459 24.122 1.00 95.31 340 LEU A C 1
ATOM 2739 O O . LEU A 1 340 ? -21.875 8.042 25.024 1.00 95.31 340 LEU A O 1
ATOM 2743 N N . ASN A 1 341 ? -23.909 8.650 24.289 1.00 94.69 341 ASN A N 1
ATOM 2744 C CA . ASN A 1 341 ? -24.588 8.445 25.568 1.00 94.69 341 ASN A CA 1
ATOM 2745 C C . ASN A 1 341 ? -24.777 6.964 25.939 1.00 94.69 341 ASN A C 1
ATOM 2747 O O . ASN A 1 341 ? -25.110 6.656 27.080 1.00 94.69 341 ASN A O 1
ATOM 2751 N N . SER A 1 342 ? -24.526 6.042 25.008 1.00 92.56 342 SER A N 1
ATOM 2752 C CA . SER A 1 342 ? -24.560 4.597 25.263 1.00 92.56 342 SER A CA 1
ATOM 2753 C C . SER A 1 342 ? -23.215 4.011 25.715 1.00 92.56 342 SER A C 1
ATOM 2755 O O . SER A 1 342 ? -23.165 2.846 26.109 1.00 92.56 342 SER A O 1
ATOM 2757 N N . ILE A 1 343 ? -22.122 4.788 25.671 1.00 90.50 343 ILE A N 1
ATOM 2758 C CA . ILE A 1 343 ? -20.784 4.293 26.023 1.00 90.50 343 ILE A CA 1
ATOM 2759 C C . ILE A 1 343 ? -20.703 4.061 27.543 1.00 90.50 343 ILE A C 1
ATOM 2761 O O . ILE A 1 343 ? -20.820 5.016 28.315 1.00 90.50 343 ILE A O 1
ATOM 2765 N N . PRO A 1 344 ? -20.452 2.825 28.011 1.00 87.06 344 PRO A N 1
ATOM 2766 C CA . PRO A 1 344 ? -20.291 2.551 29.433 1.00 87.06 344 PRO A CA 1
ATOM 2767 C C . PRO A 1 344 ? -18.963 3.109 29.963 1.00 87.06 344 PRO A C 1
ATOM 2769 O O . PRO A 1 344 ? -17.939 3.062 29.279 1.00 87.06 344 PRO A O 1
ATOM 2772 N N . VAL A 1 345 ? -18.957 3.549 31.227 1.00 86.69 345 VAL A N 1
ATOM 2773 C CA . VAL A 1 345 ? -17.763 4.091 31.913 1.00 86.69 345 VAL A CA 1
ATOM 2774 C C . VAL A 1 345 ? -16.568 3.141 31.825 1.00 86.69 345 VAL A C 1
ATOM 2776 O O . VAL A 1 345 ? -15.463 3.567 31.506 1.00 86.69 345 VAL A O 1
ATOM 2779 N N . SER A 1 346 ? -16.802 1.836 31.985 1.00 82.88 346 SER A N 1
ATOM 2780 C CA . SER A 1 346 ? -15.756 0.811 31.902 1.00 82.88 346 SER A CA 1
ATOM 2781 C C . SER A 1 346 ? -15.025 0.768 30.554 1.00 82.88 346 SER A C 1
ATOM 2783 O O . SER A 1 346 ? -13.882 0.319 30.489 1.00 82.88 346 SER A O 1
ATOM 2785 N N . ARG A 1 347 ? -15.646 1.236 29.460 1.00 83.00 347 ARG A N 1
ATOM 2786 C CA . ARG A 1 347 ? -14.964 1.375 28.164 1.00 83.00 347 ARG A CA 1
ATOM 2787 C C . ARG A 1 347 ? -14.086 2.622 28.112 1.00 83.00 347 ARG A C 1
ATOM 2789 O O . ARG A 1 347 ? -13.033 2.567 27.487 1.00 83.00 347 ARG A O 1
ATOM 2796 N N . LEU A 1 348 ? -14.470 3.708 28.782 1.00 86.44 348 LEU A N 1
ATOM 2797 C CA . LEU A 1 348 ? -13.660 4.929 28.875 1.00 86.44 348 LEU A CA 1
ATOM 2798 C C . LEU A 1 348 ? -12.396 4.710 29.711 1.00 86.44 348 LEU A C 1
ATOM 2800 O O . LEU A 1 348 ? -11.370 5.319 29.418 1.00 86.44 348 LEU A O 1
ATOM 2804 N N . ASP A 1 349 ? -12.421 3.782 30.670 1.00 82.50 349 ASP A N 1
ATOM 2805 C CA . ASP A 1 349 ? -11.232 3.391 31.439 1.00 82.50 349 ASP A CA 1
ATOM 2806 C C . ASP A 1 349 ? -10.106 2.838 30.549 1.00 82.50 349 ASP A C 1
ATOM 2808 O O . ASP A 1 349 ? -8.930 2.911 30.914 1.00 82.50 349 ASP A O 1
ATOM 2812 N N . LYS A 1 350 ? -10.415 2.355 29.334 1.00 78.56 350 LYS A N 1
ATOM 2813 C CA . LYS A 1 350 ? -9.389 1.955 28.354 1.00 78.56 350 LYS A CA 1
ATOM 2814 C C . LYS A 1 350 ? -8.459 3.117 27.991 1.00 78.56 350 LYS A C 1
ATOM 2816 O O . LYS A 1 350 ? -7.281 2.887 27.719 1.00 78.56 350 LYS A O 1
ATOM 2821 N N . LEU A 1 351 ? -8.939 4.361 28.054 1.00 84.62 351 LEU A N 1
ATOM 2822 C CA . LEU A 1 351 ? -8.125 5.550 27.801 1.00 84.62 351 LEU A CA 1
ATOM 2823 C C . LEU A 1 351 ? -7.024 5.738 28.856 1.00 84.62 351 LEU A C 1
ATOM 2825 O O . LEU A 1 351 ? -5.979 6.288 28.520 1.00 84.62 351 LEU A O 1
ATOM 2829 N N . ALA A 1 352 ? -7.165 5.188 30.069 1.00 82.50 352 ALA A N 1
ATOM 2830 C CA . ALA A 1 352 ? -6.105 5.206 31.084 1.00 82.50 352 ALA A CA 1
ATOM 2831 C C . ALA A 1 352 ? -4.877 4.365 30.715 1.00 82.50 352 ALA A C 1
ATOM 2833 O O . ALA A 1 352 ? -3.786 4.594 31.238 1.00 82.50 352 ALA A O 1
ATOM 2834 N N . ARG A 1 353 ? -5.021 3.415 29.781 1.00 74.75 353 ARG A N 1
ATOM 2835 C CA . ARG A 1 353 ? -3.883 2.678 29.209 1.00 74.75 353 ARG A CA 1
ATOM 2836 C C . ARG A 1 353 ? -3.092 3.525 28.208 1.00 74.75 353 ARG A C 1
ATOM 2838 O O . ARG A 1 353 ? -1.921 3.246 27.976 1.00 74.75 353 ARG A O 1
ATOM 2845 N N . ILE A 1 354 ? -3.737 4.527 27.607 1.00 78.38 354 ILE A N 1
ATOM 2846 C CA . ILE A 1 354 ? -3.152 5.412 26.590 1.00 78.38 354 ILE A CA 1
ATOM 2847 C C . ILE A 1 354 ? -2.585 6.670 27.252 1.00 78.38 354 ILE A C 1
ATOM 2849 O O . ILE A 1 354 ? -1.476 7.097 26.941 1.00 78.38 354 ILE A O 1
ATOM 2853 N N . PHE A 1 355 ? -3.334 7.243 28.190 1.00 82.69 355 PHE A N 1
ATOM 2854 C CA . PHE A 1 355 ? -3.020 8.500 28.847 1.00 82.69 355 PHE A CA 1
ATOM 2855 C C . PHE A 1 355 ? -2.774 8.265 30.333 1.00 82.69 355 PHE A C 1
ATOM 2857 O O . PHE A 1 355 ? -3.691 7.989 31.108 1.00 82.69 355 PHE A O 1
ATOM 2864 N N . GLN A 1 356 ? -1.514 8.389 30.743 1.00 79.75 356 GLN A N 1
ATOM 2865 C CA . GLN A 1 356 ? -1.148 8.258 32.146 1.00 79.75 356 GLN A CA 1
ATOM 2866 C C . GLN A 1 356 ? -1.856 9.332 32.985 1.00 79.75 356 GLN A C 1
ATOM 2868 O O . GLN A 1 356 ? -1.770 10.518 32.683 1.00 79.75 356 GLN A O 1
ATOM 2873 N N 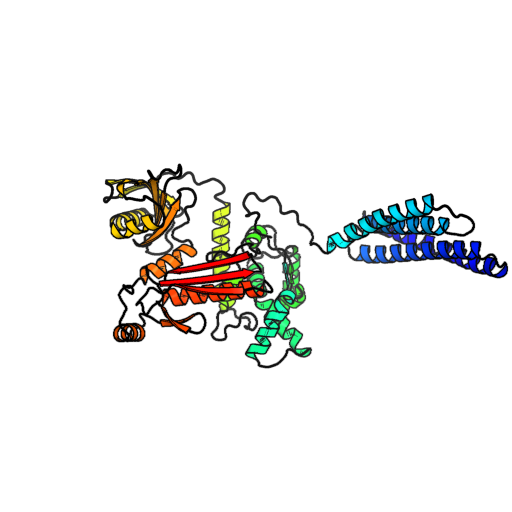. GLY A 1 357 ? -2.532 8.907 34.054 1.00 76.94 357 GLY A N 1
ATOM 2874 C CA . GLY A 1 357 ? -3.274 9.805 34.944 1.00 76.94 357 GLY A CA 1
ATOM 2875 C C . GLY A 1 357 ? -4.685 10.150 34.468 1.00 76.94 357 GLY A C 1
ATOM 2876 O O . GLY A 1 357 ? -5.363 10.908 35.151 1.00 76.94 357 GLY A O 1
ATOM 2877 N N . TRP A 1 358 ? -5.139 9.587 33.344 1.00 85.00 358 TRP A N 1
ATOM 2878 C CA . TRP A 1 358 ? -6.506 9.775 32.874 1.00 85.00 358 TRP A CA 1
ATOM 2879 C C . TRP A 1 358 ? -7.542 9.309 33.891 1.00 85.00 358 TRP A C 1
ATOM 2881 O O . TRP A 1 358 ? -7.523 8.172 34.366 1.00 85.00 358 TRP A O 1
ATOM 2891 N N . SER A 1 359 ? -8.501 10.190 34.123 1.00 85.12 359 SER A N 1
ATOM 2892 C CA . SER A 1 359 ? -9.809 9.893 34.684 1.00 85.12 359 SER A CA 1
ATOM 2893 C C . SER A 1 359 ? -10.858 10.708 33.935 1.00 85.12 359 SER A C 1
ATOM 2895 O O . SER A 1 359 ? -10.544 11.746 33.346 1.00 85.12 359 SER A O 1
ATOM 2897 N N . LEU A 1 360 ? -12.117 10.280 33.989 1.00 85.25 360 LEU A N 1
ATOM 2898 C CA . LEU A 1 360 ? -13.211 11.067 33.423 1.00 85.25 360 LEU A CA 1
ATOM 2899 C C . LEU A 1 360 ? -13.289 12.474 34.046 1.00 85.25 360 LEU A C 1
ATOM 2901 O O . LEU A 1 360 ? -13.550 13.437 33.343 1.00 85.25 360 LEU A O 1
ATOM 2905 N N . GLU A 1 361 ? -12.989 12.600 35.341 1.00 86.19 361 GLU A N 1
ATOM 2906 C CA . GLU A 1 361 ? -12.967 13.880 36.068 1.00 86.19 361 GLU A CA 1
ATOM 2907 C C . GLU A 1 361 ? -11.861 14.827 35.584 1.00 86.19 361 GLU A C 1
ATOM 2909 O O . GLU A 1 361 ? -11.990 16.042 35.702 1.00 86.19 361 GLU A O 1
ATOM 2914 N N . SER A 1 362 ? -10.769 14.279 35.045 1.00 85.06 362 SER A N 1
ATOM 2915 C CA . SER A 1 362 ? -9.655 15.063 34.500 1.00 85.06 362 SER A CA 1
ATOM 2916 C C . SER A 1 362 ? -9.893 15.540 33.065 1.00 85.06 362 SER A C 1
ATOM 2918 O O . SER A 1 362 ? -9.028 16.214 32.505 1.00 85.06 362 SER A O 1
ATOM 2920 N N . PHE A 1 363 ? -11.015 15.157 32.445 1.00 89.19 363 PHE A N 1
ATOM 2921 C CA . PHE A 1 363 ? -11.322 15.435 31.047 1.00 89.19 363 PHE A CA 1
ATOM 2922 C C . PHE A 1 363 ? -12.497 16.394 30.907 1.00 89.19 363 PHE A C 1
ATOM 2924 O O . PHE A 1 363 ? -13.587 16.138 31.404 1.00 89.19 363 PHE A O 1
ATOM 2931 N N . HIS A 1 364 ? -12.277 17.461 30.146 1.00 90.12 364 HIS A N 1
ATOM 2932 C CA . HIS A 1 364 ? -13.252 18.512 29.878 1.00 90.12 364 HIS A CA 1
ATOM 2933 C C . HIS A 1 364 ? -13.604 18.483 28.383 1.00 90.12 364 HIS A C 1
ATOM 2935 O O . HIS A 1 364 ? -12.934 19.168 27.594 1.00 90.12 364 HIS A O 1
ATOM 2941 N N . PRO A 1 365 ? -14.570 17.642 27.958 1.00 91.75 365 PRO A N 1
ATOM 2942 C CA . PRO A 1 365 ? -14.989 17.539 26.563 1.00 91.75 365 PRO A CA 1
ATOM 2943 C C . PRO A 1 365 ? -15.642 18.840 26.087 1.00 91.75 365 PRO A C 1
ATOM 2945 O O . PRO A 1 365 ? -16.479 19.416 26.773 1.00 91.75 365 PRO A O 1
ATOM 2948 N N . ASP A 1 366 ? -15.287 19.292 24.887 1.00 91.31 366 ASP A N 1
ATOM 2949 C CA . ASP A 1 366 ? -15.808 20.537 24.305 1.00 91.31 366 ASP A CA 1
ATOM 2950 C C . ASP A 1 366 ? -16.327 20.376 22.868 1.00 91.31 366 ASP A C 1
ATOM 2952 O O . ASP A 1 366 ? -17.124 21.192 22.383 1.00 91.31 366 ASP A O 1
ATOM 2956 N N . MET A 1 367 ? -15.912 19.313 22.176 1.00 92.00 367 MET A N 1
ATOM 2957 C CA . MET A 1 367 ? -16.187 19.141 20.756 1.00 92.00 367 MET A CA 1
ATOM 2958 C C . MET A 1 367 ? -16.445 17.687 20.374 1.00 92.00 367 MET A C 1
ATOM 2960 O O . MET A 1 367 ? -15.761 16.763 20.815 1.00 92.00 367 MET A O 1
ATOM 2964 N N . MET A 1 368 ? -17.392 17.510 19.460 1.00 94.25 368 MET A N 1
ATOM 2965 C CA . MET A 1 368 ? -17.684 16.270 18.763 1.00 94.25 368 MET A CA 1
ATOM 2966 C C . MET A 1 368 ? -17.488 16.480 17.257 1.00 94.25 368 MET A C 1
ATOM 2968 O O . MET A 1 368 ? -18.127 17.337 16.654 1.00 94.25 368 MET A O 1
ATOM 2972 N N . ILE A 1 369 ? -16.606 15.703 16.633 1.00 92.31 369 ILE A N 1
ATOM 2973 C CA . ILE A 1 369 ? -16.349 15.759 15.188 1.00 92.31 369 ILE A CA 1
ATOM 2974 C C . ILE A 1 369 ? -16.995 14.541 14.537 1.00 92.31 369 ILE A C 1
ATOM 2976 O O . ILE A 1 369 ? -16.670 13.405 14.882 1.00 92.31 369 ILE A O 1
ATOM 2980 N N . ILE A 1 370 ? -17.896 14.769 13.588 1.00 93.19 370 ILE A N 1
ATOM 2981 C CA . ILE A 1 370 ? -18.646 13.724 12.893 1.00 93.19 370 ILE A CA 1
ATOM 2982 C C . ILE A 1 370 ? -18.224 13.719 11.428 1.00 93.19 370 ILE A C 1
ATOM 2984 O O . ILE A 1 370 ? -18.371 14.718 10.726 1.00 93.19 370 ILE A O 1
ATOM 2988 N N . HIS A 1 371 ? -17.692 12.587 10.975 1.00 88.25 371 HIS A N 1
ATOM 2989 C CA . HIS A 1 371 ? -17.339 12.381 9.573 1.00 88.25 371 HIS A CA 1
ATOM 2990 C C . HIS A 1 371 ? -18.542 11.866 8.787 1.00 88.25 371 HIS A C 1
ATOM 2992 O O . HIS A 1 371 ? -19.411 11.197 9.347 1.00 88.25 371 HIS A O 1
ATOM 2998 N N . GLU A 1 372 ? -18.555 12.141 7.485 1.00 88.38 372 GLU A N 1
ATOM 2999 C CA . GLU A 1 372 ? -19.512 11.570 6.540 1.00 88.38 372 GLU A CA 1
ATOM 3000 C C . GLU A 1 372 ? -19.655 10.048 6.747 1.00 88.38 372 GLU A C 1
ATOM 3002 O O . GLU A 1 372 ? -18.640 9.348 6.881 1.00 88.38 372 GLU A O 1
ATOM 3007 N N . PRO A 1 373 ? -20.893 9.529 6.850 1.00 90.62 373 PRO A N 1
ATOM 3008 C CA . PRO A 1 373 ? -21.128 8.111 7.082 1.00 90.62 373 PRO A CA 1
ATOM 3009 C C . PRO A 1 373 ? -20.661 7.262 5.895 1.00 90.62 373 PRO A C 1
ATOM 3011 O O . PRO A 1 373 ? -20.951 7.579 4.744 1.00 90.62 373 PRO A O 1
ATOM 3014 N N . LYS A 1 374 ? -19.997 6.135 6.181 1.00 87.06 374 LYS A N 1
ATOM 3015 C CA . LYS A 1 374 ? -19.696 5.078 5.192 1.00 87.06 374 LYS A CA 1
ATOM 3016 C C . LYS A 1 374 ? -20.668 3.888 5.255 1.00 87.06 374 LYS A C 1
ATOM 3018 O O . LYS A 1 374 ? -20.475 2.896 4.561 1.00 87.06 374 LYS A O 1
ATOM 3023 N N . GLY A 1 375 ? -21.694 3.983 6.095 1.00 84.56 375 GLY A N 1
ATOM 3024 C CA . GLY A 1 375 ? -22.706 2.960 6.345 1.00 84.56 375 GLY A CA 1
ATOM 3025 C C . GLY A 1 375 ? -23.688 3.439 7.415 1.00 84.56 375 GLY A C 1
ATOM 3026 O O . GLY A 1 375 ? -23.740 4.633 7.709 1.00 84.56 375 GLY A O 1
ATOM 3027 N N . ASP A 1 376 ? -24.425 2.511 8.021 1.00 86.94 376 ASP A N 1
ATOM 3028 C CA . ASP A 1 376 ? -25.437 2.825 9.045 1.00 86.94 376 ASP A CA 1
ATOM 3029 C C . ASP A 1 376 ? -24.855 2.975 10.466 1.00 86.94 376 ASP A C 1
ATOM 3031 O O . ASP A 1 376 ? -25.566 3.314 11.410 1.00 86.94 376 ASP A O 1
ATOM 3035 N N . GLU A 1 377 ? -23.558 2.716 10.633 1.00 91.62 377 GLU A N 1
ATOM 3036 C CA . GLU A 1 377 ? -22.864 2.751 11.921 1.00 91.62 377 GLU A CA 1
ATOM 3037 C C . GLU A 1 377 ? -22.555 4.190 12.357 1.00 91.62 377 GLU A C 1
ATOM 3039 O O . GLU A 1 377 ? -22.098 5.012 11.562 1.00 91.62 377 GLU A O 1
ATOM 3044 N N . ALA A 1 378 ? -22.732 4.488 13.647 1.00 93.88 378 ALA A N 1
ATOM 3045 C CA . ALA A 1 378 ? -22.356 5.780 14.216 1.00 93.88 378 ALA A CA 1
ATOM 3046 C C . ALA A 1 378 ? -20.832 5.904 14.330 1.00 93.88 378 ALA A C 1
ATOM 3048 O O . ALA A 1 378 ? -20.208 5.094 15.009 1.00 93.88 378 ALA A O 1
ATOM 3049 N N . ALA A 1 379 ? -20.220 6.936 13.750 1.00 94.56 379 ALA A N 1
ATOM 3050 C CA . ALA A 1 379 ? -18.777 7.148 13.850 1.00 94.56 379 ALA A CA 1
ATOM 3051 C C . ALA A 1 379 ? -18.419 8.622 14.068 1.00 94.56 379 ALA A C 1
ATOM 3053 O O . ALA A 1 379 ? -18.826 9.501 13.303 1.00 94.56 379 ALA A O 1
ATOM 3054 N N . PHE A 1 380 ? -17.650 8.899 15.121 1.00 94.50 380 PHE A N 1
ATOM 3055 C CA . PHE A 1 380 ? -17.327 10.259 15.551 1.00 94.50 380 PHE A CA 1
ATOM 3056 C C . PHE A 1 380 ? -16.059 10.315 16.410 1.00 94.50 380 PHE A C 1
ATOM 3058 O O . PHE A 1 380 ? -15.542 9.301 16.867 1.00 94.50 380 PHE A O 1
ATOM 3065 N N . ILE A 1 381 ? -15.554 11.522 16.642 1.00 94.38 381 ILE A N 1
ATOM 3066 C CA . ILE A 1 381 ? -14.438 11.806 17.544 1.00 94.38 381 ILE A CA 1
ATOM 3067 C C . ILE A 1 381 ? -14.949 12.722 18.647 1.00 94.38 381 ILE A C 1
ATOM 3069 O O . ILE A 1 381 ? -15.591 13.728 18.357 1.00 94.38 381 ILE A O 1
ATOM 3073 N N . VAL A 1 382 ? -14.624 12.414 19.897 1.00 93.81 382 VAL A N 1
ATOM 3074 C CA . VAL A 1 382 ? -14.806 13.332 21.027 1.00 93.81 382 VAL A CA 1
ATOM 3075 C C . VAL A 1 382 ? -13.467 13.981 21.328 1.00 93.81 382 VAL A C 1
ATOM 3077 O O . VAL A 1 382 ? -12.439 13.306 21.334 1.00 93.81 382 VAL A O 1
ATOM 3080 N N . SER A 1 383 ? -13.459 15.288 21.558 1.00 91.56 383 SER A N 1
ATOM 3081 C CA . SER A 1 383 ? -12.271 16.053 21.915 1.00 91.56 383 SER A CA 1
ATOM 3082 C C . SER A 1 383 ? -12.550 16.963 23.099 1.00 91.56 383 SER A C 1
ATOM 3084 O O . SER A 1 383 ? -13.685 17.380 23.316 1.00 91.56 383 SER A O 1
ATOM 3086 N N . GLY A 1 384 ? -11.495 17.250 23.853 1.00 89.62 384 GLY A N 1
ATOM 3087 C CA . GLY A 1 384 ? -11.563 18.096 25.029 1.00 89.62 384 GLY A CA 1
ATOM 3088 C C . GLY A 1 384 ? -10.194 18.465 25.566 1.00 89.62 384 GLY A C 1
ATOM 3089 O O . GLY A 1 384 ? -9.157 17.975 25.110 1.00 89.62 384 GLY A O 1
ATOM 3090 N N . LYS A 1 385 ? -10.191 19.320 26.581 1.00 88.69 385 LYS A N 1
ATOM 3091 C CA . LYS A 1 385 ? -8.996 19.584 27.387 1.00 88.69 385 LYS A CA 1
ATOM 3092 C C . LYS A 1 385 ? -8.841 18.484 28.427 1.00 88.69 385 LYS A C 1
ATOM 3094 O O . LYS A 1 385 ? -9.817 17.844 28.802 1.00 88.69 385 LYS A O 1
ATOM 3099 N N . ALA A 1 386 ? -7.618 18.269 28.892 1.00 84.56 386 ALA A N 1
ATOM 3100 C CA . ALA A 1 386 ? -7.370 17.335 29.975 1.00 84.56 386 ALA A CA 1
ATOM 3101 C C . ALA A 1 386 ? -6.335 17.892 30.947 1.00 84.56 386 ALA A C 1
ATOM 3103 O O . ALA A 1 386 ? -5.335 18.474 30.525 1.00 84.56 386 ALA A O 1
ATOM 3104 N N . ASP A 1 387 ? -6.542 17.649 32.235 1.00 81.56 387 ASP A N 1
ATOM 3105 C CA . ASP A 1 387 ? -5.674 18.113 33.320 1.00 81.56 387 ASP A CA 1
ATOM 3106 C C . ASP A 1 387 ? -4.452 17.186 33.514 1.00 81.56 387 ASP A C 1
ATOM 3108 O O . ASP A 1 387 ? -4.032 16.899 34.633 1.00 81.56 387 ASP A O 1
ATOM 3112 N N . LEU A 1 388 ? -3.859 16.689 32.417 1.00 71.38 388 LEU A N 1
ATOM 3113 C CA . LEU A 1 388 ? -2.784 15.677 32.427 1.00 71.38 388 LEU A CA 1
ATOM 3114 C C . LEU A 1 388 ? -1.363 16.249 32.269 1.00 71.38 388 LEU A C 1
ATOM 3116 O O . LEU A 1 388 ? -0.446 15.557 31.828 1.00 71.38 388 LEU A O 1
ATOM 3120 N N . GLY A 1 389 ? -1.148 17.517 32.628 1.00 56.28 389 GLY A N 1
ATOM 3121 C CA . GLY A 1 389 ? 0.188 18.132 32.662 1.00 56.28 389 GLY A CA 1
ATOM 3122 C C . GLY A 1 389 ? 0.860 18.351 31.296 1.00 56.28 389 GLY A C 1
ATOM 3123 O O . GLY A 1 389 ? 2.018 18.760 31.256 1.00 56.28 389 GLY A O 1
ATOM 3124 N N . GLN A 1 390 ? 0.156 18.111 30.185 1.00 57.81 390 GLN A N 1
ATOM 3125 C CA . GLN A 1 390 ? 0.597 18.439 28.827 1.00 57.81 390 GLN A CA 1
ATOM 3126 C C . GLN A 1 390 ? -0.307 19.528 28.237 1.00 57.81 390 GLN A C 1
ATOM 3128 O O . GLN A 1 390 ? -1.521 19.477 28.391 1.00 57.81 390 GLN A O 1
ATOM 3133 N N . GLU A 1 391 ? 0.269 20.500 27.522 1.00 57.31 391 GLU A N 1
ATOM 3134 C CA . GLU A 1 391 ? -0.465 21.629 26.909 1.00 57.31 391 GLU A CA 1
ATOM 3135 C C . GLU A 1 391 ? -1.418 21.217 25.765 1.00 57.31 391 GLU A C 1
ATOM 3137 O O . GLU A 1 391 ? -2.087 22.054 25.160 1.00 57.31 391 GLU A O 1
ATOM 3142 N N . CYS A 1 392 ? -1.482 19.925 25.437 1.00 65.75 392 CYS A N 1
ATOM 3143 C CA . CYS A 1 392 ? -2.307 19.386 24.366 1.00 65.75 392 CYS A CA 1
ATOM 3144 C C . CYS A 1 392 ? -3.555 18.724 24.958 1.00 65.75 392 CYS A C 1
ATOM 3146 O O . CYS A 1 392 ? -3.440 17.858 25.822 1.00 65.75 392 CYS A O 1
ATOM 3148 N N . GLY A 1 393 ? -4.743 19.088 24.466 1.00 80.38 393 GLY A N 1
ATOM 3149 C CA . GLY A 1 393 ? -5.977 18.384 24.821 1.00 80.38 393 GLY A CA 1
ATOM 3150 C C . GLY A 1 393 ? -5.956 16.911 24.391 1.00 80.38 393 GLY A C 1
ATOM 3151 O O . GLY A 1 393 ? -5.043 16.451 23.698 1.00 80.38 393 GLY A O 1
ATOM 3152 N N . ILE A 1 394 ? -7.015 16.181 24.718 1.00 87.81 394 ILE A N 1
ATOM 3153 C CA . ILE A 1 394 ? -7.186 14.760 24.399 1.00 87.81 394 ILE A CA 1
ATOM 3154 C C . ILE A 1 394 ? -8.368 14.583 23.457 1.00 87.81 394 ILE A C 1
ATOM 3156 O O . ILE A 1 394 ? -9.343 15.332 23.492 1.00 87.81 394 ILE A O 1
ATOM 3160 N N . SER A 1 395 ? -8.276 13.587 22.590 1.00 90.81 395 SER A N 1
ATOM 3161 C CA . SER A 1 395 ? -9.376 13.167 21.740 1.00 90.81 395 SER A CA 1
ATOM 3162 C C . SER A 1 395 ? -9.446 11.650 21.669 1.00 90.81 395 SER A C 1
ATOM 3164 O O . SER A 1 395 ? -8.428 10.977 21.786 1.00 90.81 395 SER A O 1
ATOM 3166 N N . PHE A 1 396 ? -10.624 11.095 21.424 1.00 92.25 396 PHE A N 1
ATOM 3167 C CA . PHE A 1 396 ? -10.782 9.669 21.161 1.00 92.25 396 PHE A CA 1
ATOM 3168 C C . PHE A 1 396 ? -11.825 9.428 20.073 1.00 92.25 396 PHE A C 1
ATOM 3170 O O . PHE A 1 396 ? -12.821 10.144 19.977 1.00 92.25 396 PHE A O 1
ATOM 3177 N N . ALA A 1 397 ? -11.559 8.440 19.223 1.00 93.12 397 ALA A N 1
ATOM 3178 C CA . ALA A 1 397 ? -12.435 8.043 18.131 1.00 93.12 397 ALA A CA 1
ATOM 3179 C C . ALA A 1 397 ? -13.362 6.914 18.582 1.00 93.12 397 ALA A C 1
ATOM 3181 O O . ALA A 1 397 ? -12.929 5.956 19.230 1.00 93.12 397 ALA A O 1
ATOM 3182 N N . VAL A 1 398 ? -14.629 7.029 18.202 1.00 92.69 398 VAL A N 1
ATOM 3183 C CA . VAL A 1 398 ? -15.692 6.075 18.496 1.00 92.69 398 VAL A CA 1
ATOM 3184 C C . VAL A 1 398 ? -16.324 5.610 17.194 1.00 92.69 398 VAL A C 1
ATOM 3186 O O . VAL A 1 398 ? -16.614 6.420 16.312 1.00 92.69 398 VAL A O 1
ATOM 3189 N N . ARG A 1 399 ? -16.578 4.306 17.102 1.00 92.38 399 ARG A N 1
ATOM 3190 C CA . ARG A 1 399 ? -17.393 3.692 16.056 1.00 92.38 399 ARG A CA 1
ATOM 3191 C C . ARG A 1 399 ? -18.338 2.682 16.697 1.00 92.38 399 ARG A C 1
ATOM 3193 O O . ARG A 1 399 ? -17.889 1.821 17.442 1.00 92.38 399 ARG A O 1
ATOM 3200 N N . ASP A 1 400 ? -19.635 2.856 16.486 1.00 89.06 400 ASP A N 1
ATOM 3201 C CA . ASP A 1 400 ? -20.722 2.039 17.036 1.00 89.06 400 ASP A CA 1
ATOM 3202 C C . ASP A 1 400 ? -20.589 1.766 18.553 1.00 89.06 400 ASP A C 1
ATOM 3204 O O . ASP A 1 400 ? -20.636 0.638 19.039 1.00 89.06 400 ASP A O 1
ATOM 3208 N N . GLY A 1 401 ? -20.302 2.822 19.327 1.00 86.06 401 GLY A N 1
ATOM 3209 C CA . GLY A 1 401 ? -20.113 2.736 20.785 1.00 86.06 401 GLY A CA 1
ATOM 3210 C C . GLY A 1 401 ? -18.808 2.056 21.241 1.00 86.06 401 GLY A C 1
ATOM 3211 O O . GLY A 1 401 ? -18.591 1.853 22.442 1.00 86.06 401 GLY A O 1
ATOM 3212 N N . VAL A 1 402 ? -17.918 1.696 20.313 1.00 88.00 402 VAL A N 1
ATOM 3213 C CA . VAL A 1 402 ? -16.576 1.164 20.582 1.00 88.00 402 VAL A CA 1
ATOM 3214 C C . VAL A 1 402 ? -15.546 2.282 20.456 1.00 88.00 402 VAL A C 1
ATOM 3216 O O . VAL A 1 402 ? -15.487 2.966 19.438 1.00 88.00 402 VAL A O 1
ATOM 3219 N N . ILE A 1 403 ? -14.699 2.451 21.473 1.00 89.44 403 ILE A N 1
ATOM 3220 C CA . ILE A 1 403 ? -13.545 3.357 21.406 1.00 89.44 403 ILE A CA 1
ATOM 3221 C C . ILE A 1 403 ? -12.431 2.648 20.640 1.00 89.44 403 ILE A C 1
ATOM 3223 O O . ILE A 1 403 ? -11.871 1.670 21.131 1.00 89.44 403 ILE A O 1
ATOM 3227 N N . VAL A 1 404 ? -12.114 3.140 19.444 1.00 88.56 404 VAL A N 1
ATOM 3228 C CA . VAL A 1 404 ? -11.142 2.507 18.535 1.00 88.56 404 VAL A CA 1
ATOM 3229 C C . VAL A 1 404 ? -9.738 3.099 18.671 1.00 88.56 404 VAL A C 1
ATOM 3231 O O . VAL A 1 404 ? -8.749 2.444 18.340 1.00 88.56 404 VAL A O 1
ATOM 3234 N N . ALA A 1 405 ? -9.620 4.324 19.193 1.00 88.50 405 ALA A N 1
ATOM 3235 C CA . ALA A 1 405 ? -8.335 4.958 19.480 1.00 88.50 405 ALA A CA 1
ATOM 3236 C C . ALA A 1 405 ? -8.457 6.187 20.391 1.00 88.50 405 ALA A C 1
ATOM 3238 O O . ALA A 1 405 ? -9.502 6.834 20.443 1.00 88.50 405 ALA A O 1
ATOM 3239 N N . GLY A 1 406 ? -7.346 6.533 21.046 1.00 88.38 406 GLY A N 1
ATOM 3240 C CA . GLY A 1 406 ? -7.130 7.793 21.756 1.00 88.38 406 GLY A CA 1
ATOM 3241 C C . GLY A 1 406 ? -5.919 8.539 21.187 1.00 88.38 406 GLY A C 1
ATOM 3242 O O . GLY A 1 406 ? -4.918 7.919 20.826 1.00 88.38 406 GLY A O 1
ATOM 3243 N N . TYR A 1 407 ? -6.013 9.864 21.116 1.00 84.56 407 TYR A N 1
ATOM 3244 C CA . TYR A 1 407 ? -5.006 10.778 20.582 1.00 84.56 407 TYR A CA 1
ATOM 3245 C C . TYR A 1 407 ? -4.820 12.008 21.468 1.00 84.56 407 TYR A C 1
ATOM 3247 O O . TYR A 1 407 ? -5.744 12.458 22.143 1.00 84.56 407 TYR A O 1
ATOM 3255 N N . TYR A 1 408 ? -3.657 12.642 21.363 1.00 82.06 408 TYR A N 1
ATOM 3256 C CA . TYR A 1 408 ? -3.546 14.059 21.696 1.00 82.06 408 TYR A CA 1
ATOM 3257 C C . TYR A 1 408 ? -4.216 14.894 20.593 1.00 82.06 408 TYR A C 1
ATOM 3259 O O . TYR A 1 408 ? -4.156 14.534 19.416 1.00 82.06 408 TYR A O 1
ATOM 3267 N N . SER A 1 409 ? -4.845 16.015 20.954 1.00 70.62 409 SER A N 1
ATOM 3268 C CA . SER A 1 409 ? -5.779 16.796 20.116 1.00 70.62 409 SER A CA 1
ATOM 3269 C C . SER A 1 409 ? -5.270 17.208 18.731 1.00 70.62 409 SER A C 1
ATOM 3271 O O . SER A 1 409 ? -6.077 17.520 17.857 1.00 70.62 409 SER A O 1
ATOM 3273 N N . TYR A 1 410 ? -3.960 17.233 18.501 1.00 64.75 410 TYR A N 1
ATOM 3274 C CA . TYR A 1 410 ? -3.369 17.598 17.209 1.00 64.75 410 TYR A CA 1
ATOM 3275 C C . TYR A 1 410 ? -3.168 16.408 16.256 1.00 64.75 410 TYR A C 1
ATOM 3277 O O . TYR A 1 410 ? -2.824 16.608 15.099 1.00 64.75 410 TYR A O 1
ATOM 3285 N N . CYS A 1 411 ? -3.377 15.175 16.723 1.00 58.28 411 CYS A N 1
ATOM 3286 C CA . CYS A 1 411 ? -3.101 13.936 15.989 1.00 58.28 411 CYS A CA 1
ATOM 3287 C C . CYS A 1 411 ? -4.365 13.076 15.832 1.00 58.28 411 CYS A C 1
ATOM 3289 O O . CYS A 1 411 ? -4.329 11.867 16.050 1.00 58.28 411 CYS A O 1
ATOM 3291 N N . ARG A 1 412 ? -5.501 13.708 15.517 1.00 73.44 412 ARG A N 1
ATOM 3292 C CA . ARG A 1 412 ? -6.790 13.028 15.337 1.00 73.44 412 ARG A CA 1
ATOM 3293 C C . ARG A 1 412 ? -6.883 12.418 13.938 1.00 73.44 412 ARG A C 1
ATOM 3295 O O . ARG A 1 412 ? -6.764 13.144 12.956 1.00 73.44 412 ARG A O 1
ATOM 3302 N N . TYR A 1 413 ? -7.148 11.118 13.861 1.00 76.75 413 TYR A N 1
ATOM 3303 C CA . TYR A 1 413 ? -7.465 10.424 12.609 1.00 76.75 413 TYR A CA 1
ATOM 3304 C C . TYR A 1 413 ? -8.975 10.203 12.500 1.00 76.75 413 TYR A C 1
ATOM 3306 O O . TYR A 1 413 ? -9.668 10.124 13.517 1.00 76.75 413 TYR A O 1
ATOM 3314 N N . SER A 1 414 ? -9.486 10.111 11.270 1.00 84.12 414 SER A N 1
ATOM 3315 C CA . SER A 1 414 ? -10.899 9.796 11.040 1.00 84.12 414 SER A CA 1
ATOM 3316 C C . SER A 1 414 ? -11.240 8.430 11.651 1.00 84.12 414 SER A C 1
ATOM 3318 O O . SER A 1 414 ? -10.451 7.505 11.483 1.00 84.12 414 SER A O 1
ATOM 3320 N N . PRO A 1 415 ? -12.420 8.238 12.272 1.00 87.56 415 PRO A N 1
ATOM 3321 C CA . PRO A 1 415 ? -12.880 6.918 12.720 1.00 87.56 415 PRO A CA 1
ATOM 3322 C C . PRO A 1 415 ? -12.954 5.872 11.593 1.00 87.56 415 PRO A C 1
ATOM 3324 O O . PRO A 1 415 ? -12.970 4.674 11.859 1.00 87.56 415 PRO A O 1
ATOM 3327 N N . TRP A 1 416 ? -13.003 6.333 10.339 1.00 85.69 416 TRP A N 1
ATOM 3328 C CA . TRP A 1 416 ? -13.010 5.510 9.129 1.00 85.69 416 TRP A CA 1
ATOM 3329 C C . TRP A 1 416 ? -11.614 5.217 8.567 1.00 85.69 416 TRP A C 1
ATOM 3331 O O . TRP A 1 416 ? -11.510 4.696 7.453 1.00 85.69 416 TRP A O 1
ATOM 3341 N N . ASP A 1 417 ? -10.553 5.605 9.276 1.00 82.06 417 ASP A N 1
ATOM 3342 C CA . ASP A 1 417 ? -9.179 5.295 8.891 1.00 82.06 417 ASP A CA 1
ATOM 3343 C C . ASP A 1 417 ? -8.972 3.764 8.856 1.00 82.06 417 ASP A C 1
ATOM 3345 O O . ASP A 1 417 ? -9.432 3.071 9.773 1.00 82.06 417 ASP A O 1
ATOM 3349 N N . PRO A 1 418 ? -8.305 3.211 7.823 1.00 75.31 418 PRO A N 1
ATOM 3350 C CA . PRO A 1 418 ? -8.079 1.772 7.705 1.00 75.31 418 PRO A CA 1
ATOM 3351 C C . PRO A 1 418 ? -7.449 1.129 8.947 1.00 75.31 418 PRO A C 1
ATOM 3353 O O . PRO A 1 418 ? -7.844 0.025 9.315 1.00 75.31 418 PRO A O 1
ATOM 3356 N N . GLU A 1 419 ? -6.523 1.809 9.636 1.00 76.19 419 GLU A N 1
ATOM 3357 C CA . GLU A 1 419 ? -5.895 1.257 10.846 1.00 76.19 419 GLU A CA 1
ATOM 3358 C C . GLU A 1 419 ? -6.903 1.130 12.002 1.00 76.19 419 GLU A C 1
ATOM 3360 O O . GLU A 1 419 ? -6.827 0.207 12.816 1.00 76.19 419 GLU A O 1
ATOM 3365 N N . LEU A 1 420 ? -7.879 2.039 12.074 1.00 85.94 420 LEU A N 1
ATOM 3366 C CA . LEU A 1 420 ? -8.935 2.001 13.087 1.00 85.94 420 LEU A CA 1
ATOM 3367 C C . LEU A 1 420 ? -10.029 0.998 12.754 1.00 85.94 420 LEU A C 1
ATOM 3369 O O . LEU A 1 420 ? -10.645 0.458 13.673 1.00 85.94 420 LEU A O 1
ATOM 3373 N N . ASN A 1 421 ? -10.247 0.714 11.469 1.00 86.06 421 ASN A N 1
ATOM 3374 C CA . ASN A 1 421 ? -11.161 -0.339 11.049 1.00 86.06 421 ASN A CA 1
ATOM 3375 C C . ASN A 1 421 ? -10.739 -1.695 11.627 1.00 86.06 421 ASN A C 1
ATOM 3377 O O . ASN A 1 421 ? -11.573 -2.427 12.139 1.00 86.06 421 ASN A O 1
ATOM 3381 N N . ASP A 1 422 ? -9.444 -1.997 11.632 1.00 85.69 422 ASP A N 1
ATOM 3382 C CA . ASP A 1 422 ? -8.936 -3.253 12.192 1.00 85.69 422 ASP A CA 1
ATOM 3383 C C . ASP A 1 422 ? -9.183 -3.362 13.695 1.00 85.69 422 ASP A C 1
ATOM 3385 O O . ASP A 1 422 ? -9.611 -4.402 14.194 1.00 85.69 422 ASP A O 1
ATOM 3389 N N . ARG A 1 423 ? -8.959 -2.262 14.420 1.00 86.25 423 ARG A N 1
ATOM 3390 C CA . ARG A 1 423 ? -9.230 -2.188 15.861 1.00 86.25 423 ARG A CA 1
ATOM 3391 C C . ARG A 1 423 ? -10.719 -2.333 16.155 1.00 86.25 423 ARG A C 1
ATOM 3393 O O . ARG A 1 423 ? -11.082 -2.969 17.138 1.00 86.25 423 ARG A O 1
ATOM 3400 N N . PHE A 1 424 ? -11.569 -1.762 15.304 1.00 88.50 424 PHE A N 1
ATOM 3401 C CA . PHE A 1 424 ? -13.017 -1.909 15.395 1.00 88.50 424 PHE A CA 1
ATOM 3402 C C . PHE A 1 424 ? -13.460 -3.360 15.181 1.00 88.50 424 PHE A C 1
ATOM 3404 O O . PHE A 1 424 ? -14.193 -3.891 16.009 1.00 88.50 424 PHE A O 1
ATOM 3411 N N . GLU A 1 425 ? -12.976 -4.015 14.123 1.00 86.94 425 GLU A N 1
ATOM 3412 C CA . GLU A 1 425 ? -13.293 -5.416 13.819 1.00 86.94 425 GLU A CA 1
ATOM 3413 C C . GLU A 1 425 ? -12.857 -6.353 14.953 1.00 86.94 425 GLU A C 1
ATOM 3415 O O . GLU A 1 425 ? -13.634 -7.203 15.383 1.00 86.94 425 GLU A O 1
ATOM 3420 N N . LEU A 1 426 ? -11.651 -6.155 15.501 1.00 86.12 426 LEU A N 1
ATOM 3421 C CA . LEU A 1 426 ? -11.172 -6.910 16.665 1.00 86.12 426 LEU A CA 1
ATOM 3422 C C . LEU A 1 426 ? -12.053 -6.687 17.895 1.00 86.12 426 LEU A C 1
ATOM 3424 O O . LEU A 1 426 ? -12.388 -7.640 18.588 1.00 86.12 426 LEU A O 1
ATOM 3428 N N . ALA A 1 427 ? -12.451 -5.442 18.155 1.00 82.44 427 ALA A N 1
ATOM 3429 C CA . ALA A 1 427 ? -13.274 -5.101 19.309 1.00 82.44 427 ALA A CA 1
ATOM 3430 C C . ALA A 1 427 ? -14.735 -5.575 19.184 1.00 82.44 427 ALA A C 1
ATOM 3432 O O . ALA A 1 427 ? -15.399 -5.787 20.197 1.00 82.44 427 ALA A O 1
ATOM 3433 N N . LYS A 1 428 ? -15.252 -5.733 17.961 1.00 82.12 428 LYS A N 1
ATOM 3434 C CA . LYS A 1 428 ? -16.585 -6.295 17.691 1.00 82.12 428 LYS A CA 1
ATOM 3435 C C . LYS A 1 428 ? -16.612 -7.812 17.880 1.00 82.12 428 LYS A C 1
ATOM 3437 O O . LYS A 1 428 ? -17.602 -8.344 18.376 1.00 82.12 428 LYS A O 1
ATOM 3442 N N . ASP A 1 429 ? -15.507 -8.470 17.538 1.00 74.75 429 ASP A N 1
ATOM 3443 C CA . ASP A 1 429 ? -15.275 -9.899 17.764 1.00 74.75 429 ASP A CA 1
ATOM 3444 C C . ASP A 1 429 ? -14.700 -10.198 19.168 1.00 74.75 429 ASP A C 1
ATOM 3446 O O . ASP A 1 429 ? -14.364 -11.352 19.451 1.00 74.75 429 ASP A O 1
ATOM 3450 N N . ASP A 1 430 ? -14.592 -9.190 20.048 1.00 71.44 430 ASP A N 1
ATOM 3451 C CA . ASP A 1 430 ? -14.029 -9.324 21.395 1.00 71.44 430 ASP A CA 1
ATOM 3452 C C . ASP A 1 430 ? -14.900 -10.260 22.240 1.00 71.44 430 ASP A C 1
ATOM 3454 O O . ASP A 1 430 ? -16.064 -9.988 22.555 1.00 71.44 430 ASP A O 1
ATOM 3458 N N . LYS A 1 431 ? -14.326 -11.412 22.577 1.00 73.19 431 LYS A N 1
ATOM 3459 C CA . LYS A 1 431 ? -14.938 -12.446 23.411 1.00 73.19 431 LYS A CA 1
ATOM 3460 C C . LYS A 1 431 ? -14.196 -12.478 24.734 1.00 73.19 431 LYS A C 1
ATOM 3462 O O . LYS A 1 431 ? -12.998 -12.220 24.781 1.00 73.19 431 LYS A O 1
ATOM 3467 N N . ASP A 1 432 ? -14.884 -12.874 25.805 1.00 71.25 432 ASP A N 1
ATOM 3468 C CA . ASP A 1 432 ? -14.225 -13.159 27.083 1.00 71.25 432 ASP A CA 1
ATOM 3469 C C . ASP A 1 432 ? -13.375 -14.438 26.962 1.00 71.25 432 ASP A C 1
ATOM 3471 O O . ASP A 1 432 ? -13.788 -15.545 27.316 1.00 71.25 432 ASP A O 1
ATOM 3475 N N . LEU A 1 433 ? -12.190 -14.266 26.377 1.00 75.12 433 LEU A N 1
ATOM 3476 C CA . LEU A 1 433 ? -11.141 -15.270 26.233 1.00 75.12 433 LEU A CA 1
ATOM 3477 C C . LEU A 1 433 ? -10.180 -15.238 27.428 1.00 75.12 433 LEU A C 1
ATOM 3479 O O . LEU A 1 433 ? -9.367 -16.148 27.585 1.00 75.12 433 LEU A O 1
ATOM 3483 N N . TYR A 1 434 ? -10.303 -14.232 28.304 1.00 68.38 434 TYR A N 1
ATOM 3484 C CA . TYR A 1 434 ? -9.437 -14.024 29.465 1.00 68.38 434 TYR A CA 1
ATOM 3485 C C . TYR A 1 434 ? -9.431 -15.233 30.407 1.00 68.38 434 TYR A C 1
ATOM 3487 O O . TYR A 1 434 ? -8.404 -15.545 31.015 1.00 68.38 434 TYR A O 1
ATOM 3495 N N . HIS A 1 435 ? -10.580 -15.901 30.531 1.00 70.06 435 HIS A N 1
ATOM 3496 C CA . HIS A 1 435 ? -10.799 -17.059 31.398 1.00 70.06 435 HIS A CA 1
ATOM 3497 C C . HIS A 1 435 ? -10.819 -18.398 30.643 1.00 70.06 435 HIS A C 1
ATOM 3499 O O . HIS A 1 435 ? -11.378 -19.376 31.142 1.00 70.06 435 HIS A O 1
ATOM 3505 N N . LEU A 1 436 ? -10.265 -18.466 29.428 1.00 76.25 436 LEU A N 1
ATOM 3506 C CA . LEU A 1 436 ? -10.206 -19.716 28.676 1.00 76.25 436 LEU A CA 1
ATOM 3507 C C . LEU A 1 436 ? -8.995 -20.567 29.100 1.00 76.25 436 LEU A C 1
ATOM 3509 O O . LEU A 1 436 ? -7.934 -20.537 28.477 1.00 76.25 436 LEU A O 1
ATOM 3513 N N . ASP A 1 437 ? -9.182 -21.339 30.168 1.00 75.75 437 ASP A N 1
ATOM 3514 C CA . ASP A 1 437 ? -8.179 -22.226 30.777 1.00 75.75 437 ASP A CA 1
ATOM 3515 C C . ASP A 1 437 ? -8.471 -23.729 30.572 1.00 75.75 437 ASP A C 1
ATOM 3517 O O . ASP A 1 437 ? -7.692 -24.588 30.986 1.00 75.75 437 ASP A O 1
ATOM 3521 N N . SER A 1 438 ? -9.582 -24.062 29.907 1.00 83.06 438 SER A N 1
ATOM 3522 C CA . SER A 1 438 ? -10.034 -25.436 29.676 1.00 83.06 438 SER A CA 1
ATOM 3523 C C . SER A 1 438 ? -9.974 -25.825 28.200 1.00 83.06 438 SER A C 1
ATOM 3525 O O . SER A 1 438 ? -10.615 -25.195 27.355 1.00 83.06 438 SER A O 1
ATOM 3527 N N . GLU A 1 439 ? -9.295 -26.936 27.897 1.00 84.25 439 GLU A N 1
ATOM 3528 C CA . GLU A 1 439 ? -9.263 -27.523 26.549 1.00 84.25 439 GLU A CA 1
ATOM 3529 C C . GLU A 1 439 ? -10.659 -27.899 26.032 1.00 84.25 439 GLU A C 1
ATOM 3531 O O . GLU A 1 439 ? -10.911 -27.843 24.830 1.00 84.25 439 GLU A O 1
ATOM 3536 N N . LEU A 1 440 ? -11.591 -28.271 26.917 1.00 86.00 440 LEU A N 1
ATOM 3537 C CA . LEU A 1 440 ? -12.960 -28.604 26.518 1.00 86.00 440 LEU A CA 1
ATOM 3538 C C . LEU A 1 440 ? -13.654 -27.377 25.912 1.00 86.00 440 LEU A C 1
ATOM 3540 O O . LEU A 1 440 ? -14.197 -27.452 24.812 1.00 86.00 440 LEU A O 1
ATOM 3544 N N . ARG A 1 441 ? -13.566 -26.236 26.603 1.00 85.31 441 ARG A N 1
ATOM 3545 C CA . ARG A 1 441 ? -14.176 -24.974 26.173 1.00 85.31 441 ARG A CA 1
ATOM 3546 C C . ARG A 1 441 ? -13.488 -24.414 24.928 1.00 85.31 441 ARG A C 1
ATOM 3548 O O . ARG A 1 441 ? -14.165 -23.911 24.039 1.00 85.31 441 ARG A O 1
ATOM 3555 N N . LEU A 1 442 ? -12.165 -24.567 24.820 1.00 87.56 442 LEU A N 1
ATOM 3556 C CA . LEU A 1 442 ? -11.426 -24.252 23.594 1.00 87.56 442 LEU A CA 1
ATOM 3557 C C . LEU A 1 442 ? -11.972 -25.053 22.402 1.00 87.56 442 LEU A C 1
ATOM 3559 O O . LEU A 1 442 ? -12.330 -24.474 21.381 1.00 87.56 442 LEU A O 1
ATOM 3563 N N . ASN A 1 443 ? -12.099 -26.374 22.548 1.00 89.12 443 ASN A N 1
ATOM 3564 C CA . ASN A 1 443 ? -12.605 -27.249 21.489 1.00 89.12 443 ASN A CA 1
ATOM 3565 C C . ASN A 1 443 ? -14.056 -26.933 21.095 1.00 89.12 443 ASN A C 1
ATOM 3567 O O . ASN A 1 443 ? -14.412 -27.045 19.923 1.00 89.12 443 ASN A O 1
ATOM 3571 N N . GLU A 1 444 ? -14.901 -26.539 22.049 1.00 90.00 444 GLU A N 1
ATOM 3572 C CA . GLU A 1 444 ? -16.262 -26.072 21.768 1.00 90.00 444 GLU A CA 1
ATOM 3573 C C . GLU A 1 444 ? -16.257 -24.792 20.926 1.00 90.00 444 GLU A C 1
ATOM 3575 O O . GLU A 1 444 ? -16.954 -24.739 19.914 1.00 90.00 444 GLU A O 1
ATOM 3580 N N . MET A 1 445 ? -15.422 -23.812 21.286 1.00 90.31 445 MET A N 1
ATOM 3581 C CA . MET A 1 445 ? -15.288 -22.551 20.548 1.00 90.31 445 MET A CA 1
ATOM 3582 C C . MET A 1 445 ? -14.683 -22.740 19.149 1.00 90.31 445 MET A C 1
ATOM 3584 O O . MET A 1 445 ? -15.054 -22.046 18.206 1.00 90.31 445 MET A O 1
ATOM 3588 N N . VAL A 1 446 ? -13.783 -23.707 18.969 1.00 91.31 446 VAL A N 1
ATOM 3589 C CA . VAL A 1 446 ? -13.277 -24.070 17.635 1.00 91.31 446 VAL A CA 1
ATOM 3590 C C . VAL A 1 446 ? -14.385 -24.708 16.791 1.00 91.31 446 VAL A C 1
ATOM 3592 O O . VAL A 1 446 ? -14.548 -24.375 15.620 1.00 91.31 446 VAL A O 1
ATOM 3595 N N . ARG A 1 447 ? -15.204 -25.592 17.379 1.00 91.44 447 ARG A N 1
ATOM 3596 C CA . ARG A 1 447 ? -16.328 -26.237 16.674 1.00 91.44 447 ARG A CA 1
ATOM 3597 C C . ARG A 1 447 ? -17.444 -25.267 16.296 1.00 91.44 447 ARG A C 1
ATOM 3599 O O . ARG A 1 447 ? -18.070 -25.472 15.260 1.00 91.44 447 ARG A O 1
ATOM 3606 N N . SER A 1 448 ? -17.706 -24.244 17.109 1.00 90.69 448 SER A N 1
ATOM 3607 C CA . SER A 1 448 ? -18.679 -23.192 16.786 1.00 90.69 448 SER A CA 1
ATOM 3608 C C . SER A 1 448 ? -18.157 -22.186 15.753 1.00 90.69 448 SER A C 1
ATOM 3610 O O . SER A 1 448 ? -18.940 -21.381 15.254 1.00 90.69 448 SER A O 1
ATOM 3612 N N . GLY A 1 449 ? -16.864 -22.234 15.408 1.00 89.69 449 GLY A N 1
ATOM 3613 C CA . GLY A 1 449 ? -16.210 -21.254 14.537 1.00 89.69 449 GLY A CA 1
ATOM 3614 C C . GLY A 1 449 ? -15.868 -19.942 15.248 1.00 89.69 449 GLY A C 1
ATOM 3615 O O . GLY A 1 449 ? -15.484 -18.969 14.600 1.00 89.69 449 GLY A O 1
ATOM 3616 N N . ASP A 1 450 ? -15.991 -19.903 16.577 1.00 89.06 450 ASP A N 1
ATOM 3617 C CA . ASP A 1 450 ? -15.650 -18.737 17.385 1.00 89.06 450 ASP A CA 1
ATOM 3618 C C . ASP A 1 450 ? -14.145 -18.484 17.460 1.00 89.06 450 ASP A C 1
ATOM 3620 O O . ASP A 1 450 ? -13.738 -17.346 17.712 1.00 89.06 450 ASP A O 1
ATOM 3624 N N . LEU A 1 451 ? -13.357 -19.538 17.246 1.00 91.12 451 LEU A N 1
ATOM 3625 C CA . LEU A 1 451 ? -11.907 -19.533 17.147 1.00 91.12 451 LEU A CA 1
ATOM 3626 C C . LEU A 1 451 ? -11.465 -20.357 15.941 1.00 91.12 451 LEU A C 1
ATOM 3628 O O . LEU A 1 451 ? -12.082 -21.367 15.602 1.00 91.12 451 LEU A O 1
ATOM 3632 N N . VAL A 1 452 ? -10.361 -19.948 15.329 1.00 92.75 452 VAL A N 1
ATOM 3633 C CA . VAL A 1 452 ? -9.758 -20.629 14.184 1.00 92.75 452 VAL A CA 1
ATOM 3634 C C . VAL A 1 452 ? -8.274 -20.892 14.439 1.00 92.75 452 VAL A C 1
ATOM 3636 O O . VAL A 1 452 ? -7.614 -20.065 15.078 1.00 92.75 452 VAL A O 1
ATOM 3639 N N . PRO A 1 453 ? -7.740 -22.033 13.971 1.00 92.38 453 PRO A N 1
ATOM 3640 C CA . PRO A 1 453 ? -6.318 -22.317 14.065 1.00 92.38 453 PRO A CA 1
ATOM 3641 C C . PRO A 1 453 ? -5.534 -21.444 13.080 1.00 92.38 453 PRO A C 1
ATOM 3643 O O . PRO A 1 453 ? -5.911 -21.297 11.916 1.00 92.38 453 PRO A O 1
ATOM 3646 N N . VAL A 1 454 ? -4.419 -20.893 13.545 1.00 90.50 454 VAL A N 1
ATOM 3647 C CA . VAL A 1 454 ? -3.422 -20.183 12.741 1.00 90.50 454 VAL A CA 1
ATOM 3648 C C . VAL A 1 454 ? -2.027 -20.653 13.137 1.00 90.50 454 VAL A C 1
ATOM 3650 O O . VAL A 1 454 ? -1.790 -21.054 14.275 1.00 90.50 454 VAL A O 1
ATOM 3653 N N . MET A 1 455 ? -1.088 -20.608 12.197 1.00 88.06 455 MET A N 1
ATOM 3654 C CA . MET A 1 455 ? 0.302 -20.974 12.458 1.00 88.06 455 MET A CA 1
ATOM 3655 C C . MET A 1 455 ? 1.097 -19.727 12.836 1.00 88.06 455 MET A C 1
ATOM 3657 O O . MET A 1 455 ? 1.183 -18.805 12.031 1.00 88.06 455 MET A O 1
ATOM 3661 N N . ILE A 1 456 ? 1.707 -19.714 14.023 1.00 84.38 456 ILE A N 1
ATOM 3662 C CA . ILE A 1 456 ? 2.607 -18.645 14.476 1.00 84.38 456 ILE A CA 1
ATOM 3663 C C . ILE A 1 456 ? 3.930 -19.269 14.907 1.00 84.38 456 ILE A C 1
ATOM 3665 O O . ILE A 1 456 ? 3.949 -20.173 15.742 1.00 84.38 456 ILE A O 1
ATOM 3669 N N . ASN A 1 457 ? 5.048 -18.831 14.318 1.00 79.88 457 ASN A N 1
ATOM 3670 C CA . ASN A 1 457 ? 6.375 -19.420 14.563 1.00 79.88 457 ASN A CA 1
ATOM 3671 C C . ASN A 1 457 ? 6.424 -20.966 14.448 1.00 79.88 457 ASN A C 1
ATOM 3673 O O . ASN A 1 457 ? 7.180 -21.636 15.154 1.00 79.88 457 ASN A O 1
ATOM 3677 N N . GLY A 1 458 ? 5.607 -21.552 13.566 1.00 80.75 458 GLY A N 1
ATOM 3678 C CA . GLY A 1 458 ? 5.528 -23.005 13.371 1.00 80.75 458 GLY A CA 1
ATOM 3679 C C . GLY A 1 458 ? 4.717 -23.766 14.428 1.00 80.75 458 GLY A C 1
ATOM 3680 O O . GLY A 1 458 ? 4.653 -24.992 14.355 1.00 80.75 458 GLY A O 1
ATOM 3681 N N . ALA A 1 459 ? 4.074 -23.071 15.369 1.00 85.44 459 ALA A N 1
ATOM 3682 C CA . ALA A 1 459 ? 3.113 -23.643 16.306 1.00 85.44 459 ALA A CA 1
ATOM 3683 C C . ALA A 1 459 ? 1.677 -23.289 15.891 1.00 85.44 459 ALA A C 1
ATOM 3685 O O . ALA A 1 459 ? 1.408 -22.161 15.480 1.00 85.44 459 ALA A O 1
ATOM 3686 N N . GLU A 1 460 ? 0.757 -24.246 16.017 1.00 89.50 460 GLU A N 1
ATOM 3687 C CA . GLU A 1 460 ? -0.673 -23.978 15.864 1.00 89.50 460 GLU A CA 1
ATOM 3688 C C . GLU A 1 460 ? -1.188 -23.268 17.119 1.00 89.50 460 GLU A C 1
ATOM 3690 O O . GLU A 1 460 ? -1.010 -23.751 18.239 1.00 89.50 460 GLU A O 1
ATOM 3695 N N . VAL A 1 461 ? -1.822 -22.116 16.929 1.00 89.88 461 VAL A N 1
ATOM 3696 C CA . VAL A 1 461 ? -2.494 -21.355 17.984 1.00 89.88 461 VAL A CA 1
ATOM 3697 C C . VAL A 1 461 ? -3.899 -20.986 17.532 1.00 89.88 461 VAL A C 1
ATOM 3699 O O . VAL A 1 461 ? -4.174 -20.877 16.340 1.00 89.88 461 VAL A O 1
ATOM 3702 N N . TYR A 1 462 ? -4.799 -20.772 18.484 1.00 90.44 462 TYR A N 1
ATOM 3703 C CA . TYR A 1 462 ? -6.192 -20.440 18.197 1.00 90.44 462 TYR A CA 1
ATOM 3704 C C . TYR A 1 462 ? -6.435 -18.953 18.409 1.00 90.44 462 TYR A C 1
ATOM 3706 O O . TYR A 1 462 ? -6.054 -18.410 19.442 1.00 90.44 462 TYR A O 1
ATOM 3714 N N . VAL A 1 463 ? -7.073 -18.296 17.442 1.00 91.06 463 VAL A N 1
ATOM 3715 C CA . VAL A 1 463 ? -7.379 -16.856 17.482 1.00 91.06 463 VAL A CA 1
ATOM 3716 C C . VAL A 1 463 ? -8.801 -16.594 16.991 1.00 91.06 463 VAL A C 1
ATOM 3718 O O . VAL A 1 463 ? -9.433 -17.477 16.411 1.00 91.06 463 VAL A O 1
ATOM 3721 N N . THR A 1 464 ? -9.328 -15.388 17.207 1.00 91.06 464 THR A N 1
ATOM 3722 C CA . THR A 1 464 ? -10.635 -15.006 16.651 1.00 91.06 464 THR A CA 1
ATOM 3723 C C . THR A 1 464 ? -10.581 -14.912 15.118 1.00 91.06 464 THR A C 1
ATOM 3725 O O . THR A 1 464 ? -9.526 -14.605 14.552 1.00 91.06 464 THR A O 1
ATOM 3728 N N . PRO A 1 465 ? -11.705 -15.125 14.408 1.00 91.31 465 PRO A N 1
ATOM 3729 C CA . PRO A 1 465 ? -11.757 -14.959 12.958 1.00 91.31 465 PRO A CA 1
ATOM 3730 C C . PRO A 1 465 ? -11.286 -13.579 12.471 1.00 91.31 465 PRO A C 1
ATOM 3732 O O . PRO A 1 465 ? -10.574 -13.514 11.468 1.00 91.31 465 PRO A O 1
ATOM 3735 N N . ALA A 1 466 ? -11.629 -12.482 13.162 1.00 90.88 466 ALA A N 1
ATOM 3736 C CA . ALA A 1 466 ? -11.096 -11.153 12.842 1.00 90.88 466 ALA A CA 1
ATOM 3737 C C . ALA A 1 466 ? -9.568 -11.087 12.966 1.00 90.88 466 ALA A C 1
ATOM 3739 O O . ALA A 1 466 ? -8.906 -10.626 12.034 1.00 90.88 466 ALA A O 1
ATOM 3740 N N . ALA A 1 467 ? -8.997 -11.596 14.064 1.00 91.25 467 ALA A N 1
ATOM 3741 C CA . ALA A 1 467 ? -7.550 -11.613 14.257 1.00 91.25 467 ALA A CA 1
ATOM 3742 C C . ALA A 1 467 ? -6.834 -12.437 13.178 1.00 91.25 467 ALA A C 1
ATOM 3744 O O . ALA A 1 467 ? -5.820 -11.986 12.649 1.00 91.25 467 ALA A O 1
ATOM 3745 N N . ALA A 1 468 ? -7.389 -13.590 12.786 1.00 91.44 468 ALA A N 1
ATOM 3746 C CA . ALA A 1 468 ? -6.847 -14.403 11.698 1.00 91.44 468 ALA A CA 1
ATOM 3747 C C . ALA A 1 468 ? -6.844 -13.652 10.354 1.00 91.44 468 ALA A C 1
ATOM 3749 O O . ALA A 1 468 ? -5.821 -13.627 9.671 1.00 91.44 468 ALA A O 1
ATOM 3750 N N . ARG A 1 469 ? -7.954 -12.984 9.996 1.00 89.94 469 ARG A N 1
ATOM 3751 C CA . ARG A 1 469 ? -8.045 -12.185 8.757 1.00 89.94 469 ARG A CA 1
ATOM 3752 C C . ARG A 1 469 ? -7.043 -11.031 8.742 1.00 89.94 469 ARG A C 1
ATOM 3754 O O . ARG A 1 469 ? -6.396 -10.790 7.723 1.00 89.94 469 ARG A O 1
ATOM 3761 N N . ILE A 1 470 ? -6.921 -10.314 9.860 1.00 90.31 470 ILE A N 1
ATOM 3762 C CA . ILE A 1 470 ? -5.980 -9.196 9.993 1.00 90.31 470 ILE A CA 1
ATOM 3763 C C . ILE A 1 470 ? -4.547 -9.710 9.889 1.00 90.31 470 ILE A C 1
ATOM 3765 O O . ILE A 1 470 ? -3.767 -9.142 9.128 1.00 90.31 470 ILE A O 1
ATOM 3769 N N . ARG A 1 471 ? -4.216 -10.804 10.589 1.00 90.50 471 ARG A N 1
ATOM 3770 C CA . ARG A 1 471 ? -2.894 -11.432 10.528 1.00 90.50 471 ARG A CA 1
ATOM 3771 C C . ARG A 1 471 ? -2.511 -11.788 9.100 1.00 90.50 471 ARG A C 1
ATOM 3773 O O . ARG A 1 471 ? -1.469 -11.347 8.633 1.00 90.50 471 ARG A O 1
ATOM 3780 N N . GLU A 1 472 ? -3.371 -12.509 8.394 1.00 88.62 472 GLU A N 1
ATOM 3781 C CA . GLU A 1 472 ? -3.106 -12.930 7.018 1.00 88.62 472 GLU A CA 1
ATOM 3782 C C . GLU A 1 472 ? -2.879 -11.736 6.076 1.00 88.62 472 GLU A C 1
ATOM 3784 O O . GLU A 1 472 ? -1.982 -11.755 5.232 1.00 88.62 472 GLU A O 1
ATOM 3789 N N . ARG A 1 473 ? -3.641 -10.648 6.249 1.00 87.94 473 ARG A N 1
ATOM 3790 C CA . ARG A 1 473 ? -3.420 -9.415 5.485 1.00 87.94 473 ARG A CA 1
ATOM 3791 C C . ARG A 1 473 ? -2.069 -8.771 5.820 1.00 87.94 473 ARG A C 1
ATOM 3793 O O . ARG A 1 473 ? -1.388 -8.296 4.915 1.00 87.94 473 ARG A O 1
ATOM 3800 N N . MET A 1 474 ? -1.660 -8.754 7.090 1.00 89.75 474 MET A N 1
ATOM 3801 C CA . MET A 1 474 ? -0.354 -8.213 7.494 1.00 89.75 474 MET A CA 1
ATOM 3802 C C . MET A 1 474 ? 0.811 -9.074 6.996 1.00 89.75 474 MET A C 1
ATOM 3804 O O . MET A 1 474 ? 1.805 -8.518 6.536 1.00 89.75 474 MET A O 1
ATOM 3808 N N . GLU A 1 475 ? 0.671 -10.401 7.002 1.00 87.75 475 GLU A N 1
ATOM 3809 C CA . GLU A 1 475 ? 1.637 -11.325 6.392 1.00 87.75 475 GLU A CA 1
ATOM 3810 C C . GLU A 1 475 ? 1.805 -11.033 4.896 1.00 87.75 475 GLU A C 1
ATOM 3812 O O . GLU A 1 475 ? 2.929 -10.862 4.428 1.00 87.75 475 GLU A O 1
ATOM 3817 N N . SER A 1 476 ? 0.700 -10.866 4.160 1.00 85.75 476 SER A N 1
ATOM 3818 C CA . SER A 1 476 ? 0.742 -10.524 2.732 1.00 85.75 476 SER A CA 1
ATOM 3819 C C . SER A 1 476 ? 1.438 -9.179 2.470 1.00 85.75 476 SER A C 1
ATOM 3821 O O . SER A 1 476 ? 2.228 -9.049 1.534 1.00 85.75 476 SER A O 1
ATOM 3823 N N . ARG A 1 477 ? 1.232 -8.181 3.341 1.00 88.12 477 ARG A N 1
ATOM 3824 C CA . ARG A 1 477 ? 1.945 -6.893 3.266 1.00 88.12 477 ARG A CA 1
ATOM 3825 C C . ARG A 1 477 ? 3.433 -7.037 3.571 1.00 88.12 477 ARG A C 1
ATOM 3827 O O . ARG A 1 477 ? 4.249 -6.427 2.884 1.00 88.12 477 ARG A O 1
ATOM 3834 N N . CYS A 1 478 ? 3.805 -7.850 4.560 1.00 88.25 478 CYS A N 1
ATOM 3835 C CA . CYS A 1 478 ? 5.205 -8.176 4.815 1.00 88.25 478 CYS A CA 1
ATOM 3836 C C . CYS A 1 478 ? 5.843 -8.856 3.601 1.00 88.25 478 CYS A C 1
ATOM 3838 O O . CYS A 1 478 ? 6.928 -8.449 3.198 1.00 88.25 478 CYS A O 1
ATOM 3840 N N . GLU A 1 479 ? 5.167 -9.824 2.981 1.00 83.62 479 GLU A N 1
ATOM 3841 C CA . GLU A 1 479 ? 5.628 -10.475 1.750 1.00 83.62 479 GLU A CA 1
ATOM 3842 C C . GLU A 1 479 ? 5.830 -9.464 0.615 1.00 83.62 479 GLU A C 1
ATOM 3844 O O . GLU A 1 479 ? 6.905 -9.443 0.012 1.00 83.62 479 GLU A O 1
ATOM 3849 N N . ALA A 1 480 ? 4.883 -8.544 0.405 1.00 82.88 480 ALA A N 1
ATOM 3850 C CA . ALA A 1 480 ? 5.032 -7.467 -0.574 1.00 82.88 480 ALA A CA 1
ATOM 3851 C C . ALA A 1 480 ? 6.288 -6.613 -0.313 1.00 82.88 480 ALA A C 1
ATOM 3853 O O . ALA A 1 480 ? 7.051 -6.346 -1.243 1.00 82.88 480 ALA A O 1
ATOM 3854 N N . ILE A 1 481 ? 6.558 -6.237 0.944 1.00 84.31 481 ILE A N 1
ATOM 3855 C CA . ILE A 1 481 ? 7.770 -5.484 1.315 1.00 84.31 481 ILE A CA 1
ATOM 3856 C C . ILE A 1 481 ? 9.030 -6.325 1.069 1.00 84.31 481 ILE A C 1
ATOM 3858 O O . ILE A 1 481 ? 10.001 -5.821 0.510 1.00 84.31 481 ILE A O 1
ATOM 3862 N N . MET A 1 482 ? 9.032 -7.609 1.440 1.00 81.62 482 MET A N 1
ATOM 3863 C CA . MET A 1 482 ? 10.195 -8.488 1.263 1.00 81.62 482 MET A CA 1
ATOM 3864 C C . MET A 1 482 ? 10.610 -8.643 -0.203 1.00 81.62 482 MET A C 1
ATOM 3866 O O . MET A 1 482 ? 11.794 -8.804 -0.477 1.00 81.62 482 MET A O 1
ATOM 3870 N N . THR A 1 483 ? 9.679 -8.551 -1.155 1.00 74.06 483 THR A N 1
ATOM 3871 C CA . THR A 1 483 ? 10.044 -8.576 -2.585 1.00 74.06 483 THR A CA 1
ATOM 3872 C C . THR A 1 483 ? 10.768 -7.308 -3.046 1.00 74.06 483 THR A C 1
ATOM 3874 O O . THR A 1 483 ? 11.559 -7.345 -3.984 1.00 74.06 483 THR A O 1
ATOM 3877 N N . GLN A 1 484 ? 10.557 -6.176 -2.372 1.00 70.88 484 GLN A N 1
ATOM 3878 C CA . GLN A 1 484 ? 11.218 -4.914 -2.714 1.00 70.88 484 GLN A CA 1
ATOM 3879 C C . GLN A 1 484 ? 12.623 -4.804 -2.117 1.00 70.88 484 GLN A C 1
ATOM 3881 O O . GLN A 1 484 ? 13.481 -4.100 -2.655 1.00 70.88 484 GLN A O 1
ATOM 3886 N N . TYR A 1 485 ? 12.879 -5.503 -1.011 1.00 74.00 485 TYR A N 1
ATOM 3887 C CA . TYR A 1 485 ? 14.109 -5.362 -0.249 1.00 74.00 485 TYR A CA 1
ATOM 3888 C C . TYR A 1 485 ? 14.810 -6.701 -0.049 1.00 74.00 485 TYR A C 1
ATOM 3890 O O . TYR A 1 485 ? 14.273 -7.648 0.515 1.00 74.00 485 TYR A O 1
ATOM 3898 N N . ARG A 1 486 ? 16.080 -6.756 -0.454 1.00 67.31 486 ARG A N 1
ATOM 3899 C CA . ARG A 1 486 ? 16.942 -7.900 -0.142 1.00 67.31 486 ARG A CA 1
ATOM 3900 C C . ARG A 1 486 ? 17.289 -7.892 1.350 1.00 67.31 486 ARG A C 1
ATOM 3902 O O . ARG A 1 486 ? 17.421 -6.827 1.949 1.00 67.31 486 ARG A O 1
ATOM 3909 N N . ASP A 1 487 ? 17.466 -9.081 1.921 1.00 79.50 487 ASP A N 1
ATOM 3910 C CA . ASP A 1 487 ? 17.903 -9.293 3.310 1.00 79.50 487 ASP A CA 1
ATOM 3911 C C . ASP A 1 487 ? 16.913 -8.811 4.392 1.00 79.50 487 ASP A C 1
ATOM 3913 O O . ASP A 1 487 ? 17.310 -8.386 5.483 1.00 79.50 487 ASP A O 1
ATOM 3917 N N . CYS A 1 488 ? 15.608 -8.894 4.116 1.00 84.94 488 CYS A N 1
ATOM 3918 C CA . CYS A 1 488 ? 14.583 -8.713 5.140 1.00 84.94 488 CYS A CA 1
ATOM 3919 C C . CYS A 1 488 ? 14.604 -9.843 6.173 1.00 84.94 488 CYS A C 1
ATOM 3921 O O . CYS A 1 488 ? 14.760 -11.020 5.845 1.00 84.94 488 CYS A O 1
ATOM 3923 N N . ARG A 1 489 ? 14.356 -9.481 7.431 1.00 87.88 489 ARG A N 1
ATOM 3924 C CA . ARG A 1 489 ? 14.074 -10.419 8.514 1.00 87.88 489 ARG A CA 1
ATOM 3925 C C . ARG A 1 489 ? 12.691 -10.132 9.071 1.00 87.88 489 ARG A C 1
ATOM 3927 O O . ARG A 1 489 ? 12.441 -9.018 9.533 1.00 87.88 489 ARG A O 1
ATOM 3934 N N . VAL A 1 490 ? 11.831 -11.143 9.042 1.00 89.31 490 VAL A N 1
ATOM 3935 C CA . VAL A 1 490 ? 10.551 -11.129 9.749 1.00 89.31 490 VAL A CA 1
ATOM 3936 C C . VAL A 1 490 ? 10.759 -11.777 11.114 1.00 89.31 490 VAL A C 1
ATOM 3938 O O . VAL A 1 490 ? 11.344 -12.855 11.221 1.00 89.31 490 VAL A O 1
ATOM 3941 N N . GLU A 1 491 ? 10.337 -11.081 12.159 1.00 89.88 491 GLU A N 1
ATOM 3942 C CA . GLU A 1 491 ? 10.295 -11.568 13.530 1.00 89.88 491 GLU A CA 1
ATOM 3943 C C . GLU A 1 491 ? 8.844 -11.524 14.005 1.00 89.88 491 GLU A C 1
ATOM 3945 O O . GLU A 1 491 ? 8.193 -10.478 13.946 1.00 89.88 491 GLU A O 1
ATOM 3950 N N . GLU A 1 492 ? 8.354 -12.661 14.488 1.00 90.50 492 GLU A N 1
ATOM 3951 C CA . GLU A 1 492 ? 7.028 -12.777 15.082 1.00 90.50 492 GLU A CA 1
ATOM 3952 C C . GLU A 1 492 ? 7.167 -12.985 16.584 1.00 90.50 492 GLU A C 1
ATOM 3954 O O . GLU A 1 492 ? 7.895 -13.873 17.043 1.00 90.50 492 GLU A O 1
ATOM 3959 N N . ARG A 1 493 ? 6.462 -12.169 17.365 1.00 89.81 493 ARG A N 1
ATOM 3960 C CA . ARG A 1 493 ? 6.436 -12.278 18.818 1.00 89.81 493 ARG A CA 1
ATOM 3961 C C . ARG A 1 493 ? 5.005 -12.376 19.305 1.00 89.81 493 ARG A C 1
ATOM 3963 O O . ARG A 1 493 ? 4.254 -11.410 19.247 1.00 89.81 493 ARG A O 1
ATOM 3970 N N . THR A 1 494 ? 4.695 -13.514 19.898 1.00 89.56 494 THR A N 1
ATOM 3971 C CA . THR A 1 494 ? 3.398 -13.776 20.510 1.00 89.56 494 THR A CA 1
ATOM 3972 C C . THR A 1 494 ? 3.482 -13.576 22.016 1.00 89.56 494 THR A C 1
ATOM 3974 O O . THR A 1 494 ? 4.396 -14.090 22.666 1.00 89.56 494 THR A O 1
ATOM 3977 N N . ASP A 1 495 ? 2.539 -12.825 22.577 1.00 88.44 495 ASP A N 1
ATOM 3978 C CA . ASP A 1 495 ? 2.406 -12.648 24.019 1.00 88.44 495 ASP A CA 1
ATOM 3979 C C . ASP A 1 495 ? 1.362 -13.621 24.572 1.00 88.44 495 ASP A C 1
ATOM 3981 O O . ASP A 1 495 ? 0.164 -13.509 24.295 1.00 88.44 495 ASP A O 1
ATOM 3985 N N . MET A 1 496 ? 1.833 -14.588 25.358 1.00 83.88 496 MET A N 1
ATOM 3986 C CA . MET A 1 496 ? 0.997 -15.558 26.058 1.00 83.88 496 MET A CA 1
ATOM 3987 C C . MET A 1 496 ? 0.880 -15.152 27.520 1.00 83.88 496 MET A C 1
ATOM 3989 O O . MET A 1 496 ? 1.879 -15.000 28.226 1.00 83.88 496 MET A O 1
ATOM 3993 N N . ARG A 1 497 ? -0.349 -15.060 28.019 1.00 79.88 497 ARG A N 1
ATOM 3994 C CA . ARG A 1 497 ? -0.567 -14.928 29.456 1.00 79.88 497 ARG A CA 1
ATOM 3995 C C . ARG A 1 497 ? -0.394 -16.285 30.142 1.00 79.88 497 ARG A C 1
ATOM 3997 O O . ARG A 1 497 ? -0.838 -17.306 29.624 1.00 79.88 497 ARG A O 1
ATOM 4004 N N . ALA A 1 498 ? 0.198 -16.293 31.337 1.00 74.94 498 ALA A N 1
ATOM 4005 C CA . ALA A 1 498 ? 0.320 -17.502 32.151 1.00 74.94 498 ALA A CA 1
ATOM 4006 C C . ALA A 1 498 ? -1.054 -18.159 32.390 1.00 74.94 498 ALA A C 1
ATOM 4008 O O . ALA A 1 498 ? -1.973 -17.504 32.881 1.00 74.94 498 ALA A O 1
ATOM 4009 N N . GLY A 1 499 ? -1.169 -19.443 32.041 1.00 72.38 499 GLY A N 1
ATOM 4010 C CA . GLY A 1 499 ? -2.400 -20.229 32.179 1.00 72.38 499 GLY A CA 1
ATOM 4011 C C . GLY A 1 499 ? -3.432 -20.040 31.060 1.00 72.38 499 GLY A C 1
ATOM 4012 O O . GLY A 1 499 ? -4.443 -20.730 31.078 1.00 72.38 499 GLY A O 1
ATOM 4013 N N . SER A 1 500 ? -3.190 -19.150 30.090 1.00 79.44 500 SER A N 1
ATOM 4014 C CA . SER A 1 500 ? -4.063 -18.993 28.920 1.00 79.44 500 SER A CA 1
ATOM 4015 C C . SER A 1 500 ? -3.722 -20.017 27.842 1.00 79.44 500 SER A C 1
ATOM 4017 O O . SER A 1 500 ? -2.547 -20.237 27.543 1.00 79.44 500 SER A O 1
ATOM 4019 N N . LEU A 1 501 ? -4.752 -20.585 27.214 1.00 81.25 501 LEU A N 1
ATOM 4020 C CA . LEU A 1 501 ? -4.608 -21.428 26.021 1.00 81.25 501 LEU A CA 1
ATOM 4021 C C . LEU A 1 501 ? -4.530 -20.610 24.721 1.00 81.25 501 LEU A C 1
ATOM 4023 O O . LEU A 1 501 ? -4.198 -21.153 23.671 1.00 81.25 501 LEU A O 1
ATOM 4027 N N . ILE A 1 502 ? -4.826 -19.308 24.791 1.00 84.06 502 ILE A N 1
ATOM 4028 C CA . ILE A 1 502 ? -4.898 -18.402 23.640 1.00 84.06 502 ILE A CA 1
ATOM 4029 C C . ILE A 1 502 ? -3.930 -17.226 23.820 1.00 84.06 502 ILE A C 1
ATOM 4031 O O . ILE A 1 502 ? -3.849 -16.661 24.921 1.00 84.06 502 ILE A O 1
ATOM 4035 N N . PRO A 1 503 ? -3.224 -16.810 22.756 1.00 87.38 503 PRO A N 1
ATOM 4036 C CA . PRO A 1 503 ? -2.384 -15.619 22.778 1.00 87.38 503 PRO A CA 1
ATOM 4037 C C . PRO A 1 503 ? -3.189 -14.347 23.020 1.00 87.38 503 PRO A C 1
ATOM 4039 O O . PRO A 1 503 ? -4.271 -14.165 22.472 1.00 87.38 503 PRO A O 1
ATOM 4042 N N . ARG A 1 504 ? -2.646 -13.447 23.838 1.00 86.56 504 ARG A N 1
ATOM 4043 C CA . ARG A 1 504 ? -3.247 -12.133 24.090 1.00 86.56 504 ARG A CA 1
ATOM 4044 C C . ARG A 1 504 ? -3.019 -11.200 22.911 1.00 86.56 504 ARG A C 1
ATOM 4046 O O . ARG A 1 504 ? -3.922 -10.501 22.461 1.00 86.56 504 ARG A O 1
ATOM 4053 N N . SER A 1 505 ? -1.784 -11.177 22.429 1.00 89.19 505 SER A N 1
ATOM 4054 C CA . SER A 1 505 ? -1.405 -10.373 21.280 1.00 89.19 505 SER A CA 1
ATOM 4055 C C . SER A 1 505 ? -0.352 -11.078 20.453 1.00 89.19 505 SER A C 1
ATOM 4057 O O . SER A 1 505 ? 0.366 -11.959 20.934 1.00 89.19 505 SER A O 1
ATOM 4059 N N . ASP A 1 506 ? -0.272 -10.664 19.203 1.00 90.38 506 ASP A N 1
ATOM 4060 C CA . ASP A 1 506 ? 0.727 -11.117 18.262 1.00 90.38 506 ASP A CA 1
ATOM 4061 C C . ASP A 1 506 ? 1.349 -9.914 17.558 1.00 90.38 506 ASP A C 1
ATOM 4063 O O . ASP A 1 506 ? 0.668 -8.945 17.230 1.00 90.38 506 ASP A O 1
ATOM 4067 N N . CYS A 1 507 ? 2.663 -9.939 17.387 1.00 91.94 507 CYS A N 1
ATOM 4068 C CA . CYS A 1 507 ? 3.432 -8.821 16.873 1.00 91.94 507 CYS A CA 1
ATOM 4069 C C . CYS A 1 507 ? 4.269 -9.279 15.687 1.00 91.94 507 CYS A C 1
ATOM 4071 O O . CYS A 1 507 ? 5.121 -10.155 15.834 1.00 91.94 507 CYS A O 1
ATOM 4073 N N . ILE A 1 508 ? 4.059 -8.643 14.536 1.00 92.19 508 ILE A N 1
ATOM 4074 C CA . ILE A 1 508 ? 4.802 -8.901 13.305 1.00 92.19 508 ILE A CA 1
ATOM 4075 C C . ILE A 1 508 ? 5.742 -7.723 13.076 1.00 92.19 508 ILE A C 1
ATOM 4077 O O . ILE A 1 508 ? 5.305 -6.580 12.922 1.00 92.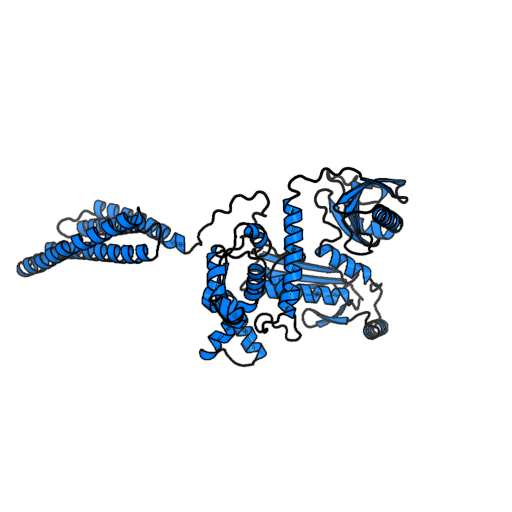19 508 ILE A O 1
ATOM 4081 N N . THR A 1 509 ? 7.042 -8.004 13.053 1.00 91.88 509 THR A N 1
ATOM 4082 C CA . THR A 1 509 ? 8.086 -7.014 12.785 1.00 91.88 509 THR A CA 1
ATOM 4083 C C . THR A 1 509 ? 8.874 -7.423 11.553 1.00 91.88 509 THR A C 1
ATOM 4085 O O . THR A 1 509 ? 9.432 -8.513 11.512 1.00 91.88 509 THR A O 1
ATOM 4088 N N . LEU A 1 510 ? 8.994 -6.533 10.571 1.00 92.56 510 LEU A N 1
ATOM 4089 C CA . LEU A 1 510 ? 9.904 -6.706 9.439 1.00 92.56 510 LEU A CA 1
ATOM 4090 C C . LEU A 1 510 ? 11.012 -5.661 9.530 1.00 92.56 510 LEU A C 1
ATOM 4092 O O . LEU A 1 510 ? 10.753 -4.456 9.611 1.00 92.56 510 LEU A O 1
ATOM 4096 N N . SER A 1 511 ? 12.256 -6.134 9.503 1.00 90.81 511 SER A N 1
ATOM 4097 C CA . SER A 1 511 ? 13.454 -5.300 9.593 1.00 90.81 511 SER A CA 1
ATOM 4098 C C . SER A 1 511 ? 14.417 -5.554 8.434 1.00 90.81 511 SER A C 1
ATOM 4100 O O . SER A 1 511 ? 14.504 -6.667 7.920 1.00 90.81 511 SER A O 1
ATOM 4102 N N . ILE A 1 512 ? 15.171 -4.523 8.050 1.00 86.94 512 ILE A N 1
ATOM 4103 C CA . ILE A 1 512 ? 16.288 -4.597 7.101 1.00 86.94 512 ILE A CA 1
ATOM 4104 C C . ILE A 1 512 ? 17.550 -4.182 7.852 1.00 86.94 512 ILE A C 1
ATOM 4106 O O . ILE A 1 512 ? 17.688 -3.037 8.293 1.00 86.94 512 ILE A O 1
ATOM 4110 N N . GLY A 1 513 ? 18.472 -5.123 8.048 1.00 85.88 513 GLY A N 1
ATOM 4111 C CA . GLY A 1 513 ? 19.617 -4.908 8.930 1.00 85.88 513 GLY A CA 1
ATOM 4112 C C . GLY A 1 513 ? 19.168 -4.582 10.361 1.00 85.88 513 GLY A C 1
ATOM 4113 O O . GLY A 1 513 ? 18.644 -5.446 11.056 1.00 85.88 513 GLY A O 1
ATOM 4114 N N . LYS A 1 514 ? 19.393 -3.340 10.810 1.00 84.31 514 LYS A N 1
ATOM 4115 C CA . LYS A 1 514 ? 18.968 -2.847 12.138 1.00 84.31 514 LYS A CA 1
ATOM 4116 C C . LYS A 1 514 ? 17.729 -1.948 12.094 1.00 84.31 514 LYS A C 1
ATOM 4118 O O . LYS A 1 514 ? 17.286 -1.488 13.142 1.00 84.31 514 LYS A O 1
ATOM 4123 N N . GLU A 1 515 ? 17.208 -1.650 10.909 1.00 86.06 515 GLU A N 1
ATOM 4124 C CA . GLU A 1 515 ? 16.085 -0.733 10.743 1.00 86.06 515 GLU A CA 1
ATOM 4125 C C . GLU A 1 515 ? 14.774 -1.505 10.655 1.00 86.06 515 GLU A C 1
ATOM 4127 O O . GLU A 1 515 ? 14.592 -2.323 9.754 1.00 86.06 515 GLU A O 1
ATOM 4132 N N . THR A 1 516 ? 13.836 -1.205 11.549 1.00 87.62 516 THR A N 1
ATOM 4133 C CA . THR A 1 516 ? 12.460 -1.691 11.434 1.00 87.62 516 THR A CA 1
ATOM 4134 C C . THR A 1 516 ? 11.749 -0.946 10.311 1.00 87.62 516 THR A C 1
ATOM 4136 O O . THR A 1 516 ? 11.648 0.281 10.337 1.00 87.62 516 THR A O 1
ATOM 4139 N N . LYS A 1 517 ? 11.254 -1.692 9.323 1.00 86.81 517 LYS A N 1
ATOM 4140 C CA . LYS A 1 517 ? 10.500 -1.157 8.183 1.00 86.81 517 LYS A CA 1
ATOM 4141 C C . LYS A 1 517 ? 9.002 -1.318 8.345 1.00 86.81 517 LYS A C 1
ATOM 4143 O O . LYS A 1 517 ? 8.265 -0.514 7.792 1.00 86.81 517 LYS A O 1
ATOM 4148 N N . PHE A 1 518 ? 8.557 -2.312 9.099 1.00 90.25 518 PHE A N 1
ATOM 4149 C CA . PHE A 1 518 ? 7.147 -2.549 9.367 1.00 90.25 518 PHE A CA 1
ATOM 4150 C C . PHE A 1 518 ? 6.990 -3.159 10.757 1.00 90.25 518 PHE A C 1
ATOM 4152 O O . PHE A 1 518 ? 7.798 -3.992 11.170 1.00 90.25 518 PHE A O 1
ATOM 4159 N N . LEU A 1 519 ? 5.962 -2.718 11.471 1.00 90.44 519 LEU A N 1
ATOM 4160 C CA . LEU A 1 519 ? 5.600 -3.207 12.793 1.00 90.44 519 LEU A CA 1
ATOM 4161 C C . LEU A 1 519 ? 4.082 -3.157 12.909 1.00 90.44 519 LEU A C 1
ATOM 4163 O O . LEU A 1 519 ? 3.486 -2.101 12.685 1.00 90.44 519 LEU A O 1
ATOM 4167 N N . TYR A 1 520 ? 3.477 -4.265 13.315 1.00 90.06 520 TYR A N 1
ATOM 4168 C CA . TYR A 1 520 ? 2.067 -4.292 13.666 1.00 90.06 520 TYR A CA 1
ATOM 4169 C C . TYR A 1 520 ? 1.808 -5.208 14.854 1.00 90.06 520 TYR A C 1
ATOM 4171 O O . TYR A 1 520 ? 2.403 -6.279 14.953 1.00 90.06 520 TYR A O 1
ATOM 4179 N N . ILE A 1 521 ? 0.915 -4.771 15.742 1.00 89.25 521 ILE A N 1
ATOM 4180 C CA . ILE A 1 521 ? 0.486 -5.523 16.919 1.00 89.25 521 ILE A CA 1
ATOM 4181 C C . ILE A 1 521 ? -1.002 -5.824 16.762 1.00 89.25 521 ILE A C 1
ATOM 4183 O O . ILE A 1 521 ? -1.825 -4.913 16.692 1.00 89.25 521 ILE A O 1
ATOM 4187 N N . ILE A 1 522 ? -1.328 -7.109 16.731 1.00 89.31 522 ILE A N 1
ATOM 4188 C CA . ILE A 1 522 ? -2.679 -7.651 16.679 1.00 89.31 522 ILE A CA 1
ATOM 4189 C C . ILE A 1 522 ? -3.079 -7.977 18.115 1.00 89.31 522 ILE A C 1
ATOM 4191 O O . ILE A 1 522 ? -2.569 -8.930 18.704 1.00 89.31 522 ILE A O 1
ATOM 4195 N N . ASN A 1 523 ? -3.981 -7.189 18.695 1.00 86.25 523 ASN A N 1
ATOM 4196 C CA . ASN A 1 523 ? -4.564 -7.496 20.001 1.00 86.25 523 ASN A CA 1
ATOM 4197 C C . ASN A 1 523 ? -5.728 -8.466 19.788 1.00 86.25 523 ASN A C 1
ATOM 4199 O O . ASN A 1 523 ? -6.758 -8.081 19.245 1.00 86.25 523 ASN A O 1
ATOM 4203 N N . ILE A 1 524 ? -5.538 -9.729 20.161 1.00 83.19 524 ILE A N 1
ATOM 4204 C CA . ILE A 1 524 ? -6.491 -10.812 19.878 1.00 83.19 524 ILE A CA 1
ATOM 4205 C C . ILE A 1 524 ? -7.668 -10.746 20.853 1.00 83.19 524 ILE A C 1
ATOM 4207 O O . ILE A 1 524 ? -8.804 -11.002 20.463 1.00 83.19 524 ILE A O 1
ATOM 4211 N N . TRP A 1 525 ? -7.379 -10.391 22.105 1.00 77.62 525 TRP A N 1
ATOM 4212 C CA . TRP A 1 525 ? -8.342 -10.065 23.155 1.00 77.62 525 TRP A CA 1
ATOM 4213 C C . TRP A 1 525 ? -7.670 -9.152 24.192 1.00 77.62 525 TRP A C 1
ATOM 4215 O O . TRP A 1 525 ? -6.435 -9.111 24.289 1.00 77.62 525 TRP A O 1
ATOM 4225 N N . GLU A 1 526 ? -8.460 -8.384 24.947 1.00 66.31 526 GLU A N 1
ATOM 4226 C CA . GLU A 1 526 ? -7.945 -7.296 25.806 1.00 66.31 526 GLU A CA 1
ATOM 4227 C C . GLU A 1 526 ? -7.790 -7.580 27.302 1.00 66.31 526 GLU A C 1
ATOM 4229 O O . GLU A 1 526 ? -8.655 -8.249 27.907 1.00 66.31 526 GLU A O 1
#

Sequence (526 aa):
MRHKLSLIYLIAAAVINIPLILFELLNILIFTVRYEPGYLLMVALFLTAQCLYLAINIVSILRLWKENKRVVASSLLMKTTVFLLFFASLYITPKVFIPEATLCFGILAAVVGTAVFFFCRSRAGGQDNKPVKSNGIDPRLSGFTDYKAKWVWADAAAEYKRIHGTEVSADMNYQVYRYASMPVIYLFQWLRDRELLTDEINDSLRYAGGDVLDQFRVVMDYCLLRNEIRPGILKFLDSYCAEANIFRPGMDHFMFDYYEAVRNPDKAYYCVEYSEDTYNRLASVIDDRYSAFRSSLSNEDPPVYESVDRVKWDLTGDELSVTAVGNVSRSYISLCGAALNSIPVSRLDKLARIFQGWSLESFHPDMMIIHEPKGDEAAFIVSGKADLGQECGISFAVRDGVIVAGYYSYCRYSPWDPELNDRFELAKDDKDLYHLDSELRLNEMVRSGDLVPVMINGAEVYVTPAAARIRERMESRCEAIMTQYRDCRVEERTDMRAGSLIPRSDCITLSIGKETKFLYIINIWE

pLDDT: mean 82.99, std 12.55, range [27.94, 96.88]

Foldseek 3Di:
DVLVVLLVVLVVQLVVLVVVLVVLVVVLVVVVVVPDVLVNQLSVLSNVLSVQLNVLSVVLNVVSVVVDPCSSVLSVLSNLLSVLCSQLSNCVGPVNPDPVSNVVSVVVSVVSVVVSVCVVCVVVPPPPPVPPPPPPDDPQWDFQFKDALVLLLVVLQVLCCVVVVDHQDPVCSVVSSLLSLVLVLLVVVLCLVVVFFDPVLVVQLVPQDDDSSSSCCVRPVSMGGPNRGHPVCRVLRGQADIDGLADELLGNHSLLLQQVLQDDPSSDRRPGDDDPSSSVSSSVSVVVSSVVVVVVVVPPDPPPFDQPDWAAQPVLRDIAGEGEAPDDDPVLVVVLSVLSNPQDLVQVVVCCVVAPPDDPVQWDWHHKYAYDDPDPKRKIKIWTAGPRPDPFTKMFIDINSHTQDIDGPVDDDGCPRPSSVLSVLLVVLADPLVPVLDPVVVVVCVVVLNWDWDADPNDTAIFGPSLVVSVVSVVSVLVSVCSVDPQKDWDKDFADDVSGRHTQKIKIWIDHPPRTRYIDIRGRHD

Radius of gyration: 33.91 Å; chains: 1; bounding box: 99×55×77 Å

Secondary structure (DSSP, 8-state):
-HHHHHHHHHHHHHHHHHHHHHHHHHHHHHHHHTT-HHHHHHHHHHHHHHHHHHHHHHHHHHHHHTT-TTHHHHHHHHHHHHHHHHHHHHTTSTTS--HHHHHHHHHHHHHHHHHHHHHHHTTTS---------TTS-TTEEPP-EEEHHHHHHHHHHHHHHHHSS---GGGHHHHHHHHHHHHHHHHHHHHHTT-B-HHHHHHHHH--S-HHHHHHHHHTTEEEGGGB-HHHHHHHHHHSPEESS--TT---HHHHHHHHT--TT--SSS----HHHHHHHHHHHHHHHHHHHHHHT--SPP-----EEEE-TTT--EEEEEEESS--HHHHHHHHHHHHT--HHHHGGGGGTSTT--GGGEEEEEEEEEPPSSSS-EEEEEEEE-SSSSS-EEEEEETTEEEEEEETTSPPPTT-HHHHHHHHHHHS----TT---HHHHHHHHHTTSSEEEEETTEEEEE-HHHHHHHHHHHHHHHHHHHHSTTEEEEEEEEPPTT-SS-SEEEEEEEETTEEEEEEEEES--